Protein AF-A0A026VXZ7-F1 (afdb_monomer_lite)

pLDDT: mean 75.05, std 19.47, range [24.38, 97.5]

Radius of gyration: 38.94 Å; chains: 1; bounding box: 81×96×116 Å

InterPro domains:
  IPR019049 Nucleoporin protein Ndc1-Nup [PF09531] (129-433)
  IPR019049 Nucleoporin protein Ndc1-Nup [PTHR13269] (118-440)

Organism: Ooceraea biroi (NCBI:txid2015173)

Secondary structure (DSSP, 8-state):
-----HHHHHHHHHHHHHHHHHHHHHHHHHHHHHHHHHHT--S-HHHHHHHHHHHHHSHHHHHHHHHHHHHHHHHHHHHHHHHHSPPPP-SSHHHHHHHHTSHHHHHHHHHHHHHHHHHHHHHHHHHHHHHHHHHHHHHHS--PPBP---SS----TTPPBHHHHHT-TT-HHHHHHHHHHHHHHHHH-HHHHHHHTPPPTTT---HHHHHHHHHHHHHHHHHHHHHHHHHTPPPPPP---PPP-----------------PPP--------------------SHHHHHHHHHHHHHHHHHHHHTSHHHHHHHS--HHHHHHHHHHTTHHHHHHHHHHHHHHHHHHHH-TT-HHHHHHHHHHHHHHHHHHHHHHHHHHHHHH--S-TT-HHHHHHHHHHHHHHHHHHHHHHHHHGGGTTTS---HHHHHHHHHHHTT--

Sequence (440 aa):
MIQPDDKSSKELLTRRIFLAVVSSVTLQFFFVCCLVLFANLSTDYVHWLQETWSIVTSLRMWTFLVIFTTVVFLQAVFCRRVYLHTPPYYKSRFTKLLATFTAQNLYLGTLYVIIGGILIWFHLLLKGGSTYLFFEVYLTEWTQFKFGLSGALSTDGSELTLIEALSMDKIPIMQHLGYLDLVTLAQKEKARRATLFTLSQPGGHPYNWNCVVQRCTDLLNKFSSDLNAISVKPQPPLTCYGKSVLTTMGRPTQQKDRVYHMRKLVPDVAPTLTAVETITQETSYTGLLAQFVKQKRDAFVTYLLSKPLINYIFGEQDENKIRYVLFNSQPVMWAAEAISSLSVFSLTEDHHGIVQKDIPTIVNALLSVKQALDKQQKSVILARRLQTEDKLIREIFTSLRSAIKRSLYRIVTNFEPYINDLCLESAAVEQLQSFLNYKE

Structure (mmCIF, N/CA/C/O backbone):
data_AF-A0A026VXZ7-F1
#
_entry.id   AF-A0A026VXZ7-F1
#
loop_
_atom_site.group_PDB
_atom_site.id
_atom_site.type_symbol
_atom_site.label_atom_id
_atom_site.label_alt_id
_atom_site.label_comp_id
_atom_site.label_asym_id
_atom_site.label_entity_id
_atom_site.label_seq_id
_atom_site.pdbx_PDB_ins_code
_atom_site.Cartn_x
_atom_site.Cartn_y
_atom_site.Cartn_z
_atom_site.occupancy
_atom_site.B_iso_or_equiv
_atom_site.auth_seq_id
_atom_site.auth_comp_id
_atom_site.auth_asym_id
_atom_site.auth_atom_id
_atom_site.pdbx_PDB_model_num
ATOM 1 N N . MET A 1 1 ? 33.356 -10.967 -81.935 1.00 37.94 1 MET A N 1
ATOM 2 C CA . MET A 1 1 ? 33.643 -10.234 -80.684 1.00 37.94 1 MET A CA 1
ATOM 3 C C . MET A 1 1 ? 32.304 -9.716 -80.171 1.00 37.94 1 MET A C 1
ATOM 5 O O . MET A 1 1 ? 31.828 -8.698 -80.647 1.00 37.94 1 MET A O 1
ATOM 9 N N . ILE A 1 2 ? 31.608 -10.523 -79.366 1.00 43.59 2 ILE A N 1
ATOM 10 C CA . ILE A 1 2 ? 30.229 -10.253 -78.926 1.00 43.59 2 ILE A CA 1
ATOM 11 C C . ILE A 1 2 ? 30.332 -9.459 -77.629 1.00 43.59 2 ILE A C 1
ATOM 13 O O . ILE A 1 2 ? 30.803 -9.982 -76.623 1.00 43.59 2 ILE A O 1
ATOM 17 N N . GLN A 1 3 ? 29.956 -8.185 -77.675 1.00 46.75 3 GLN A N 1
ATOM 18 C CA . GLN A 1 3 ? 29.808 -7.353 -76.489 1.00 46.75 3 GLN A CA 1
ATOM 19 C C . GLN A 1 3 ? 28.588 -7.899 -75.726 1.00 46.75 3 GLN A C 1
ATOM 21 O O . GLN A 1 3 ? 27.492 -7.895 -76.289 1.00 46.75 3 GLN A O 1
ATOM 26 N N . PRO A 1 4 ? 28.749 -8.476 -74.520 1.00 53.22 4 PRO A N 1
ATOM 27 C CA . PRO A 1 4 ? 27.618 -9.048 -73.808 1.00 53.22 4 PRO A CA 1
ATOM 28 C C . PRO A 1 4 ? 26.649 -7.926 -73.437 1.00 53.22 4 PRO A C 1
ATOM 30 O O . PRO A 1 4 ? 27.066 -6.841 -73.033 1.00 53.22 4 PRO A O 1
ATOM 33 N N . ASP A 1 5 ? 25.359 -8.201 -73.603 1.00 59.12 5 ASP A N 1
ATOM 34 C CA . ASP A 1 5 ? 24.263 -7.279 -73.333 1.00 59.12 5 ASP A CA 1
ATOM 35 C C . ASP A 1 5 ? 24.275 -6.862 -71.846 1.00 59.12 5 ASP A C 1
ATOM 37 O O . ASP A 1 5 ? 23.830 -7.590 -70.950 1.00 59.12 5 ASP A O 1
ATOM 41 N N . ASP A 1 6 ? 24.864 -5.694 -71.576 1.00 63.94 6 ASP A N 1
ATOM 42 C CA . ASP A 1 6 ? 25.062 -5.076 -70.254 1.00 63.94 6 ASP A CA 1
ATOM 43 C C . ASP A 1 6 ? 23.743 -4.982 -69.461 1.00 63.94 6 ASP A C 1
ATOM 45 O O . ASP A 1 6 ? 23.718 -5.069 -68.229 1.00 63.94 6 ASP A O 1
ATOM 49 N N . LYS A 1 7 ? 22.613 -4.909 -70.171 1.00 69.75 7 LYS A N 1
ATOM 50 C CA . LYS A 1 7 ? 21.271 -4.876 -69.588 1.00 69.75 7 LYS A CA 1
ATOM 51 C C . LYS A 1 7 ? 20.875 -6.211 -68.944 1.00 69.75 7 LYS A C 1
ATOM 53 O O . LYS A 1 7 ? 20.409 -6.215 -67.805 1.00 69.75 7 LYS A O 1
ATOM 58 N N . SER A 1 8 ? 21.144 -7.332 -69.615 1.00 73.06 8 SER A N 1
ATOM 59 C CA . SER A 1 8 ? 20.826 -8.688 -69.133 1.00 73.06 8 SER A CA 1
ATOM 60 C C . SER A 1 8 ? 21.626 -9.060 -67.874 1.00 73.06 8 SER A C 1
ATOM 62 O O . SER A 1 8 ? 21.092 -9.601 -66.901 1.00 73.06 8 SER A O 1
ATOM 64 N N . SER A 1 9 ? 22.902 -8.662 -67.824 1.00 67.81 9 SER A N 1
ATOM 65 C CA . SER A 1 9 ? 23.772 -8.898 -66.660 1.00 67.81 9 SER A CA 1
ATOM 66 C C . SER A 1 9 ? 23.326 -8.105 -65.420 1.00 67.81 9 SER A C 1
ATOM 68 O O . SER A 1 9 ? 23.310 -8.633 -64.303 1.00 67.81 9 SER A O 1
ATOM 70 N N . LYS A 1 10 ? 22.911 -6.843 -65.605 1.00 72.81 10 LYS A N 1
ATOM 71 C CA . LYS A 1 10 ? 22.387 -5.976 -64.532 1.00 72.81 10 LYS A CA 1
ATOM 72 C C . LYS A 1 10 ? 21.052 -6.473 -63.975 1.00 72.81 10 LYS A C 1
ATOM 74 O O . LYS A 1 10 ? 20.824 -6.389 -62.762 1.00 72.81 10 LYS A O 1
ATOM 79 N N . GLU A 1 11 ? 20.190 -7.009 -64.832 1.00 79.12 11 GLU A N 1
ATOM 80 C CA . GLU A 1 11 ? 18.899 -7.579 -64.443 1.00 79.12 11 GLU A CA 1
ATOM 81 C C . GLU A 1 11 ? 19.073 -8.860 -63.611 1.00 79.12 11 GLU A C 1
ATOM 83 O O . GLU A 1 11 ? 18.519 -8.972 -62.513 1.00 79.12 11 GLU A O 1
ATOM 88 N N . LEU A 1 12 ? 19.940 -9.777 -64.057 1.00 78.56 12 LEU A N 1
ATOM 89 C CA . LEU A 1 12 ? 20.260 -11.011 -63.333 1.00 78.56 12 LEU A CA 1
ATOM 90 C C . LEU A 1 12 ? 20.853 -10.731 -61.942 1.00 78.56 12 LEU A C 1
ATOM 92 O O . LEU A 1 12 ? 20.485 -11.378 -60.958 1.00 78.56 12 LEU A O 1
ATOM 96 N N . LEU A 1 13 ? 21.752 -9.749 -61.844 1.00 76.88 13 LEU A N 1
ATOM 97 C CA . LEU A 1 13 ? 22.349 -9.342 -60.575 1.00 76.88 13 LEU A CA 1
ATOM 98 C C . LEU A 1 13 ? 21.304 -8.745 -59.620 1.00 76.88 13 LEU A C 1
ATOM 100 O O . LEU A 1 13 ? 21.264 -9.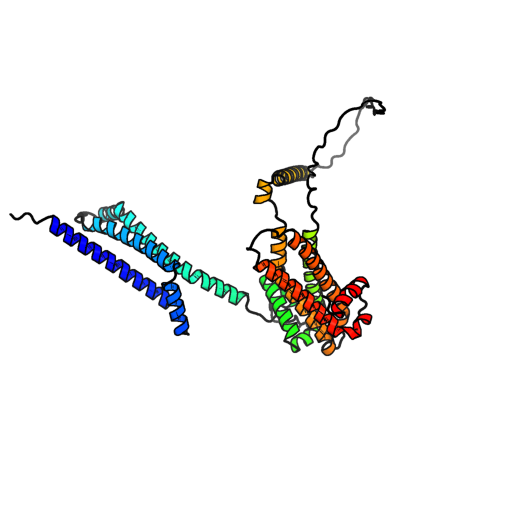103 -58.442 1.00 76.88 13 LEU A O 1
ATOM 104 N N . THR A 1 14 ? 20.437 -7.862 -60.121 1.00 77.38 14 THR A N 1
ATOM 105 C CA . THR A 1 14 ? 19.381 -7.233 -59.312 1.00 77.38 14 THR A CA 1
ATOM 106 C C . THR A 1 14 ? 18.404 -8.282 -58.779 1.00 77.38 14 THR A C 1
ATOM 108 O O . THR A 1 14 ? 18.069 -8.257 -57.595 1.00 77.38 14 THR A O 1
ATOM 111 N N . ARG A 1 15 ? 18.038 -9.273 -59.603 1.00 82.19 15 ARG A N 1
ATOM 112 C CA . ARG A 1 15 ? 17.204 -10.411 -59.194 1.00 82.19 15 ARG A CA 1
ATOM 113 C C . ARG A 1 15 ? 17.850 -11.249 -58.086 1.00 82.19 15 ARG A C 1
ATOM 115 O O . ARG A 1 15 ? 17.169 -11.619 -57.133 1.00 82.19 15 ARG A O 1
ATOM 122 N N . ARG A 1 16 ? 19.154 -11.537 -58.175 1.00 82.56 16 ARG A N 1
ATOM 123 C CA . ARG A 1 16 ? 19.885 -12.313 -57.151 1.00 82.56 16 ARG A CA 1
ATOM 124 C C . ARG A 1 16 ? 19.985 -11.573 -55.818 1.00 82.56 16 ARG A C 1
ATOM 126 O O . ARG A 1 16 ? 19.807 -12.187 -54.771 1.00 82.56 16 ARG A O 1
ATOM 133 N N . ILE A 1 17 ? 20.230 -10.264 -55.854 1.00 80.06 17 ILE A N 1
ATOM 134 C CA . ILE A 1 17 ? 20.298 -9.431 -54.645 1.00 80.06 17 ILE A CA 1
ATOM 135 C C . ILE A 1 17 ? 18.922 -9.329 -53.992 1.00 80.06 17 ILE A C 1
ATOM 137 O O . ILE A 1 17 ? 18.812 -9.489 -52.782 1.00 80.06 17 ILE A O 1
ATOM 141 N N . PHE A 1 18 ? 17.870 -9.127 -54.788 1.00 82.31 18 PHE A N 1
ATOM 142 C CA . PHE A 1 18 ? 16.500 -9.118 -54.286 1.00 82.31 18 PHE A CA 1
ATOM 143 C C . PHE A 1 18 ? 16.135 -10.446 -53.607 1.00 82.31 18 PHE A C 1
ATOM 145 O O . PHE A 1 18 ? 15.640 -10.439 -52.483 1.00 82.31 18 PHE A O 1
ATOM 152 N N . LEU A 1 19 ? 16.460 -11.584 -54.234 1.00 84.00 19 LEU A N 1
ATOM 153 C CA . LEU A 1 19 ? 16.236 -12.907 -53.645 1.00 84.00 19 LEU A CA 1
ATOM 154 C C . LEU A 1 19 ? 16.978 -13.071 -52.307 1.00 84.00 19 LEU A C 1
ATOM 156 O O . LEU A 1 19 ? 16.389 -13.548 -51.341 1.00 84.00 19 LEU A O 1
ATOM 160 N N . ALA A 1 20 ? 18.241 -12.636 -52.235 1.00 80.50 20 ALA A N 1
ATOM 161 C CA . ALA A 1 20 ? 19.043 -12.707 -51.015 1.00 80.50 20 ALA A CA 1
ATOM 162 C C . ALA A 1 20 ? 18.446 -11.858 -49.878 1.00 80.50 20 ALA A C 1
ATOM 164 O O . ALA A 1 20 ? 18.348 -12.331 -48.745 1.00 80.50 20 ALA A O 1
ATOM 165 N N . VAL A 1 21 ? 17.982 -10.641 -50.184 1.00 82.56 21 VAL A N 1
ATOM 166 C CA . VAL A 1 21 ? 17.303 -9.757 -49.222 1.00 82.56 21 VAL A CA 1
ATOM 167 C C . VAL A 1 21 ? 16.040 -10.409 -48.682 1.00 82.56 21 VAL A C 1
ATOM 169 O O . VAL A 1 21 ? 15.881 -10.507 -47.468 1.00 82.56 21 VAL A O 1
ATOM 172 N N . VAL A 1 22 ? 15.172 -10.893 -49.575 1.00 85.06 22 VAL A N 1
ATOM 173 C CA . VAL A 1 22 ? 13.920 -11.548 -49.184 1.00 85.06 22 VAL A CA 1
ATOM 174 C C . VAL A 1 22 ? 14.218 -12.771 -48.318 1.00 85.06 22 VAL A C 1
ATOM 176 O O . VAL A 1 22 ? 13.674 -12.876 -47.225 1.00 85.06 22 VAL A O 1
ATOM 179 N N . SER A 1 23 ? 15.157 -13.634 -48.726 1.00 83.19 23 SER A N 1
ATOM 180 C CA . SER A 1 23 ? 15.531 -14.811 -47.932 1.00 83.19 23 SER A CA 1
ATOM 181 C C . SER A 1 23 ? 16.097 -14.457 -46.555 1.00 83.19 23 SER A C 1
ATOM 183 O O . SER A 1 23 ? 15.791 -15.141 -45.582 1.00 83.19 23 SER A O 1
ATOM 185 N N . SER A 1 24 ? 16.872 -13.371 -46.445 1.00 82.56 24 SER A N 1
ATOM 186 C CA . SER A 1 24 ? 17.442 -12.917 -45.174 1.00 82.56 24 SER A CA 1
ATOM 187 C C . SER A 1 24 ? 16.353 -12.425 -44.227 1.00 82.56 24 SER A C 1
ATOM 189 O O . SER A 1 24 ? 16.327 -12.829 -43.068 1.00 82.56 24 SER A O 1
ATOM 191 N N . VAL A 1 25 ? 15.433 -11.593 -44.722 1.00 83.06 25 VAL A N 1
ATOM 192 C CA . VAL A 1 25 ? 14.318 -11.063 -43.924 1.00 83.06 25 VAL A CA 1
ATOM 193 C C . VAL A 1 25 ? 13.394 -12.196 -43.474 1.00 83.06 25 VAL A C 1
ATOM 195 O O . VAL A 1 25 ? 13.038 -12.255 -42.299 1.00 83.06 25 VAL A O 1
ATOM 198 N N . THR A 1 26 ? 13.060 -13.141 -44.362 1.00 84.19 26 THR A N 1
ATOM 199 C CA . THR A 1 26 ? 12.231 -14.306 -44.014 1.00 84.19 26 THR A CA 1
ATOM 200 C C . THR A 1 26 ? 12.899 -15.187 -42.958 1.00 84.19 26 THR A C 1
ATOM 202 O O . THR A 1 26 ? 12.253 -15.572 -41.984 1.00 84.19 26 THR A O 1
ATOM 205 N N . LEU A 1 27 ? 14.195 -15.476 -43.108 1.00 82.69 27 LEU A N 1
ATOM 206 C CA . LEU A 1 27 ? 14.940 -16.297 -42.154 1.00 82.69 27 LEU A CA 1
ATOM 207 C C . LEU A 1 27 ? 15.065 -15.610 -40.785 1.00 82.69 27 LEU A C 1
ATOM 209 O O . LEU A 1 27 ? 14.906 -16.249 -39.748 1.00 82.69 27 LEU A O 1
ATOM 213 N N . GLN A 1 28 ? 15.322 -14.303 -40.763 1.00 77.88 28 GLN A N 1
ATOM 214 C CA . GLN A 1 28 ? 15.417 -13.541 -39.519 1.00 77.88 28 GLN A CA 1
ATOM 215 C C . GLN A 1 28 ? 14.065 -13.425 -38.814 1.00 77.88 28 GLN A C 1
ATOM 217 O O . GLN A 1 28 ? 14.008 -13.589 -37.598 1.00 77.88 28 GLN A O 1
ATOM 222 N N . PHE A 1 29 ? 12.975 -13.210 -39.556 1.00 81.19 29 PHE A N 1
ATOM 223 C CA . PHE A 1 29 ? 11.625 -13.248 -38.996 1.00 81.19 29 PHE A CA 1
ATOM 224 C C . PHE A 1 29 ? 11.330 -14.606 -38.353 1.00 81.19 29 PHE A C 1
ATOM 226 O O . PHE A 1 29 ? 10.890 -14.658 -37.206 1.00 81.19 29 PHE A O 1
ATOM 233 N N . PHE A 1 30 ? 11.669 -15.698 -39.044 1.00 83.00 30 PHE A N 1
ATOM 234 C CA . PHE A 1 30 ? 11.548 -17.048 -38.502 1.00 83.00 30 PHE A CA 1
ATOM 235 C C . PHE A 1 30 ? 12.335 -17.220 -37.193 1.00 83.00 30 PHE A C 1
ATOM 237 O O . PHE A 1 30 ? 11.778 -17.702 -36.209 1.00 83.00 30 PHE A O 1
ATOM 244 N N . PHE A 1 31 ? 13.592 -16.763 -37.128 1.00 80.25 31 PHE A N 1
ATOM 245 C CA . PHE A 1 31 ? 14.380 -16.824 -35.892 1.00 80.25 31 PHE A CA 1
ATOM 246 C C . PHE A 1 31 ? 13.768 -16.015 -34.746 1.00 80.25 31 PHE A C 1
ATOM 248 O O . PHE A 1 31 ? 13.743 -16.502 -33.617 1.00 80.25 31 PHE A O 1
ATOM 255 N N . VAL A 1 32 ? 13.247 -14.812 -35.008 1.00 77.19 32 VAL A N 1
ATOM 256 C CA . VAL A 1 32 ? 12.579 -14.011 -33.972 1.00 77.19 32 VAL A CA 1
ATOM 257 C C . VAL A 1 32 ? 11.304 -14.709 -33.484 1.00 77.19 32 VAL A C 1
ATOM 259 O O . VAL A 1 32 ? 11.087 -14.777 -32.277 1.00 77.19 32 VAL A O 1
ATOM 262 N N . CYS A 1 33 ? 10.501 -15.299 -34.376 1.00 77.38 33 CYS A N 1
ATOM 263 C CA . CYS A 1 33 ? 9.332 -16.097 -33.990 1.00 77.38 33 CYS A CA 1
ATOM 264 C C . CYS A 1 33 ? 9.713 -17.304 -33.121 1.00 77.38 33 CYS A C 1
ATOM 266 O O . CYS A 1 33 ? 9.085 -17.532 -32.089 1.00 77.38 33 CYS A O 1
ATOM 268 N N . CYS A 1 34 ? 10.770 -18.034 -33.489 1.00 79.25 34 CYS A N 1
ATOM 269 C CA . CYS A 1 34 ? 11.297 -19.136 -32.685 1.00 79.25 34 CYS A CA 1
ATOM 270 C C . CYS A 1 34 ? 11.765 -18.655 -31.303 1.00 79.25 34 CYS A C 1
ATOM 272 O O . CYS A 1 34 ? 11.437 -19.278 -30.298 1.00 79.25 34 CYS A O 1
ATOM 274 N N . LEU A 1 35 ? 12.484 -17.530 -31.226 1.00 76.31 35 LEU A N 1
ATOM 275 C CA . LEU A 1 35 ? 12.929 -16.956 -29.952 1.00 76.31 35 LEU A CA 1
ATOM 276 C C . LEU A 1 35 ? 11.757 -16.557 -29.051 1.00 76.31 35 LEU A C 1
ATOM 278 O O . LEU A 1 35 ? 11.822 -16.803 -27.851 1.00 76.31 35 LEU A O 1
ATOM 282 N N . VAL A 1 36 ? 10.691 -15.973 -29.605 1.00 75.12 36 VAL A N 1
ATOM 283 C CA . VAL A 1 36 ? 9.480 -15.628 -28.841 1.00 75.12 36 VAL A CA 1
ATOM 284 C C . VAL A 1 36 ? 8.763 -16.893 -28.352 1.00 75.12 36 VAL A C 1
ATOM 286 O O . VAL A 1 36 ? 8.383 -16.953 -27.185 1.00 75.12 36 VAL A O 1
ATOM 289 N N . LEU A 1 37 ? 8.647 -17.926 -29.197 1.00 76.69 37 LEU A N 1
ATOM 290 C CA . LEU A 1 37 ? 8.075 -19.226 -28.822 1.00 76.69 37 LEU A CA 1
ATOM 291 C C . LEU A 1 37 ? 8.825 -19.874 -27.651 1.00 76.69 37 LEU A C 1
ATOM 293 O O . LEU A 1 37 ? 8.193 -20.296 -26.685 1.00 76.69 37 LEU A O 1
ATOM 297 N N . PHE A 1 38 ? 10.160 -19.923 -27.720 1.00 75.62 38 PHE A N 1
ATOM 298 C CA . PHE A 1 38 ? 10.993 -20.481 -26.651 1.00 75.62 38 PHE A CA 1
ATOM 299 C C . PHE A 1 38 ? 11.003 -19.611 -25.390 1.00 75.62 38 PHE A C 1
ATOM 301 O O . PHE A 1 38 ? 11.027 -20.146 -24.286 1.00 75.62 38 PHE A O 1
ATOM 308 N N . ALA A 1 39 ? 10.989 -18.282 -25.528 1.00 67.56 39 ALA A N 1
ATOM 309 C CA . ALA A 1 39 ? 11.012 -17.371 -24.384 1.00 67.56 39 ALA A CA 1
ATOM 310 C C . ALA A 1 39 ? 9.731 -17.436 -23.541 1.00 67.56 39 ALA A C 1
ATOM 312 O O . ALA A 1 39 ? 9.805 -17.223 -22.335 1.00 67.56 39 ALA A O 1
ATOM 313 N N . ASN A 1 40 ? 8.591 -17.738 -24.164 1.00 68.62 40 ASN A N 1
ATOM 314 C CA . ASN A 1 40 ? 7.296 -17.826 -23.493 1.00 68.62 40 ASN A CA 1
ATOM 315 C C . ASN A 1 40 ? 6.915 -19.255 -23.093 1.00 68.62 40 ASN A C 1
ATOM 317 O O . ASN A 1 40 ? 5.758 -19.485 -22.759 1.00 68.62 40 ASN A O 1
ATOM 321 N N . LEU A 1 41 ? 7.841 -20.220 -23.158 1.00 76.00 41 LEU A N 1
ATOM 322 C CA . LEU A 1 41 ? 7.544 -21.619 -22.861 1.00 76.00 41 LEU A CA 1
ATOM 323 C C . LEU A 1 41 ? 6.875 -21.746 -21.482 1.00 76.00 41 LEU A C 1
ATOM 325 O O . LEU A 1 41 ? 7.487 -21.467 -20.453 1.00 76.00 41 LEU A O 1
ATOM 329 N N . SER A 1 42 ? 5.617 -22.177 -21.487 1.00 71.12 42 SER A N 1
ATOM 330 C CA . SER A 1 42 ? 4.798 -22.397 -20.297 1.00 71.12 42 SER A CA 1
ATOM 331 C C . SER A 1 42 ? 4.275 -23.833 -20.293 1.00 71.12 42 SER A C 1
ATOM 333 O O . SER A 1 42 ? 4.212 -24.485 -21.337 1.00 71.12 42 SER A O 1
ATOM 335 N N . THR A 1 43 ? 3.917 -24.338 -19.114 1.00 70.00 43 THR A N 1
ATOM 336 C CA . THR A 1 43 ? 3.354 -25.682 -18.918 1.00 70.00 43 THR A CA 1
ATOM 337 C C . THR A 1 43 ? 1.961 -25.841 -19.534 1.00 70.00 43 THR A C 1
ATOM 339 O O . THR A 1 43 ? 1.587 -26.953 -19.900 1.00 70.00 43 THR A O 1
ATOM 342 N N . ASP A 1 44 ? 1.225 -24.741 -19.725 1.00 79.31 44 ASP A N 1
ATOM 343 C CA . ASP A 1 44 ? -0.109 -24.739 -20.336 1.00 79.31 44 ASP A CA 1
ATOM 344 C C . ASP A 1 44 ? -0.045 -24.450 -21.844 1.00 79.31 44 ASP A C 1
ATOM 346 O O . ASP A 1 44 ? 0.002 -23.297 -22.278 1.00 79.31 44 ASP A O 1
ATOM 350 N N . TYR A 1 45 ? -0.094 -25.503 -22.668 1.00 80.50 45 TYR A N 1
ATOM 351 C CA . TYR A 1 45 ? 0.107 -25.409 -24.123 1.00 80.50 45 TYR A CA 1
ATOM 352 C C . TYR A 1 45 ? -0.873 -24.469 -24.849 1.00 80.50 45 TYR A C 1
ATOM 354 O O . TYR A 1 45 ? -0.484 -23.783 -25.794 1.00 80.50 45 TYR A O 1
ATOM 362 N N . VAL A 1 46 ? -2.142 -24.428 -24.428 1.00 81.31 46 VAL A N 1
ATOM 363 C CA . VAL A 1 46 ? -3.184 -23.618 -25.091 1.00 81.31 46 VAL A CA 1
ATOM 364 C C . VAL A 1 46 ? -3.001 -22.133 -24.780 1.00 81.31 46 VAL A C 1
ATOM 366 O O . VAL A 1 46 ? -3.017 -21.305 -25.691 1.00 81.31 46 VAL A O 1
ATOM 369 N N . HIS A 1 47 ? -2.770 -21.804 -23.507 1.00 76.38 47 HIS A N 1
ATOM 370 C CA . HIS A 1 47 ? -2.521 -20.432 -23.073 1.00 76.38 47 HIS A CA 1
ATOM 371 C C . HIS A 1 47 ? -1.216 -19.900 -23.674 1.00 76.38 47 HIS A C 1
ATOM 373 O O . HIS A 1 47 ? -1.197 -18.814 -24.248 1.00 76.38 47 HIS A O 1
ATOM 379 N N . TRP A 1 48 ? -0.155 -20.710 -23.640 1.00 79.69 48 TRP A N 1
ATOM 380 C CA . TRP A 1 48 ? 1.136 -20.406 -24.256 1.00 79.69 48 TRP A CA 1
ATOM 381 C C . TRP A 1 48 ? 1.018 -20.019 -25.734 1.00 79.69 48 TRP A C 1
ATOM 383 O O . TRP A 1 48 ? 1.591 -19.014 -26.168 1.00 79.69 48 TRP A O 1
ATOM 393 N N . LEU A 1 49 ? 0.271 -20.802 -26.520 1.00 80.75 49 LEU A N 1
ATOM 394 C CA . LEU A 1 49 ? 0.142 -20.578 -27.958 1.00 80.75 49 LEU A CA 1
ATOM 395 C C . LEU A 1 49 ? -0.711 -19.341 -28.259 1.00 80.75 49 LEU A C 1
ATOM 397 O O . LEU A 1 49 ? -0.366 -18.567 -29.152 1.00 80.75 49 LEU A O 1
ATOM 401 N N . GLN A 1 50 ? -1.771 -19.106 -27.482 1.00 82.06 50 GLN A N 1
ATOM 402 C CA . GLN A 1 50 ? -2.612 -17.916 -27.611 1.00 82.06 50 GLN A CA 1
ATOM 403 C C . GLN A 1 50 ? -1.863 -16.630 -27.226 1.00 82.06 50 GLN A C 1
ATOM 405 O O . GLN A 1 50 ? -1.949 -15.625 -27.935 1.00 82.06 50 GLN A O 1
ATOM 410 N N . GLU A 1 51 ? -1.091 -16.662 -26.142 1.00 76.38 51 GLU A N 1
ATOM 411 C CA . GLU A 1 51 ? -0.268 -15.542 -25.687 1.00 76.38 51 GLU A CA 1
ATOM 412 C C . GLU A 1 51 ? 0.857 -15.240 -26.684 1.00 76.38 51 GLU A C 1
ATOM 414 O O . GLU A 1 51 ? 1.051 -14.093 -27.092 1.00 76.38 51 GLU A O 1
ATOM 419 N N . THR A 1 52 ? 1.528 -16.278 -27.187 1.00 80.06 52 THR A N 1
ATOM 420 C CA . THR A 1 52 ? 2.551 -16.136 -28.229 1.00 80.06 52 THR A CA 1
ATOM 421 C C . THR A 1 52 ? 1.966 -15.585 -29.529 1.00 80.06 52 THR A C 1
ATOM 423 O O . THR A 1 52 ? 2.549 -14.683 -30.132 1.00 80.06 52 THR A O 1
ATOM 426 N N . TRP A 1 53 ? 0.791 -16.059 -29.948 1.00 82.88 53 TRP A N 1
ATOM 427 C CA . TRP A 1 53 ? 0.097 -15.549 -31.131 1.00 82.88 53 TRP A CA 1
ATOM 428 C C . TRP A 1 53 ? -0.311 -14.080 -30.979 1.00 82.88 53 TRP A C 1
ATOM 430 O O . TRP A 1 53 ? -0.128 -13.286 -31.904 1.00 82.88 53 TRP A O 1
ATOM 440 N N . SER A 1 54 ? -0.800 -13.690 -29.801 1.00 80.88 54 SER A N 1
ATOM 441 C CA . SER A 1 54 ? -1.124 -12.298 -29.470 1.00 80.88 54 SER A CA 1
ATOM 442 C C . SER A 1 54 ? 0.112 -11.394 -29.538 1.00 80.88 54 SER A C 1
ATOM 444 O O . SER A 1 54 ? 0.078 -10.315 -30.130 1.00 80.88 54 SER A O 1
ATOM 446 N N . ILE A 1 55 ? 1.252 -11.859 -29.017 1.00 77.75 55 ILE A N 1
ATOM 447 C CA . ILE A 1 55 ? 2.520 -11.119 -29.072 1.00 77.75 55 ILE A CA 1
ATOM 448 C C . ILE A 1 55 ? 3.015 -10.979 -30.517 1.00 77.75 55 ILE A C 1
ATOM 450 O O . ILE A 1 55 ? 3.425 -9.888 -30.911 1.00 77.75 55 ILE A O 1
ATOM 454 N N . VAL A 1 56 ? 2.937 -12.044 -31.323 1.00 82.56 56 VAL A N 1
ATOM 455 C CA . VAL A 1 56 ? 3.343 -12.023 -32.740 1.00 82.56 56 VAL A CA 1
ATOM 456 C C . VAL A 1 56 ? 2.441 -11.109 -33.578 1.00 82.56 56 VAL A C 1
ATOM 458 O O . VAL A 1 56 ? 2.927 -10.406 -34.462 1.00 82.56 56 VAL A O 1
ATOM 461 N N . THR A 1 57 ? 1.138 -11.074 -33.291 1.00 83.19 57 THR A N 1
ATOM 462 C CA . THR A 1 57 ? 0.162 -10.229 -34.006 1.00 83.19 57 THR A CA 1
ATOM 463 C C . THR A 1 57 ? 0.064 -8.801 -33.465 1.00 83.19 57 THR A C 1
ATOM 465 O O . THR A 1 57 ? -0.557 -7.946 -34.095 1.00 83.19 57 THR A O 1
ATOM 468 N N . SER A 1 58 ? 0.720 -8.502 -32.342 1.00 84.50 58 SER A N 1
ATOM 469 C CA . SER A 1 58 ? 0.721 -7.177 -31.727 1.00 84.50 58 SER A CA 1
ATOM 470 C C . SER A 1 58 ? 1.313 -6.109 -32.647 1.00 84.50 58 SER A C 1
ATOM 472 O O . SER A 1 58 ? 2.391 -6.279 -33.220 1.00 84.50 58 SER A O 1
ATOM 474 N N . LEU A 1 59 ? 0.673 -4.937 -32.699 1.00 80.75 59 LEU A N 1
ATOM 475 C CA . LEU A 1 59 ? 1.164 -3.772 -33.443 1.00 80.75 59 LEU A CA 1
ATOM 476 C C . LEU A 1 59 ? 2.604 -3.391 -33.050 1.00 80.75 59 LEU A C 1
ATOM 478 O O . LEU A 1 59 ? 3.375 -2.950 -33.896 1.00 80.75 59 LEU A O 1
ATOM 482 N N . ARG A 1 60 ? 3.000 -3.640 -31.794 1.00 79.00 60 ARG A N 1
ATOM 483 C CA . ARG A 1 60 ? 4.366 -3.411 -31.291 1.00 79.00 60 ARG A CA 1
ATOM 484 C C . ARG A 1 60 ? 5.409 -4.332 -31.938 1.00 79.00 60 ARG A C 1
ATOM 486 O O . ARG A 1 60 ? 6.546 -3.922 -32.149 1.00 79.00 60 ARG A O 1
ATOM 493 N N . MET A 1 61 ? 5.036 -5.574 -32.237 1.00 81.12 61 MET A N 1
ATOM 494 C CA . MET A 1 61 ? 5.905 -6.541 -32.912 1.00 81.12 61 MET A CA 1
ATOM 495 C C . MET A 1 61 ? 6.069 -6.182 -34.392 1.00 81.12 61 MET A C 1
ATOM 497 O O . MET A 1 61 ? 7.177 -6.202 -34.926 1.00 81.12 61 MET A O 1
ATOM 501 N N . TRP A 1 62 ? 4.985 -5.753 -35.037 1.00 83.12 62 TRP A N 1
ATOM 502 C CA . TRP A 1 62 ? 5.019 -5.305 -36.428 1.00 83.12 62 TRP A CA 1
ATOM 503 C C . TRP A 1 62 ? 5.833 -4.022 -36.624 1.00 83.12 62 TRP A C 1
ATOM 505 O O . TRP A 1 62 ? 6.612 -3.945 -37.572 1.00 83.12 62 TRP A O 1
ATOM 515 N N . THR A 1 63 ? 5.738 -3.037 -35.723 1.00 82.56 63 THR A N 1
ATOM 516 C CA . THR A 1 63 ? 6.584 -1.830 -35.803 1.00 82.56 63 THR A CA 1
ATOM 517 C C . THR A 1 63 ? 8.068 -2.165 -35.651 1.00 82.56 63 THR A C 1
ATOM 519 O O . THR A 1 63 ? 8.892 -1.644 -36.403 1.00 82.56 63 THR A O 1
ATOM 522 N N . PHE A 1 64 ? 8.414 -3.087 -34.748 1.00 81.81 64 PHE A N 1
ATOM 523 C CA . PHE A 1 64 ? 9.779 -3.590 -34.601 1.00 81.81 64 PHE A CA 1
ATOM 524 C C . PHE A 1 64 ? 10.283 -4.295 -35.867 1.00 81.81 64 PHE A C 1
ATOM 526 O O . PHE A 1 64 ? 11.382 -4.008 -36.340 1.00 81.81 64 PHE A O 1
ATOM 533 N N . LEU A 1 65 ? 9.465 -5.173 -36.450 1.00 82.06 65 LEU A N 1
ATOM 534 C CA . LEU A 1 65 ? 9.791 -5.908 -37.671 1.00 82.06 65 LEU A CA 1
ATOM 535 C C . LEU A 1 65 ? 10.039 -4.962 -38.850 1.00 82.06 65 LEU A C 1
ATOM 537 O O . LEU A 1 65 ? 10.983 -5.172 -39.613 1.00 82.06 65 LEU A O 1
ATOM 541 N N . VAL A 1 66 ? 9.242 -3.898 -38.977 1.00 84.75 66 VAL A N 1
ATOM 542 C CA . VAL A 1 66 ? 9.430 -2.865 -40.006 1.00 84.75 66 VAL A CA 1
ATOM 543 C C . VAL A 1 66 ? 10.770 -2.154 -39.817 1.00 84.75 66 VAL A C 1
ATOM 545 O O . VAL A 1 66 ? 11.554 -2.081 -40.765 1.00 84.75 66 VAL A O 1
ATOM 548 N N . ILE A 1 67 ? 11.084 -1.699 -38.599 1.00 84.62 67 ILE A N 1
ATOM 549 C CA . ILE A 1 67 ? 12.370 -1.049 -38.294 1.00 84.62 67 ILE A CA 1
ATOM 550 C C . ILE A 1 67 ? 13.532 -2.004 -38.601 1.00 84.62 67 ILE A C 1
ATOM 552 O O . ILE A 1 67 ? 14.455 -1.646 -39.331 1.00 84.62 67 ILE A O 1
ATOM 556 N N . PHE A 1 68 ? 13.462 -3.251 -38.143 1.00 82.69 68 PHE A N 1
ATOM 557 C CA . PHE A 1 68 ? 14.488 -4.260 -38.394 1.00 82.69 68 PHE A CA 1
ATOM 558 C C . PHE A 1 68 ? 14.676 -4.553 -39.896 1.00 82.69 68 PHE A C 1
ATOM 560 O O . PHE A 1 68 ? 15.801 -4.560 -40.395 1.00 82.69 68 PHE A O 1
ATOM 567 N N . THR A 1 69 ? 13.579 -4.698 -40.645 1.00 83.00 69 THR A N 1
ATOM 568 C CA . THR A 1 69 ? 13.599 -4.938 -42.098 1.00 83.00 69 THR A CA 1
ATOM 569 C C . THR A 1 69 ? 14.242 -3.778 -42.850 1.00 83.00 69 THR A C 1
ATOM 571 O O . THR A 1 69 ? 15.036 -4.010 -43.760 1.00 83.00 69 THR A O 1
ATOM 574 N N . THR A 1 70 ? 13.963 -2.529 -42.462 1.00 84.19 70 THR A N 1
ATOM 575 C CA . THR A 1 70 ? 14.613 -1.362 -43.084 1.00 84.19 70 THR A CA 1
ATOM 576 C C . THR A 1 70 ? 16.125 -1.346 -42.858 1.00 84.19 70 THR A C 1
ATOM 578 O O . THR A 1 70 ? 16.873 -1.074 -43.797 1.00 84.19 70 THR A O 1
ATOM 581 N N . VAL A 1 71 ? 16.600 -1.717 -41.665 1.00 84.19 71 VAL A N 1
ATOM 582 C CA . VAL A 1 71 ? 18.039 -1.797 -41.357 1.00 84.19 71 VAL A CA 1
ATOM 583 C C . VAL A 1 71 ? 18.723 -2.914 -42.156 1.00 84.19 71 VAL A C 1
ATOM 585 O O . VAL A 1 71 ? 19.785 -2.690 -42.739 1.00 84.19 71 VAL A O 1
ATOM 588 N N . VAL A 1 72 ? 18.100 -4.090 -42.259 1.00 82.50 72 VAL A N 1
ATOM 589 C CA . VAL A 1 72 ? 18.616 -5.221 -43.056 1.00 82.50 72 VAL A CA 1
ATOM 590 C C . VAL A 1 72 ? 18.609 -4.900 -44.552 1.00 82.50 72 VAL A C 1
ATOM 592 O O . VAL A 1 72 ? 19.554 -5.228 -45.272 1.00 82.50 72 VAL A O 1
ATOM 595 N N . PHE A 1 73 ? 17.577 -4.205 -45.032 1.00 83.56 73 PHE A N 1
ATOM 596 C CA . PHE A 1 73 ? 17.507 -3.735 -46.411 1.00 83.56 73 PHE A CA 1
ATOM 597 C C . PHE A 1 73 ? 18.642 -2.754 -46.725 1.00 83.56 73 PHE A C 1
ATOM 599 O O . PHE A 1 73 ? 19.338 -2.920 -47.729 1.00 83.56 73 PHE A O 1
ATOM 606 N N . LEU A 1 74 ? 18.880 -1.775 -45.844 1.00 83.00 74 LEU A N 1
ATOM 607 C CA . LEU A 1 74 ? 20.011 -0.857 -45.969 1.00 83.00 74 LEU A CA 1
ATOM 608 C C . LEU A 1 74 ? 21.328 -1.637 -46.014 1.00 83.00 74 LEU A C 1
ATOM 610 O O . LEU A 1 74 ? 22.094 -1.471 -46.962 1.00 83.00 74 LEU A O 1
ATOM 614 N N . GLN A 1 75 ? 21.554 -2.557 -45.074 1.00 83.00 75 GLN A N 1
ATOM 615 C CA . GLN A 1 75 ? 22.738 -3.419 -45.065 1.00 83.00 75 GLN A CA 1
ATOM 616 C C . GLN A 1 75 ? 22.937 -4.141 -46.403 1.00 83.00 75 GLN A C 1
ATOM 618 O O . GLN A 1 75 ? 24.041 -4.134 -46.945 1.00 83.00 75 GLN A O 1
ATOM 623 N N . ALA A 1 76 ? 21.885 -4.719 -46.979 1.00 80.50 76 ALA A N 1
ATOM 624 C CA . ALA A 1 76 ? 21.985 -5.428 -48.247 1.00 80.50 76 ALA A CA 1
ATOM 625 C C . ALA A 1 76 ? 22.317 -4.511 -49.437 1.00 80.50 76 ALA A C 1
ATOM 627 O O . ALA A 1 76 ? 23.099 -4.897 -50.313 1.00 80.50 76 ALA A O 1
ATOM 628 N N . VAL A 1 77 ? 21.789 -3.281 -49.458 1.00 79.75 77 VAL A N 1
ATOM 629 C CA . VAL A 1 77 ? 22.143 -2.262 -50.462 1.00 79.75 77 VAL A CA 1
ATOM 630 C C . VAL A 1 77 ? 23.627 -1.893 -50.373 1.00 79.75 77 VAL A C 1
ATOM 632 O O . VAL A 1 77 ? 24.283 -1.716 -51.403 1.00 79.75 77 VAL A O 1
ATOM 635 N N . PHE A 1 78 ? 24.188 -1.824 -49.166 1.00 78.06 78 PHE A N 1
ATOM 636 C CA . PHE A 1 78 ? 25.616 -1.566 -48.977 1.00 78.06 78 PHE A CA 1
ATOM 637 C C . PHE A 1 78 ? 26.483 -2.786 -49.310 1.00 78.06 78 PHE A C 1
ATOM 639 O O . PHE A 1 78 ? 27.477 -2.639 -50.023 1.00 78.06 78 PHE A O 1
ATOM 646 N N . CYS A 1 79 ? 26.076 -3.996 -48.914 1.00 73.75 79 CYS A N 1
ATOM 647 C CA . CYS A 1 79 ? 26.747 -5.241 -49.300 1.00 73.75 79 CYS A CA 1
ATOM 648 C C . CYS A 1 79 ? 26.812 -5.398 -50.824 1.00 73.75 79 CYS A C 1
ATOM 650 O O . CYS A 1 79 ? 27.857 -5.770 -51.355 1.00 73.75 79 CYS A O 1
ATOM 652 N N . ARG A 1 80 ? 25.744 -5.035 -51.551 1.00 74.19 80 ARG A N 1
ATOM 653 C CA . ARG A 1 80 ? 25.737 -5.012 -53.024 1.00 74.19 80 ARG A CA 1
ATOM 654 C C . ARG A 1 80 ? 26.920 -4.230 -53.587 1.00 74.19 80 ARG A C 1
ATOM 656 O O . ARG A 1 80 ? 27.538 -4.693 -54.541 1.00 74.19 80 ARG A O 1
ATOM 663 N N . ARG A 1 81 ? 27.225 -3.050 -53.034 1.00 72.25 81 ARG A N 1
ATOM 664 C CA . ARG A 1 81 ? 28.342 -2.225 -53.519 1.00 72.25 81 ARG A CA 1
ATOM 665 C C . ARG A 1 81 ? 29.687 -2.919 -53.308 1.00 72.25 81 ARG A C 1
ATOM 667 O O . ARG A 1 81 ? 30.533 -2.834 -54.184 1.00 72.25 81 ARG A O 1
ATOM 674 N N . VAL A 1 82 ? 29.858 -3.647 -52.206 1.00 71.19 82 VAL A N 1
ATOM 675 C CA . VAL A 1 82 ? 31.103 -4.370 -51.893 1.00 71.19 82 VAL A CA 1
ATOM 676 C C . VAL A 1 82 ? 31.328 -5.555 -52.837 1.00 71.19 82 VAL A C 1
ATOM 678 O O . VAL A 1 82 ? 32.422 -5.706 -53.365 1.00 71.19 82 VAL A O 1
ATOM 681 N N . TYR A 1 83 ? 30.296 -6.360 -53.108 1.00 68.19 83 TYR A N 1
ATOM 682 C CA . TYR A 1 83 ? 30.411 -7.535 -53.990 1.00 68.19 83 TYR A CA 1
ATOM 683 C C . TYR A 1 83 ? 30.501 -7.195 -55.485 1.00 68.19 83 TYR A C 1
ATOM 685 O O . TYR A 1 83 ? 30.881 -8.046 -56.286 1.00 68.19 83 TYR A O 1
ATOM 693 N N . LEU A 1 84 ? 30.138 -5.969 -55.870 1.00 69.56 84 LEU A N 1
ATOM 694 C CA . LEU A 1 84 ? 30.229 -5.489 -57.249 1.00 69.56 84 LEU A CA 1
ATOM 695 C C . LEU A 1 84 ? 31.641 -5.068 -57.664 1.00 69.56 84 LEU A C 1
ATOM 697 O O . LEU A 1 84 ? 31.921 -4.993 -58.860 1.00 69.56 84 LEU A O 1
ATOM 701 N N . HIS A 1 85 ? 32.521 -4.787 -56.703 1.00 67.88 85 HIS A N 1
ATOM 702 C CA . HIS A 1 85 ? 33.901 -4.406 -56.973 1.00 67.88 85 HIS A CA 1
ATOM 703 C C . HIS A 1 85 ? 34.836 -5.600 -56.772 1.00 67.88 85 HIS A C 1
ATOM 705 O O . HIS A 1 85 ? 34.708 -6.364 -55.817 1.00 67.88 85 HIS A O 1
ATOM 711 N N . THR A 1 86 ? 35.803 -5.762 -57.675 1.00 67.50 86 THR A N 1
ATOM 712 C CA . THR A 1 86 ? 36.845 -6.785 -57.540 1.00 67.50 86 THR A CA 1
ATOM 713 C C . THR A 1 86 ? 37.648 -6.552 -56.258 1.00 67.50 86 THR A C 1
ATOM 715 O O . THR A 1 86 ? 38.069 -5.414 -56.023 1.00 67.50 86 THR A O 1
ATOM 718 N N . PRO A 1 87 ? 37.900 -7.592 -55.442 1.00 66.81 87 PRO A N 1
ATOM 719 C CA . PRO A 1 87 ? 38.648 -7.432 -54.204 1.00 66.81 87 PRO A CA 1
ATOM 720 C C . PRO A 1 87 ? 40.072 -6.934 -54.510 1.00 66.81 87 PRO A C 1
ATOM 722 O O . PRO A 1 87 ? 40.755 -7.521 -55.354 1.00 66.81 87 PRO A O 1
ATOM 725 N N . PRO A 1 88 ? 40.542 -5.857 -53.859 1.00 67.88 88 PRO A N 1
ATOM 726 C CA . PRO A 1 88 ? 41.887 -5.340 -54.087 1.00 67.88 88 PRO A CA 1
ATOM 727 C C . PRO A 1 88 ? 42.954 -6.300 -53.531 1.00 67.88 88 PRO A C 1
ATOM 729 O O . PRO A 1 88 ? 42.785 -6.912 -52.475 1.00 67.88 88 PRO A O 1
ATOM 732 N N . TYR A 1 89 ? 44.081 -6.425 -54.238 1.00 74.19 89 TYR A N 1
ATOM 733 C CA . TYR A 1 89 ? 45.216 -7.251 -53.815 1.00 74.19 89 TYR A CA 1
ATOM 734 C C . TYR A 1 89 ? 46.034 -6.555 -52.714 1.00 74.19 89 TYR A C 1
ATOM 736 O O . TYR A 1 89 ? 46.532 -5.445 -52.910 1.00 74.19 89 TYR A O 1
ATOM 744 N N . TYR A 1 90 ? 46.223 -7.217 -51.567 1.00 76.00 90 TYR A N 1
ATOM 745 C CA . TYR A 1 90 ? 46.991 -6.683 -50.435 1.00 76.00 90 TYR A CA 1
ATOM 746 C C . TYR A 1 90 ? 48.352 -7.378 -50.300 1.00 76.00 90 TYR A C 1
ATOM 748 O O . TYR A 1 90 ? 48.418 -8.577 -50.048 1.00 76.00 90 TYR A O 1
ATOM 756 N N . LYS A 1 91 ? 49.447 -6.611 -50.402 1.00 76.31 91 LYS A N 1
ATOM 757 C CA . LYS A 1 91 ? 50.829 -7.129 -50.313 1.00 76.31 91 LYS A CA 1
ATOM 758 C C . LYS A 1 91 ? 51.286 -7.494 -48.890 1.00 76.31 91 LYS A C 1
ATOM 760 O O . LYS A 1 91 ? 52.186 -8.311 -48.743 1.00 76.31 91 LYS A O 1
ATOM 765 N N . SER A 1 92 ? 50.708 -6.891 -47.845 1.00 82.69 92 SER A N 1
ATOM 766 C CA . SER A 1 92 ? 51.124 -7.083 -46.443 1.00 82.69 92 SER A CA 1
ATOM 767 C C . SER A 1 92 ? 49.928 -7.231 -45.496 1.00 82.69 92 SER A C 1
ATOM 769 O O . SER A 1 92 ? 48.862 -6.655 -45.728 1.00 82.69 92 SER A O 1
ATOM 771 N N . ARG A 1 93 ? 50.120 -7.962 -44.384 1.00 78.00 93 ARG A N 1
ATOM 772 C CA . ARG A 1 93 ? 49.118 -8.120 -43.308 1.00 78.00 93 ARG A CA 1
ATOM 773 C C . ARG A 1 93 ? 48.727 -6.772 -42.688 1.00 78.00 93 ARG A C 1
ATOM 775 O O . ARG A 1 93 ? 47.570 -6.587 -42.330 1.00 78.00 93 ARG A O 1
ATOM 782 N N . PHE A 1 94 ? 49.661 -5.819 -42.628 1.00 77.56 94 PHE A N 1
ATOM 783 C CA . PHE A 1 94 ? 49.405 -4.459 -42.142 1.00 77.56 94 PHE A CA 1
ATOM 784 C C . PHE A 1 94 ? 48.491 -3.670 -43.093 1.00 77.56 94 PHE A C 1
ATOM 786 O O . PHE A 1 94 ? 47.537 -3.033 -42.656 1.00 77.56 94 PHE A O 1
ATOM 793 N N . THR A 1 95 ? 48.702 -3.794 -44.408 1.00 73.62 95 THR A N 1
ATOM 794 C CA . THR A 1 95 ? 47.826 -3.190 -45.428 1.00 73.62 95 THR A CA 1
ATOM 795 C C . THR A 1 95 ? 46.426 -3.806 -45.404 1.00 73.62 95 THR A C 1
ATOM 797 O O . THR A 1 95 ? 45.443 -3.094 -45.587 1.00 73.62 95 THR A O 1
ATOM 800 N N . LYS A 1 96 ? 46.321 -5.111 -45.117 1.00 76.44 96 LYS A N 1
ATOM 801 C CA . LYS A 1 96 ? 45.034 -5.787 -44.905 1.00 76.44 96 LYS A CA 1
ATOM 802 C C . LYS A 1 96 ? 44.297 -5.229 -43.678 1.00 76.44 96 LYS A C 1
ATOM 804 O O . LYS A 1 96 ? 43.094 -5.023 -43.754 1.00 76.44 96 LYS A O 1
ATOM 809 N N . LEU A 1 97 ? 45.009 -4.941 -42.585 1.00 75.75 97 LEU A N 1
ATOM 810 C CA . LEU A 1 97 ? 44.432 -4.362 -41.365 1.00 75.75 97 LEU A CA 1
ATOM 811 C C . LEU A 1 97 ? 43.959 -2.914 -41.567 1.00 75.75 97 LEU A C 1
ATOM 813 O O . LEU A 1 97 ? 42.837 -2.588 -41.195 1.00 75.75 97 LEU A O 1
ATOM 817 N N . LEU A 1 98 ? 44.759 -2.067 -42.220 1.00 72.25 98 LEU A N 1
ATOM 818 C CA . LEU A 1 98 ? 44.350 -0.706 -42.602 1.00 72.25 98 LEU A CA 1
ATOM 819 C C . LEU A 1 98 ? 43.129 -0.706 -43.531 1.00 72.25 98 LEU A C 1
ATOM 821 O O . LEU A 1 98 ? 42.241 0.129 -43.385 1.00 72.25 98 LEU A O 1
ATOM 825 N N . ALA A 1 99 ? 43.036 -1.677 -44.443 1.00 69.94 99 ALA A N 1
ATOM 826 C CA . ALA A 1 99 ? 41.876 -1.821 -45.314 1.00 69.94 99 ALA A CA 1
ATOM 827 C C . ALA A 1 99 ? 40.598 -2.243 -44.567 1.00 69.94 99 ALA A C 1
ATOM 829 O O . ALA A 1 99 ? 39.495 -1.863 -44.972 1.00 69.94 99 ALA A O 1
ATOM 830 N N . THR A 1 100 ? 40.717 -2.955 -43.444 1.00 69.75 100 THR A N 1
ATOM 831 C CA . THR A 1 100 ? 39.585 -3.228 -42.545 1.00 69.75 100 THR A CA 1
ATOM 832 C C . THR A 1 100 ? 39.006 -1.938 -41.947 1.00 69.75 100 THR A C 1
ATOM 834 O O . THR A 1 100 ? 37.795 -1.856 -41.772 1.00 69.75 100 THR A O 1
ATOM 837 N N . PHE A 1 101 ? 39.821 -0.896 -41.731 1.00 73.81 101 PHE A N 1
ATOM 838 C CA . PHE A 1 101 ? 39.389 0.422 -41.227 1.00 73.81 101 PHE A CA 1
ATOM 839 C C . PHE A 1 101 ? 38.875 1.387 -42.313 1.00 73.81 101 PHE A C 1
ATOM 841 O O . PHE A 1 101 ? 38.648 2.567 -42.048 1.00 73.81 101 PHE A O 1
ATOM 848 N N . THR A 1 102 ? 38.649 0.909 -43.539 1.00 76.81 102 THR A N 1
ATOM 849 C CA . THR A 1 102 ? 38.038 1.724 -44.601 1.00 76.81 102 THR A CA 1
ATOM 850 C C . THR A 1 102 ? 36.625 2.161 -44.189 1.00 76.81 102 THR A C 1
ATOM 852 O O . THR A 1 102 ? 35.862 1.354 -43.659 1.00 76.81 102 THR A O 1
ATOM 855 N N . ALA A 1 103 ? 36.237 3.408 -44.493 1.00 75.81 103 ALA A N 1
ATOM 856 C CA . ALA A 1 103 ? 34.940 3.994 -44.117 1.00 75.81 103 ALA A CA 1
ATOM 857 C C . ALA A 1 103 ? 33.720 3.105 -44.455 1.00 75.81 103 ALA A C 1
ATOM 859 O O . ALA A 1 103 ? 32.734 3.086 -43.723 1.00 75.81 103 ALA A O 1
ATOM 860 N N . GLN A 1 104 ? 33.805 2.320 -45.534 1.00 73.38 104 GLN A N 1
ATOM 861 C CA . GLN A 1 104 ? 32.768 1.371 -45.954 1.00 73.38 104 GLN A CA 1
ATOM 862 C C . GLN A 1 104 ? 32.629 0.162 -45.008 1.00 73.38 104 GLN A C 1
ATOM 864 O O . GLN A 1 104 ? 31.512 -0.222 -44.665 1.00 73.38 104 GLN A O 1
ATOM 869 N N . ASN A 1 105 ? 33.748 -0.415 -44.558 1.00 76.44 105 ASN A N 1
ATOM 870 C CA . ASN A 1 105 ? 33.764 -1.545 -43.622 1.00 76.44 105 ASN A CA 1
ATOM 871 C C . ASN A 1 105 ? 33.377 -1.100 -42.209 1.00 76.44 105 ASN A C 1
ATOM 873 O O . ASN A 1 105 ? 32.674 -1.829 -41.512 1.00 76.44 105 ASN A O 1
ATOM 877 N N . LEU A 1 106 ? 33.768 0.119 -41.818 1.00 80.81 106 LEU A N 1
ATOM 878 C CA . LEU A 1 106 ? 33.346 0.727 -40.558 1.00 80.81 106 LEU A CA 1
ATOM 879 C C . LEU A 1 106 ? 31.823 0.912 -40.522 1.00 80.81 106 LEU A C 1
ATOM 881 O O . LEU A 1 106 ? 31.187 0.491 -39.563 1.00 80.81 106 LEU A O 1
ATOM 885 N N . TYR A 1 107 ? 31.235 1.447 -41.597 1.00 82.19 107 TYR A N 1
ATOM 886 C CA . TYR A 1 107 ? 29.785 1.614 -41.715 1.00 82.19 107 TYR A CA 1
ATOM 887 C C . TYR A 1 107 ? 29.030 0.275 -41.667 1.00 82.19 1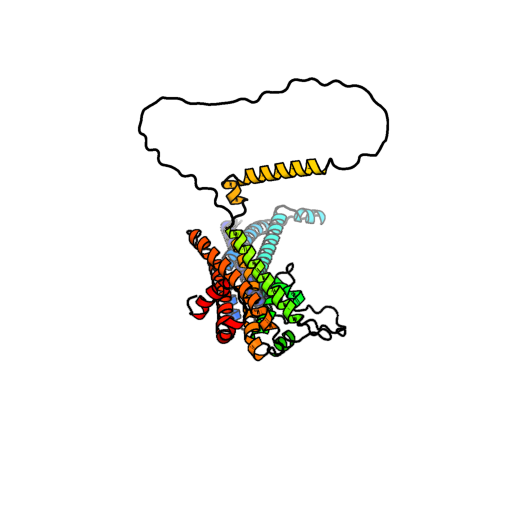07 TYR A C 1
ATOM 889 O O . TYR A 1 107 ? 28.032 0.150 -40.957 1.00 82.19 107 TYR A O 1
ATOM 897 N N . LEU A 1 108 ? 29.524 -0.752 -42.370 1.00 81.00 108 LEU A N 1
ATOM 898 C CA . LEU A 1 108 ? 28.940 -2.095 -42.315 1.00 81.00 108 LEU A CA 1
ATOM 899 C C . LEU A 1 108 ? 29.022 -2.690 -40.897 1.00 81.00 108 LEU A C 1
ATOM 901 O O . LEU A 1 108 ? 28.049 -3.268 -40.417 1.00 81.00 108 LEU A O 1
ATOM 905 N N . GLY A 1 109 ? 30.152 -2.504 -40.209 1.00 80.50 109 GLY A N 1
ATOM 906 C CA . GLY A 1 109 ? 30.316 -2.882 -38.805 1.00 80.50 109 GLY A CA 1
ATOM 907 C C . GLY A 1 109 ? 29.327 -2.162 -37.884 1.00 80.50 109 GLY A C 1
ATOM 908 O O . GLY A 1 109 ? 28.691 -2.803 -37.051 1.00 80.50 109 GLY A O 1
ATOM 909 N N . THR A 1 110 ? 29.122 -0.856 -38.076 1.00 83.00 110 THR A N 1
ATOM 910 C CA . THR A 1 110 ? 28.120 -0.082 -37.328 1.00 83.00 110 THR A CA 1
ATOM 911 C C . THR A 1 110 ? 26.707 -0.621 -37.553 1.00 83.00 110 THR A C 1
ATOM 913 O O . THR A 1 110 ? 25.965 -0.769 -36.586 1.00 83.00 110 THR A O 1
ATOM 916 N N . LEU A 1 111 ? 26.337 -0.987 -38.786 1.00 83.81 111 LEU A N 1
ATOM 917 C CA . LEU A 1 111 ? 25.035 -1.605 -39.063 1.00 83.81 111 LEU A CA 1
ATOM 918 C C . LEU A 1 111 ? 24.852 -2.943 -38.331 1.00 83.81 111 LEU A C 1
ATOM 920 O O . LEU A 1 111 ? 23.786 -3.173 -37.766 1.00 83.81 111 LEU A O 1
ATOM 924 N N . TYR A 1 112 ? 25.880 -3.795 -38.267 1.00 83.62 112 TYR A N 1
ATOM 925 C CA . TYR A 1 112 ? 25.813 -5.039 -37.486 1.00 83.62 112 TYR A CA 1
ATOM 926 C C . TYR A 1 112 ? 25.634 -4.786 -35.984 1.00 83.62 112 TYR A C 1
ATOM 928 O O . TYR A 1 112 ? 24.841 -5.473 -35.339 1.00 83.62 112 TYR A O 1
ATOM 936 N N . VAL A 1 113 ? 26.323 -3.785 -35.428 1.00 86.31 113 VAL A N 1
ATOM 937 C CA . VAL A 1 113 ? 26.150 -3.381 -34.022 1.00 86.31 113 VAL A CA 1
ATOM 938 C C . VAL A 1 113 ? 24.732 -2.862 -33.773 1.00 86.31 113 VAL A C 1
ATOM 940 O O . VAL A 1 113 ? 24.120 -3.226 -32.771 1.00 86.31 113 VAL A O 1
ATOM 943 N N . ILE A 1 114 ? 24.174 -2.075 -34.700 1.00 85.25 114 ILE A N 1
ATOM 944 C CA . ILE A 1 114 ? 22.790 -1.583 -34.623 1.00 85.25 114 ILE A CA 1
ATOM 945 C C . ILE A 1 114 ? 21.797 -2.753 -34.643 1.00 85.25 114 ILE A C 1
ATOM 947 O O . ILE A 1 114 ? 20.903 -2.798 -33.804 1.00 85.25 114 ILE A O 1
ATOM 951 N N . ILE A 1 115 ? 21.972 -3.728 -35.540 1.00 82.44 115 ILE A N 1
ATOM 952 C CA . ILE A 1 115 ? 21.130 -4.935 -35.613 1.00 82.44 115 ILE A CA 1
ATOM 953 C C . ILE A 1 115 ? 21.179 -5.718 -34.296 1.00 82.44 115 ILE A C 1
ATOM 955 O O . ILE A 1 115 ? 20.133 -6.083 -33.760 1.00 82.44 115 ILE A O 1
ATOM 959 N N . GLY A 1 116 ? 22.377 -5.931 -33.741 1.00 81.25 116 GLY A N 1
ATOM 960 C CA . GLY A 1 116 ? 22.546 -6.581 -32.440 1.00 81.25 116 GLY A CA 1
ATOM 961 C C . GLY A 1 116 ? 21.870 -5.809 -31.302 1.00 81.25 116 GLY A C 1
ATOM 962 O O . GLY A 1 116 ? 21.157 -6.400 -30.493 1.00 81.25 116 GLY A O 1
ATOM 963 N N . GLY A 1 117 ? 22.023 -4.483 -31.272 1.00 82.62 117 GLY A N 1
ATOM 964 C CA . GLY A 1 117 ? 21.384 -3.615 -30.280 1.00 82.62 117 GLY A CA 1
ATOM 965 C C . GLY A 1 117 ? 19.855 -3.638 -30.356 1.00 82.62 117 GLY A C 1
ATOM 966 O O . GLY A 1 117 ? 19.194 -3.736 -29.326 1.00 82.62 117 GLY A O 1
ATOM 967 N N . ILE A 1 118 ? 19.291 -3.622 -31.567 1.00 81.31 118 ILE A N 1
ATOM 968 C CA . ILE A 1 118 ? 17.845 -3.716 -31.819 1.00 81.31 118 ILE A CA 1
ATOM 969 C C . ILE A 1 118 ? 17.293 -5.062 -31.314 1.00 81.31 118 ILE A C 1
ATOM 971 O O . ILE A 1 118 ? 16.256 -5.086 -30.650 1.00 81.31 118 ILE A O 1
ATOM 975 N N . LEU A 1 119 ? 18.005 -6.171 -31.546 1.00 76.94 119 LEU A N 1
ATOM 976 C CA . LEU A 1 119 ? 17.620 -7.496 -31.040 1.00 76.94 119 LEU A CA 1
ATOM 977 C C . LEU A 1 119 ? 17.658 -7.576 -29.504 1.00 76.94 119 LEU A C 1
ATOM 979 O O . LEU A 1 119 ? 16.724 -8.102 -28.896 1.00 76.94 119 LEU A O 1
ATOM 983 N N . ILE A 1 120 ? 18.696 -7.024 -28.866 1.00 79.19 120 ILE A N 1
ATOM 984 C CA . ILE A 1 120 ? 18.806 -6.974 -27.398 1.00 79.19 120 ILE A CA 1
ATOM 985 C C . ILE A 1 120 ? 17.697 -6.098 -26.802 1.00 79.19 120 ILE A C 1
ATOM 987 O O . ILE A 1 120 ? 17.046 -6.501 -25.839 1.00 79.19 120 ILE A O 1
ATOM 991 N N . TRP A 1 121 ? 17.443 -4.926 -27.390 1.00 79.12 121 TRP A N 1
ATOM 992 C CA . TRP A 1 121 ? 16.385 -4.012 -26.955 1.00 79.12 121 TRP A CA 1
ATOM 993 C C . TRP A 1 121 ? 15.007 -4.670 -27.018 1.00 79.12 121 TRP A C 1
ATOM 995 O O . TRP A 1 121 ? 14.240 -4.588 -26.063 1.00 79.12 121 TRP A O 1
ATOM 1005 N N . PHE A 1 122 ? 14.715 -5.395 -28.098 1.00 75.25 122 PHE A N 1
ATOM 1006 C CA . PHE A 1 122 ? 13.471 -6.148 -28.232 1.00 75.25 122 PHE A CA 1
ATOM 1007 C C . PHE A 1 122 ? 13.339 -7.262 -27.196 1.00 75.25 122 PHE A C 1
ATOM 1009 O O . PHE A 1 122 ? 12.272 -7.431 -26.605 1.00 75.25 122 PHE A O 1
ATOM 1016 N N . HIS A 1 123 ? 14.427 -7.983 -26.917 1.00 70.25 123 HIS A N 1
ATOM 1017 C CA . HIS A 1 123 ? 14.420 -9.014 -25.885 1.00 70.25 123 HIS A CA 1
ATOM 1018 C C . HIS A 1 123 ? 14.158 -8.435 -24.487 1.00 70.25 123 HIS A C 1
ATOM 1020 O O . HIS A 1 123 ? 13.339 -8.971 -23.739 1.00 70.25 123 HIS A O 1
ATOM 1026 N N . LEU A 1 124 ? 14.796 -7.310 -24.156 1.00 67.94 124 LEU A N 1
ATOM 1027 C CA . LEU A 1 124 ? 14.557 -6.580 -22.910 1.00 67.94 124 LEU A CA 1
ATOM 1028 C C . LEU A 1 124 ? 13.132 -6.014 -22.841 1.00 67.94 124 LEU A C 1
ATOM 1030 O O . LEU A 1 124 ? 12.521 -6.042 -21.782 1.00 67.94 124 LEU A O 1
ATOM 1034 N N . LEU A 1 125 ? 12.567 -5.557 -23.959 1.00 71.88 125 LEU A N 1
ATOM 1035 C CA . LEU A 1 125 ? 11.202 -5.028 -24.035 1.00 71.88 125 LEU A CA 1
ATOM 1036 C C . LEU A 1 125 ? 10.121 -6.118 -23.895 1.00 71.88 125 LEU A C 1
ATOM 1038 O O . LEU A 1 125 ? 9.006 -5.844 -23.444 1.00 71.88 125 LEU A O 1
ATOM 1042 N N . LEU A 1 126 ? 10.434 -7.351 -24.297 1.00 67.38 126 LEU A N 1
ATOM 1043 C CA . LEU A 1 126 ? 9.592 -8.528 -24.073 1.00 67.38 126 LEU A CA 1
ATOM 1044 C C . LEU A 1 126 ? 9.669 -9.002 -22.617 1.00 67.38 126 LEU A C 1
ATOM 1046 O O . LEU A 1 126 ? 8.635 -9.234 -22.000 1.00 67.38 126 LEU A O 1
ATOM 1050 N N . LYS A 1 127 ? 10.879 -9.103 -22.050 1.00 64.00 127 LYS A N 1
ATOM 1051 C CA . LYS A 1 127 ? 11.094 -9.614 -20.684 1.00 64.00 127 LYS A CA 1
ATOM 1052 C C . LYS A 1 127 ? 10.880 -8.587 -19.573 1.00 64.00 127 LYS A C 1
ATOM 1054 O O . LYS A 1 127 ? 10.608 -8.984 -18.444 1.00 64.00 127 LYS A O 1
ATOM 1059 N N . GLY A 1 128 ? 10.984 -7.294 -19.872 1.00 60.47 128 GLY A N 1
ATOM 1060 C CA . GLY A 1 128 ? 10.970 -6.219 -18.875 1.00 60.47 128 GLY A CA 1
ATOM 1061 C C . GLY A 1 128 ? 9.672 -6.125 -18.073 1.00 60.47 128 GLY A C 1
ATOM 1062 O O . GLY A 1 128 ? 9.705 -5.698 -16.924 1.00 60.47 128 GLY A O 1
ATOM 1063 N N . GLY A 1 129 ? 8.547 -6.586 -18.632 1.00 61.19 129 GLY A N 1
ATOM 1064 C CA . GLY A 1 129 ? 7.303 -6.740 -17.872 1.00 61.19 129 GLY A CA 1
ATOM 1065 C C . GLY A 1 129 ? 7.356 -7.917 -16.895 1.00 61.19 129 GLY A C 1
ATOM 1066 O O . GLY A 1 129 ? 6.970 -7.781 -15.742 1.00 61.19 129 GLY A O 1
ATOM 1067 N N . SER A 1 130 ? 7.898 -9.060 -17.320 1.00 63.59 130 SER A N 1
ATOM 1068 C CA . SER A 1 130 ? 7.892 -10.297 -16.533 1.00 63.59 130 SER A CA 1
ATOM 1069 C C . SER A 1 130 ? 8.780 -10.215 -15.287 1.00 63.59 130 SER A C 1
ATOM 1071 O O . SER A 1 130 ? 8.345 -10.602 -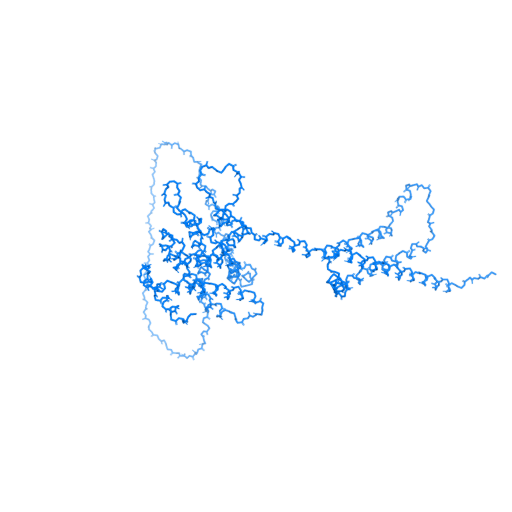14.208 1.00 63.59 130 SER A O 1
ATOM 1073 N N . THR A 1 131 ? 9.989 -9.649 -15.380 1.00 68.19 131 THR A N 1
ATOM 1074 C CA . THR A 1 131 ? 10.878 -9.536 -14.207 1.00 68.19 131 THR A CA 1
ATOM 1075 C C . THR A 1 131 ? 10.336 -8.582 -13.147 1.00 68.19 131 THR A C 1
ATOM 1077 O O . THR A 1 131 ? 10.499 -8.843 -11.959 1.00 68.19 131 THR A O 1
ATOM 1080 N N . TYR A 1 132 ? 9.680 -7.494 -13.567 1.00 73.81 132 TYR A N 1
ATOM 1081 C CA . TYR A 1 132 ? 9.010 -6.575 -12.648 1.00 73.81 132 TYR A CA 1
ATOM 1082 C C . TYR A 1 132 ? 7.826 -7.255 -11.957 1.00 73.81 132 TYR A C 1
ATOM 1084 O O . TYR A 1 132 ? 7.711 -7.155 -10.743 1.00 73.81 132 TYR A O 1
ATOM 1092 N N . LEU A 1 133 ? 7.015 -8.013 -12.704 1.00 73.31 133 LEU A N 1
ATOM 1093 C CA . LEU A 1 133 ? 5.896 -8.771 -12.142 1.00 73.31 133 LEU A CA 1
ATOM 1094 C C . LEU A 1 133 ? 6.364 -9.833 -11.144 1.00 73.31 133 LEU A C 1
ATOM 1096 O O . LEU A 1 133 ? 5.776 -9.952 -10.079 1.00 73.31 133 LEU A O 1
ATOM 1100 N N . PHE A 1 134 ? 7.440 -10.572 -11.434 1.00 76.38 134 PHE A N 1
ATOM 1101 C CA . PHE A 1 134 ? 7.999 -11.513 -10.460 1.00 76.38 134 PHE A CA 1
ATOM 1102 C C . PHE A 1 134 ? 8.465 -10.794 -9.197 1.00 76.38 134 PHE A C 1
ATOM 1104 O O . PHE A 1 134 ? 8.156 -11.236 -8.097 1.00 76.38 134 PHE A O 1
ATOM 1111 N N . PHE A 1 135 ? 9.167 -9.669 -9.341 1.00 80.94 135 PHE A N 1
ATOM 1112 C CA . PHE A 1 135 ? 9.598 -8.877 -8.193 1.00 80.94 135 PHE A CA 1
ATOM 1113 C C . PHE A 1 135 ? 8.407 -8.360 -7.374 1.00 80.94 135 PHE A C 1
ATOM 1115 O O . PHE A 1 135 ? 8.424 -8.451 -6.152 1.00 80.94 135 PHE A O 1
ATOM 1122 N N . GLU A 1 136 ? 7.355 -7.883 -8.037 1.00 80.81 136 GLU A N 1
ATOM 1123 C CA . GLU A 1 136 ? 6.111 -7.454 -7.400 1.00 80.81 136 GLU A CA 1
ATOM 1124 C C . GLU A 1 136 ? 5.429 -8.611 -6.659 1.00 80.81 136 GLU A C 1
ATOM 1126 O O . GLU A 1 136 ? 5.084 -8.454 -5.491 1.00 80.81 136 GLU A O 1
ATOM 1131 N N . VAL A 1 137 ? 5.307 -9.789 -7.277 1.00 83.44 137 VAL A N 1
ATOM 1132 C CA . VAL A 1 137 ? 4.720 -10.986 -6.651 1.00 83.44 137 VAL A CA 1
ATOM 1133 C C . VAL A 1 137 ? 5.514 -11.407 -5.416 1.00 83.44 137 VAL A C 1
ATOM 1135 O O . VAL A 1 137 ? 4.926 -11.573 -4.353 1.00 83.44 137 VAL A O 1
ATOM 1138 N N . TYR A 1 138 ? 6.842 -11.518 -5.515 1.00 84.50 138 TYR A N 1
ATOM 1139 C CA . TYR A 1 138 ? 7.675 -11.934 -4.382 1.00 84.50 138 TYR A CA 1
ATOM 1140 C C . TYR A 1 138 ? 7.703 -10.902 -3.249 1.00 84.50 138 TYR A C 1
ATOM 1142 O O . TYR A 1 138 ? 7.783 -11.275 -2.084 1.00 84.50 138 TYR A O 1
ATOM 1150 N N . LEU A 1 139 ? 7.634 -9.603 -3.557 1.00 85.75 139 LEU A N 1
ATOM 1151 C CA . LEU A 1 139 ? 7.601 -8.564 -2.524 1.00 85.75 139 LEU A CA 1
ATOM 1152 C C . LEU A 1 139 ? 6.231 -8.391 -1.867 1.00 85.75 139 LEU A C 1
ATOM 1154 O O . LEU A 1 139 ? 6.162 -7.889 -0.746 1.00 85.75 139 LEU A O 1
ATOM 1158 N N . THR A 1 140 ? 5.152 -8.737 -2.567 1.00 87.12 140 THR A N 1
ATOM 1159 C CA . THR A 1 140 ? 3.777 -8.606 -2.060 1.00 87.12 140 THR A CA 1
ATOM 1160 C C . THR A 1 140 ? 3.226 -9.907 -1.485 1.00 87.12 140 THR A C 1
ATOM 1162 O O . THR A 1 140 ? 2.110 -9.916 -0.963 1.00 87.12 140 THR A O 1
ATOM 1165 N N . GLU A 1 141 ? 4.005 -10.990 -1.541 1.00 88.38 141 GLU A N 1
ATOM 1166 C CA . GLU A 1 141 ? 3.656 -12.270 -0.941 1.00 88.38 141 GLU A CA 1
ATOM 1167 C C . GLU A 1 141 ? 3.376 -12.101 0.558 1.00 88.38 141 GLU A C 1
ATOM 1169 O O . GLU A 1 141 ? 4.160 -11.517 1.311 1.00 88.38 141 GLU A O 1
ATOM 1174 N N . TRP A 1 142 ? 2.219 -12.601 0.995 1.00 87.12 142 TRP A N 1
ATOM 1175 C CA . TRP A 1 142 ? 1.846 -12.556 2.402 1.00 87.12 142 TRP A CA 1
ATOM 1176 C C . TRP A 1 142 ? 2.824 -13.390 3.231 1.00 87.12 142 TRP A C 1
ATOM 1178 O O . TRP A 1 142 ? 3.093 -14.548 2.921 1.00 87.12 142 TRP A O 1
ATOM 1188 N N . THR A 1 143 ? 3.314 -12.803 4.320 1.00 85.81 143 THR A N 1
ATOM 1189 C CA . THR A 1 143 ? 4.237 -13.447 5.253 1.00 85.81 143 THR A CA 1
ATOM 1190 C C . THR A 1 143 ? 3.692 -13.351 6.670 1.00 85.81 143 THR A C 1
ATOM 1192 O O . THR A 1 143 ? 3.153 -12.325 7.086 1.00 85.81 143 THR A O 1
ATOM 1195 N N . GLN A 1 144 ? 3.812 -14.450 7.410 1.00 87.56 144 GLN A N 1
ATOM 1196 C CA . GLN A 1 144 ? 3.359 -14.533 8.790 1.00 87.56 144 GLN A CA 1
ATOM 1197 C C . GLN A 1 144 ? 4.466 -14.054 9.732 1.00 87.56 144 GLN A C 1
ATOM 1199 O O . GLN A 1 144 ? 5.524 -14.680 9.811 1.00 87.56 144 GLN A O 1
ATOM 1204 N N . PHE A 1 145 ? 4.213 -12.993 10.500 1.00 87.94 145 PHE A N 1
ATOM 1205 C CA . PHE A 1 145 ? 5.154 -12.517 11.513 1.00 87.94 145 PHE A CA 1
ATOM 1206 C C . PHE A 1 145 ? 4.865 -13.150 12.875 1.00 87.94 145 PHE A C 1
ATOM 1208 O O . PHE A 1 145 ? 3.711 -13.294 13.307 1.00 87.94 145 PHE A O 1
ATOM 1215 N N . LYS A 1 146 ? 5.929 -13.520 13.591 1.00 85.69 146 LYS A N 1
ATOM 1216 C CA . LYS A 1 146 ? 5.814 -14.068 14.947 1.00 85.69 146 LYS A CA 1
ATOM 1217 C C . LYS A 1 146 ? 5.598 -12.946 15.966 1.00 85.69 146 LYS A C 1
ATOM 1219 O O . LYS A 1 146 ? 6.021 -11.803 15.776 1.00 85.69 146 LYS A O 1
ATOM 1224 N N . PHE A 1 147 ? 4.936 -13.277 17.070 1.00 81.00 147 PHE A N 1
ATOM 1225 C CA . PHE A 1 147 ? 4.908 -12.409 18.244 1.00 81.00 147 PHE A CA 1
ATOM 1226 C C . PHE A 1 147 ? 6.211 -12.578 19.023 1.00 81.00 147 PHE A C 1
ATOM 1228 O O . PHE A 1 147 ? 6.636 -13.709 19.257 1.00 81.00 147 PHE A O 1
ATOM 1235 N N . GLY A 1 148 ? 6.833 -11.472 19.437 1.00 65.19 148 GLY A N 1
ATOM 1236 C CA . GLY A 1 148 ? 7.984 -11.525 20.334 1.00 65.19 148 GLY A CA 1
ATOM 1237 C C . GLY A 1 148 ? 7.557 -12.119 21.674 1.00 65.19 148 GLY A C 1
ATOM 1238 O O . GLY A 1 148 ? 6.741 -11.530 22.384 1.00 65.19 148 GLY A O 1
ATOM 1239 N N . LEU A 1 149 ? 8.062 -13.305 22.016 1.00 58.72 149 LEU A N 1
ATOM 1240 C CA . LEU A 1 149 ? 7.799 -13.901 23.319 1.00 58.72 149 LEU A CA 1
ATOM 1241 C C . LEU A 1 149 ? 8.590 -13.107 24.369 1.00 58.72 149 LEU A C 1
ATOM 1243 O O . LEU A 1 149 ? 9.816 -13.067 24.328 1.00 58.72 149 LEU A O 1
ATOM 1247 N N . SER A 1 150 ? 7.901 -12.476 25.320 1.00 48.03 150 SER A N 1
ATOM 1248 C CA . SER A 1 150 ? 8.526 -11.807 26.471 1.00 48.03 150 SER A CA 1
ATOM 1249 C C . SER A 1 150 ? 8.991 -12.844 27.507 1.00 48.03 150 SER A C 1
ATOM 1251 O O . SER A 1 150 ? 8.513 -12.890 28.635 1.00 48.03 150 SER A O 1
ATOM 1253 N N . GLY A 1 151 ? 9.886 -13.742 27.096 1.00 44.88 151 GLY A N 1
ATOM 1254 C CA . GLY A 1 151 ? 10.509 -14.756 27.939 1.00 44.88 151 GLY A CA 1
ATOM 1255 C C . GLY A 1 151 ? 11.958 -14.942 27.506 1.00 44.88 151 GLY A C 1
ATOM 1256 O O . GLY A 1 151 ? 12.240 -14.999 26.315 1.00 44.88 151 GLY A O 1
ATOM 1257 N N . ALA A 1 152 ? 12.879 -15.015 28.467 1.00 40.41 152 ALA A N 1
ATOM 1258 C CA . ALA A 1 152 ? 14.336 -15.019 28.293 1.00 40.41 152 ALA A CA 1
ATOM 1259 C C . ALA A 1 152 ? 14.927 -16.261 27.575 1.00 40.41 152 ALA A C 1
ATOM 1261 O O . ALA A 1 152 ? 16.055 -16.656 27.861 1.00 40.41 152 ALA A O 1
ATOM 1262 N N . LEU A 1 153 ? 14.183 -16.903 26.668 1.00 46.50 153 LEU A N 1
ATOM 1263 C CA . LEU A 1 153 ? 14.549 -18.179 26.053 1.00 46.50 153 LEU A CA 1
ATOM 1264 C C . LEU A 1 153 ? 14.240 -18.251 24.546 1.00 46.50 153 LEU A C 1
ATOM 1266 O O . LEU A 1 153 ? 13.725 -19.252 24.060 1.00 46.50 153 LEU A O 1
ATOM 1270 N N . SER A 1 154 ? 14.566 -17.208 23.784 1.00 45.66 154 SER A N 1
ATOM 1271 C CA . SER A 1 154 ? 14.705 -17.322 22.326 1.00 45.66 154 SER A CA 1
ATOM 1272 C C . SER A 1 154 ? 16.153 -17.044 21.936 1.00 45.66 154 SER A C 1
ATOM 1274 O O . SER A 1 154 ? 16.541 -15.917 21.633 1.00 45.66 154 SER A O 1
ATOM 1276 N N . THR A 1 155 ? 16.968 -18.096 21.980 1.00 44.12 155 THR A N 1
ATOM 1277 C CA . THR A 1 155 ? 18.313 -18.156 21.393 1.00 44.12 155 THR A CA 1
ATOM 1278 C C . THR A 1 155 ? 18.200 -18.428 19.891 1.00 44.12 155 THR A C 1
ATOM 1280 O O . THR A 1 155 ? 18.766 -19.392 19.392 1.00 44.12 155 THR A O 1
ATOM 1283 N N . ASP A 1 156 ? 17.431 -17.611 19.173 1.00 43.59 156 ASP A N 1
ATOM 1284 C CA . ASP A 1 156 ? 17.458 -17.613 17.712 1.00 43.59 156 ASP A CA 1
ATOM 1285 C C . ASP A 1 156 ? 17.463 -16.161 17.243 1.00 43.59 156 ASP A C 1
ATOM 1287 O O . ASP A 1 156 ? 16.502 -15.407 17.411 1.00 43.59 156 ASP A O 1
ATOM 1291 N N . GLY A 1 157 ? 18.636 -15.711 16.812 1.00 50.09 157 GLY A N 1
ATOM 1292 C CA . GLY A 1 157 ? 18.851 -14.329 16.423 1.00 50.09 157 GLY A CA 1
ATOM 1293 C C . GLY A 1 157 ? 18.145 -14.029 15.106 1.00 50.09 157 GLY A C 1
ATOM 1294 O O . GLY A 1 157 ? 18.429 -14.674 14.103 1.00 50.09 157 GLY A O 1
ATOM 1295 N N . SER A 1 158 ? 17.337 -12.963 15.103 1.00 57.00 158 SER A N 1
ATOM 1296 C CA . SER A 1 158 ? 16.879 -12.189 13.932 1.00 57.00 158 SER A CA 1
ATOM 1297 C C . SER A 1 158 ? 15.587 -12.585 13.200 1.00 57.00 158 SER A C 1
ATOM 1299 O O . SER A 1 158 ? 15.403 -12.183 12.054 1.00 57.00 158 SER A O 1
ATOM 1301 N N . GLU A 1 159 ? 14.632 -13.268 13.831 1.00 67.00 159 GLU A N 1
ATOM 1302 C CA . GLU A 1 159 ? 13.279 -13.305 13.253 1.00 67.00 159 GLU A CA 1
ATOM 1303 C C . GLU A 1 159 ? 12.531 -11.988 13.521 1.00 67.00 159 GLU A C 1
ATOM 1305 O O . GLU A 1 159 ? 12.348 -11.587 14.670 1.00 67.00 159 GLU A O 1
ATOM 1310 N N . LEU A 1 160 ? 12.100 -11.312 12.450 1.00 79.06 160 LEU A N 1
ATOM 1311 C CA . LEU A 1 160 ? 11.358 -10.054 12.531 1.00 79.06 160 LEU A CA 1
ATOM 1312 C C . LEU A 1 160 ? 9.985 -10.273 13.183 1.00 79.06 160 LEU A C 1
ATOM 1314 O O . LEU A 1 160 ? 9.175 -11.075 12.708 1.00 79.06 160 LEU A O 1
ATOM 1318 N N . THR A 1 161 ? 9.700 -9.525 14.247 1.00 87.88 161 THR A N 1
ATOM 1319 C CA . THR A 1 161 ? 8.415 -9.611 14.949 1.00 87.88 161 THR A CA 1
ATOM 1320 C C . THR A 1 161 ? 7.333 -8.765 14.279 1.00 87.88 161 THR A C 1
ATOM 1322 O O . THR A 1 161 ? 7.612 -7.771 13.603 1.00 87.88 161 THR A O 1
ATOM 1325 N N . LEU A 1 162 ? 6.061 -9.108 14.520 1.00 89.44 162 LEU A N 1
ATOM 1326 C CA . LEU A 1 162 ? 4.925 -8.344 13.990 1.00 89.44 162 LEU A CA 1
ATOM 1327 C C . LEU A 1 162 ? 4.977 -6.869 14.424 1.00 89.44 162 LEU A C 1
ATOM 1329 O O . LEU A 1 162 ? 4.731 -5.971 13.626 1.00 89.44 162 LEU A O 1
ATOM 1333 N N . ILE A 1 163 ? 5.332 -6.605 15.684 1.00 88.88 163 ILE A N 1
ATOM 1334 C CA . ILE A 1 163 ? 5.375 -5.245 16.244 1.00 88.88 163 ILE A CA 1
ATOM 1335 C C . ILE A 1 163 ? 6.491 -4.415 15.592 1.00 88.88 163 ILE A C 1
ATOM 1337 O O . ILE A 1 163 ? 6.298 -3.226 15.315 1.00 88.88 163 ILE A O 1
ATOM 1341 N N . GLU A 1 164 ? 7.641 -5.034 15.315 1.00 88.06 164 GLU A N 1
ATOM 1342 C CA . GLU A 1 164 ? 8.732 -4.392 14.581 1.00 88.06 164 GLU A CA 1
ATOM 1343 C C . GLU A 1 164 ? 8.307 -4.070 13.150 1.00 88.06 164 GLU A C 1
ATOM 1345 O O . GLU A 1 164 ? 8.479 -2.927 12.731 1.00 88.06 164 GLU A O 1
ATOM 1350 N N . ALA A 1 165 ? 7.675 -5.015 12.442 1.00 88.94 165 ALA A N 1
ATOM 1351 C CA . ALA A 1 165 ? 7.172 -4.804 11.084 1.00 88.94 165 ALA A CA 1
ATOM 1352 C C . ALA A 1 165 ? 6.172 -3.634 11.014 1.00 88.94 165 ALA A C 1
ATOM 1354 O O . ALA A 1 165 ? 6.321 -2.745 10.176 1.00 88.94 165 ALA A O 1
ATOM 1355 N N . LEU A 1 166 ? 5.213 -3.558 11.948 1.00 90.81 166 LEU A N 1
ATOM 1356 C CA . LEU A 1 166 ? 4.256 -2.441 12.042 1.00 90.81 166 LEU A CA 1
ATOM 1357 C C . LEU A 1 166 ? 4.942 -1.081 12.278 1.00 90.81 166 LEU A C 1
ATOM 1359 O O . LEU A 1 166 ? 4.424 -0.044 11.855 1.00 90.81 166 LEU A O 1
ATOM 1363 N N . SER A 1 167 ? 6.107 -1.087 12.932 1.00 89.19 167 SER A N 1
ATOM 1364 C CA . SER A 1 167 ? 6.885 0.109 13.282 1.00 89.19 167 SER A CA 1
ATOM 1365 C C . SER A 1 167 ? 7.895 0.530 12.196 1.00 89.19 167 SER A C 1
ATOM 1367 O O . SER A 1 167 ? 8.618 1.511 12.379 1.00 89.19 167 SER A O 1
ATOM 1369 N N . MET A 1 168 ? 7.972 -0.175 11.058 1.00 85.75 168 MET A N 1
ATOM 1370 C CA . MET A 1 168 ? 8.926 0.113 9.976 1.00 85.75 168 MET A CA 1
ATOM 1371 C C . MET A 1 168 ? 8.487 1.263 9.052 1.00 85.75 168 MET A C 1
ATOM 1373 O O . MET A 1 168 ? 8.323 1.086 7.848 1.00 85.75 168 MET A O 1
ATOM 1377 N N . ASP A 1 169 ? 8.405 2.487 9.577 1.00 83.75 169 ASP A N 1
ATOM 1378 C CA . ASP A 1 169 ? 8.024 3.677 8.789 1.00 83.75 169 ASP A CA 1
ATOM 1379 C C . ASP A 1 169 ? 8.980 3.979 7.617 1.00 83.75 169 ASP A C 1
ATOM 1381 O O . ASP A 1 169 ? 8.592 4.569 6.610 1.00 83.75 169 ASP A O 1
ATOM 1385 N N . LYS A 1 170 ? 10.256 3.593 7.743 1.00 84.75 170 LYS A N 1
ATOM 1386 C CA . LYS A 1 170 ? 11.285 3.823 6.711 1.00 84.75 170 LYS A CA 1
ATOM 1387 C C . LYS A 1 170 ? 11.215 2.827 5.555 1.00 84.75 170 LYS A C 1
ATOM 1389 O O . LYS A 1 170 ? 11.781 3.102 4.500 1.00 84.75 170 LYS A O 1
ATOM 1394 N N . ILE A 1 171 ? 10.573 1.676 5.758 1.00 88.31 171 ILE A N 1
ATOM 1395 C CA . ILE A 1 171 ? 10.482 0.595 4.773 1.00 88.31 171 ILE A CA 1
ATOM 1396 C C . ILE A 1 171 ? 8.994 0.274 4.577 1.00 88.31 171 ILE A C 1
ATOM 1398 O O . ILE A 1 171 ? 8.481 -0.660 5.198 1.00 88.31 171 ILE A O 1
ATOM 1402 N N . PRO A 1 172 ? 8.287 1.027 3.708 1.00 87.25 172 PRO A N 1
ATOM 1403 C CA . PRO A 1 172 ? 6.839 0.914 3.567 1.00 87.25 172 PRO A CA 1
ATOM 1404 C C . PRO A 1 172 ? 6.377 -0.506 3.256 1.00 87.25 172 PRO A C 1
ATOM 1406 O O . PRO A 1 172 ? 5.378 -0.941 3.808 1.00 87.25 172 PRO A O 1
ATOM 1409 N N . ILE A 1 173 ? 7.112 -1.253 2.429 1.00 89.31 173 ILE A N 1
ATOM 1410 C CA . ILE A 1 173 ? 6.750 -2.626 2.042 1.00 89.31 173 ILE A CA 1
ATOM 1411 C C . ILE A 1 173 ? 6.624 -3.528 3.277 1.00 89.31 173 ILE A C 1
ATOM 1413 O O . ILE A 1 173 ? 5.623 -4.221 3.430 1.00 89.31 173 ILE A O 1
ATOM 1417 N N . MET A 1 174 ? 7.582 -3.453 4.204 1.00 88.94 174 MET A N 1
ATOM 1418 C CA . MET A 1 174 ? 7.544 -4.247 5.435 1.00 88.94 174 MET A CA 1
ATOM 1419 C C . MET A 1 174 ? 6.399 -3.826 6.351 1.00 88.94 174 MET A C 1
ATOM 1421 O O . MET A 1 174 ? 5.718 -4.678 6.916 1.00 88.94 174 MET A O 1
ATOM 1425 N N . GLN A 1 175 ? 6.131 -2.522 6.442 1.00 93.00 175 GLN A N 1
ATOM 1426 C CA . GLN A 1 175 ? 4.976 -2.018 7.178 1.00 93.00 175 GLN A CA 1
ATOM 1427 C C . GLN A 1 175 ? 3.657 -2.517 6.571 1.00 93.00 175 GLN A C 1
ATOM 1429 O O . GLN A 1 175 ? 2.772 -2.956 7.302 1.00 93.00 175 GLN A O 1
ATOM 1434 N N . HIS A 1 176 ? 3.532 -2.512 5.243 1.00 92.62 176 HIS A N 1
ATOM 1435 C CA . HIS A 1 176 ? 2.353 -3.017 4.541 1.00 92.62 176 HIS A CA 1
ATOM 1436 C C . HIS A 1 176 ? 2.148 -4.511 4.804 1.00 92.62 176 HIS A C 1
ATOM 1438 O O . HIS A 1 176 ? 1.044 -4.905 5.173 1.00 92.62 176 HIS A O 1
ATOM 1444 N N . LEU A 1 177 ? 3.203 -5.322 4.695 1.00 93.31 177 LEU A N 1
ATOM 1445 C CA . LEU A 1 177 ? 3.145 -6.747 5.028 1.00 93.31 177 LEU A CA 1
ATOM 1446 C C . LEU A 1 177 ? 2.746 -6.970 6.492 1.00 93.31 177 LEU A C 1
ATOM 1448 O O . LEU A 1 177 ? 1.899 -7.815 6.764 1.00 93.31 177 LEU A O 1
ATOM 1452 N N . GLY A 1 178 ? 3.274 -6.171 7.425 1.00 94.00 178 GLY A N 1
ATOM 1453 C CA . GLY A 1 178 ? 2.902 -6.235 8.840 1.00 94.00 178 GLY A CA 1
ATOM 1454 C C . GLY A 1 178 ? 1.414 -5.954 9.082 1.00 94.00 178 GLY A C 1
ATOM 1455 O O . GLY A 1 178 ? 0.749 -6.703 9.795 1.00 94.00 178 GLY A O 1
ATOM 1456 N N . TYR A 1 179 ? 0.852 -4.915 8.457 1.00 96.06 179 TYR A N 1
ATOM 1457 C CA . TYR A 1 179 ? -0.581 -4.612 8.574 1.00 96.06 179 TYR A CA 1
ATOM 1458 C C . TYR A 1 179 ? -1.469 -5.627 7.835 1.00 96.06 179 TYR A C 1
ATOM 1460 O O . TYR A 1 179 ? -2.561 -5.942 8.316 1.00 96.06 179 TYR A O 1
ATOM 1468 N N . LEU A 1 180 ? -1.004 -6.173 6.707 1.00 95.19 180 LEU A N 1
ATOM 1469 C CA . LEU A 1 180 ? -1.682 -7.251 5.984 1.00 95.19 180 LEU A CA 1
ATOM 1470 C C . LEU A 1 180 ? -1.739 -8.540 6.820 1.00 95.19 180 LEU A C 1
ATOM 1472 O O . LEU A 1 180 ? -2.777 -9.204 6.882 1.00 95.19 180 LEU A O 1
ATOM 1476 N N . ASP A 1 181 ? -0.646 -8.885 7.496 1.00 95.56 181 ASP A N 1
ATOM 1477 C CA . ASP A 1 181 ? -0.617 -10.005 8.431 1.00 95.56 181 ASP A CA 1
ATOM 1478 C C . ASP A 1 181 ? -1.509 -9.739 9.646 1.00 95.56 181 ASP A C 1
ATOM 1480 O O . ASP A 1 181 ? -2.297 -10.601 10.027 1.00 95.56 181 ASP A O 1
ATOM 1484 N N . LEU A 1 182 ? -1.497 -8.519 10.191 1.00 96.12 182 LEU A N 1
ATOM 1485 C CA . LEU A 1 182 ? -2.349 -8.142 11.318 1.00 96.12 182 LEU A CA 1
ATOM 1486 C C . LEU A 1 182 ? -3.848 -8.293 11.005 1.00 96.12 182 LEU A C 1
ATOM 1488 O O . LEU A 1 182 ? -4.590 -8.841 11.822 1.00 96.12 182 LEU A O 1
ATOM 1492 N N . VAL A 1 183 ? -4.319 -7.838 9.837 1.00 96.12 183 VAL A N 1
ATOM 1493 C CA . VAL A 1 183 ? -5.735 -8.004 9.455 1.00 96.12 183 VAL A CA 1
ATOM 1494 C C . VAL A 1 183 ? -6.081 -9.469 9.181 1.00 96.12 183 VAL A C 1
ATOM 1496 O O . VAL A 1 183 ? -7.164 -9.930 9.550 1.00 96.12 183 VAL A O 1
ATOM 1499 N N . THR A 1 184 ? -5.147 -10.228 8.605 1.00 95.12 184 THR A N 1
ATOM 1500 C CA . THR A 1 184 ? -5.313 -11.666 8.353 1.00 95.12 184 THR A CA 1
ATOM 1501 C C . THR A 1 184 ? -5.426 -12.437 9.667 1.00 95.12 184 THR A C 1
ATOM 1503 O O . THR A 1 184 ? -6.369 -13.210 9.846 1.00 95.12 184 THR A O 1
ATOM 1506 N N . LEU A 1 185 ? -4.546 -12.147 10.627 1.00 95.00 185 LEU A N 1
ATOM 1507 C CA . LEU A 1 185 ? -4.598 -12.649 11.996 1.00 95.00 185 LEU A CA 1
ATOM 1508 C C . LEU A 1 185 ? -5.931 -12.308 12.659 1.00 95.00 185 LEU A C 1
ATOM 1510 O O . LEU A 1 185 ? -6.602 -13.188 13.205 1.00 95.00 185 LEU A O 1
ATOM 1514 N N . ALA A 1 186 ? -6.333 -11.035 12.592 1.00 94.81 186 ALA A N 1
ATOM 1515 C CA . ALA A 1 186 ? -7.548 -10.547 13.229 1.00 94.81 186 ALA A CA 1
ATOM 1516 C C . ALA A 1 186 ? -8.791 -11.286 12.723 1.00 94.81 186 ALA A C 1
ATOM 1518 O O . ALA A 1 186 ? -9.680 -11.599 13.509 1.00 94.81 186 ALA A O 1
ATOM 1519 N N . GLN A 1 187 ? -8.853 -11.603 11.429 1.00 93.88 187 GLN A N 1
ATOM 1520 C CA . GLN A 1 187 ? -10.041 -12.195 10.815 1.00 93.88 187 GLN A CA 1
ATOM 1521 C C . GLN A 1 187 ? -10.034 -13.729 10.808 1.00 93.88 187 GLN A C 1
ATOM 1523 O O . GLN A 1 187 ? -11.088 -14.335 10.993 1.00 93.88 187 GLN A O 1
ATOM 1528 N N . LYS A 1 188 ? -8.878 -14.374 10.607 1.00 93.12 188 LYS A N 1
ATOM 1529 C CA . LYS A 1 188 ? -8.818 -15.808 10.267 1.00 93.12 188 LYS A CA 1
ATOM 1530 C C . LYS A 1 188 ? -8.210 -16.694 11.354 1.00 93.12 188 LYS A C 1
ATOM 1532 O O . LYS A 1 188 ? -8.611 -17.847 11.476 1.00 93.12 188 LYS A O 1
ATOM 1537 N N . GLU A 1 189 ? -7.286 -16.187 12.169 1.00 93.38 189 GLU A N 1
ATOM 1538 C CA . GLU A 1 189 ? -6.447 -17.041 13.022 1.00 93.38 189 GLU A CA 1
ATOM 1539 C C . GLU A 1 189 ? -6.761 -16.934 14.520 1.00 93.38 189 GLU A C 1
ATOM 1541 O O . GLU A 1 189 ? -6.149 -16.161 15.260 1.00 93.38 189 GLU A O 1
ATOM 1546 N N . LYS A 1 190 ? -7.666 -17.792 15.009 1.00 93.25 190 LYS A N 1
ATOM 1547 C CA . LYS A 1 190 ? -8.060 -17.826 16.431 1.00 93.25 190 LYS A CA 1
ATOM 1548 C C . LYS A 1 190 ? -6.893 -18.089 17.393 1.00 93.25 190 LYS A C 1
ATOM 1550 O O . LYS A 1 190 ? -6.807 -17.453 18.439 1.00 93.25 190 LYS A O 1
ATOM 1555 N N . ALA A 1 191 ? -5.977 -18.994 17.042 1.00 90.88 191 ALA A N 1
ATOM 1556 C CA . ALA A 1 191 ? -4.833 -19.328 17.896 1.00 90.88 191 ALA A CA 1
ATOM 1557 C C . ALA A 1 191 ? -3.906 -18.120 18.118 1.00 90.88 191 ALA A C 1
ATOM 1559 O O . ALA A 1 191 ? -3.511 -17.837 19.246 1.00 90.88 191 ALA A O 1
ATOM 1560 N N . ARG A 1 192 ? -3.618 -17.356 17.057 1.00 92.12 192 ARG A N 1
ATOM 1561 C CA . ARG A 1 192 ? -2.787 -16.148 17.145 1.00 92.12 192 ARG A CA 1
ATOM 1562 C C . ARG A 1 192 ? -3.486 -15.007 17.879 1.00 92.12 192 ARG A C 1
ATOM 1564 O O . ARG A 1 192 ? -2.821 -14.270 18.603 1.00 92.12 192 ARG A O 1
ATOM 1571 N N . ARG A 1 193 ? -4.813 -14.876 17.753 1.00 93.88 193 ARG A N 1
ATOM 1572 C CA . ARG A 1 193 ? -5.592 -13.935 18.578 1.00 93.88 193 ARG A CA 1
ATOM 1573 C C . ARG A 1 193 ? -5.506 -14.268 20.064 1.00 93.88 193 ARG A C 1
ATOM 1575 O O . ARG A 1 193 ? -5.299 -13.364 20.864 1.00 93.88 193 ARG A O 1
ATOM 1582 N N . ALA A 1 194 ? -5.563 -15.549 20.430 1.00 90.81 194 ALA A N 1
ATOM 1583 C CA . ALA A 1 194 ? -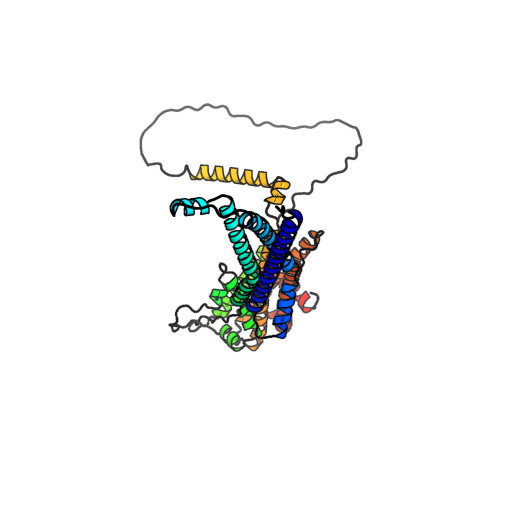5.369 -15.958 21.819 1.00 90.81 194 ALA A CA 1
ATOM 1584 C C . ALA A 1 194 ? -3.987 -15.531 22.347 1.00 90.81 194 ALA A C 1
ATOM 1586 O O . ALA A 1 194 ? -3.898 -15.001 23.450 1.00 90.81 194 ALA A O 1
ATOM 1587 N N . THR A 1 195 ? -2.923 -15.665 21.542 1.00 90.44 195 THR A N 1
ATOM 1588 C CA . THR A 1 195 ? -1.590 -15.135 21.886 1.00 90.44 195 THR A CA 1
ATOM 1589 C C . THR A 1 195 ? -1.592 -13.613 22.056 1.00 90.44 195 THR A C 1
ATOM 1591 O O . THR A 1 195 ? -0.968 -13.098 22.983 1.00 90.44 195 THR A O 1
ATOM 1594 N N . LEU A 1 196 ? -2.313 -12.879 21.207 1.00 91.19 196 LEU A N 1
ATOM 1595 C CA . LEU A 1 196 ? -2.436 -11.423 21.311 1.00 91.19 196 LEU A CA 1
ATOM 1596 C C . LEU A 1 196 ? -3.146 -10.980 22.604 1.00 91.19 196 LEU A C 1
ATOM 1598 O O . LEU A 1 196 ? -2.747 -9.978 23.194 1.00 91.19 196 LEU A O 1
ATOM 1602 N N . PHE A 1 197 ? -4.146 -11.740 23.061 1.00 91.69 197 PHE A N 1
ATOM 1603 C CA . PHE A 1 197 ? -4.908 -11.483 24.294 1.00 91.69 197 PHE A CA 1
ATOM 1604 C C . PHE A 1 197 ? -4.250 -12.053 25.562 1.00 91.69 197 PHE A C 1
ATOM 1606 O O . PHE A 1 197 ? -4.850 -12.046 26.639 1.00 91.69 197 PHE A O 1
ATOM 1613 N N . THR A 1 198 ? -3.018 -12.563 25.465 1.00 89.75 198 THR A N 1
ATOM 1614 C CA . THR A 1 198 ? -2.281 -13.033 26.644 1.00 89.75 198 THR A CA 1
ATOM 1615 C C . THR A 1 198 ? -1.573 -11.900 27.378 1.00 89.75 198 THR A C 1
ATOM 1617 O O . THR A 1 198 ? -1.097 -10.926 26.789 1.00 89.75 198 THR A O 1
ATOM 1620 N N . LEU A 1 199 ? -1.488 -12.052 28.698 1.00 87.81 199 LEU A N 1
ATOM 1621 C CA . LEU A 1 199 ? -0.698 -11.188 29.563 1.00 87.81 199 LEU A CA 1
ATOM 1622 C C . LEU A 1 199 ? 0.756 -11.671 29.597 1.00 87.81 199 LEU A C 1
ATOM 1624 O O . LEU A 1 199 ? 1.018 -12.875 29.640 1.00 87.81 199 LEU A O 1
ATOM 1628 N N . SER A 1 200 ? 1.705 -10.736 29.612 1.00 82.94 200 SER A N 1
ATOM 1629 C CA . SER A 1 200 ? 3.117 -11.053 29.808 1.00 82.94 200 SER A CA 1
ATOM 1630 C C . SER A 1 200 ? 3.354 -11.600 31.216 1.00 82.94 200 SER A C 1
ATOM 1632 O O . SER A 1 200 ? 2.738 -11.157 32.186 1.00 82.94 200 SER A O 1
ATOM 1634 N N . GLN A 1 201 ? 4.275 -12.551 31.350 1.00 76.44 201 GLN A N 1
ATOM 1635 C CA . GLN A 1 201 ? 4.729 -13.038 32.652 1.00 76.44 201 GLN A CA 1
ATOM 1636 C C . GLN A 1 201 ? 6.155 -12.537 32.917 1.00 76.44 201 GLN A C 1
ATOM 1638 O O . GLN A 1 201 ? 6.962 -12.545 31.990 1.00 76.44 201 GLN A O 1
ATOM 1643 N N . PRO A 1 202 ? 6.492 -12.081 34.140 1.00 65.62 202 PRO A N 1
ATOM 1644 C CA . PRO A 1 202 ? 5.688 -12.096 35.372 1.00 65.62 202 PRO A CA 1
ATOM 1645 C C . PRO A 1 202 ? 4.802 -10.848 35.597 1.00 65.62 202 PRO A C 1
ATOM 1647 O O . PRO A 1 202 ? 4.159 -10.746 36.635 1.00 65.62 202 PRO A O 1
ATOM 1650 N N . GLY A 1 203 ? 4.774 -9.885 34.667 1.00 70.06 203 GLY A N 1
ATOM 1651 C CA . GLY A 1 203 ? 4.186 -8.552 34.889 1.00 70.06 203 GLY A CA 1
ATOM 1652 C C . GLY A 1 203 ? 2.666 -8.419 34.734 1.00 70.06 203 GLY A C 1
ATOM 1653 O O . GLY A 1 203 ? 2.125 -7.372 35.069 1.00 70.06 203 GLY A O 1
ATOM 1654 N N . GLY A 1 204 ? 1.962 -9.421 34.207 1.00 80.88 204 GLY A N 1
ATOM 1655 C CA . GLY A 1 204 ? 0.507 -9.368 34.028 1.00 80.88 204 GLY A CA 1
ATOM 1656 C C . GLY A 1 204 ? 0.032 -8.267 33.071 1.00 80.88 204 GLY A C 1
ATOM 1657 O O . GLY A 1 204 ? -1.121 -7.852 33.150 1.00 80.88 204 GLY A O 1
ATOM 1658 N N . HIS A 1 205 ? 0.898 -7.762 32.185 1.00 84.75 205 HIS A N 1
ATOM 1659 C CA . HIS A 1 205 ? 0.571 -6.662 31.278 1.00 84.75 205 HIS A CA 1
ATOM 1660 C C . HIS A 1 205 ? 0.311 -7.170 29.854 1.00 84.75 205 HIS A C 1
ATOM 1662 O O . HIS A 1 205 ? 1.085 -7.981 29.343 1.00 84.75 205 HIS A O 1
ATOM 1668 N N . PRO A 1 206 ? -0.720 -6.670 29.155 1.00 89.25 206 PRO A N 1
ATOM 1669 C CA . PRO A 1 206 ? -1.027 -7.079 27.787 1.00 89.25 206 PRO A CA 1
ATOM 1670 C C . PRO A 1 206 ? -0.107 -6.392 26.766 1.00 89.25 206 PRO A C 1
ATOM 1672 O O . PRO A 1 206 ? -0.539 -5.568 25.965 1.00 89.25 206 PRO A O 1
ATOM 1675 N N . TYR A 1 207 ? 1.191 -6.698 26.811 1.00 89.12 207 TYR A N 1
ATOM 1676 C CA . TYR A 1 207 ? 2.209 -6.016 26.004 1.00 89.12 207 TYR A CA 1
ATOM 1677 C C . TYR A 1 207 ? 1.910 -6.079 24.499 1.00 89.12 207 TYR A C 1
ATOM 1679 O O . TYR A 1 207 ? 1.896 -5.048 23.830 1.00 89.12 207 TYR A O 1
ATOM 1687 N N . ASN A 1 208 ? 1.601 -7.274 23.983 1.00 89.75 208 ASN A N 1
ATOM 1688 C CA . ASN A 1 208 ? 1.342 -7.481 22.557 1.00 89.75 208 ASN A CA 1
ATOM 1689 C C . ASN A 1 208 ? 0.147 -6.653 22.072 1.00 89.75 208 ASN A C 1
ATOM 1691 O O . ASN A 1 208 ? 0.240 -5.974 21.049 1.00 89.75 208 ASN A O 1
ATOM 1695 N N . TRP A 1 209 ? -0.953 -6.669 22.829 1.00 93.31 209 TRP A N 1
ATOM 1696 C CA . TRP A 1 209 ? -2.128 -5.861 22.525 1.00 93.31 209 TRP A CA 1
ATOM 1697 C C . TRP A 1 209 ? -1.822 -4.365 22.589 1.00 93.31 209 TRP A C 1
ATOM 1699 O O . TRP A 1 209 ? -2.100 -3.660 21.622 1.00 93.31 209 TRP A O 1
ATOM 1709 N N . ASN A 1 210 ? -1.192 -3.895 23.671 1.00 93.44 210 ASN A N 1
ATOM 1710 C CA . ASN A 1 210 ? -0.868 -2.481 23.858 1.00 93.44 210 ASN A CA 1
ATOM 1711 C C . ASN A 1 210 ? -0.025 -1.939 22.697 1.00 93.44 210 ASN A C 1
ATOM 1713 O O . ASN A 1 210 ? -0.300 -0.858 22.183 1.00 93.44 210 ASN A O 1
ATOM 1717 N N . CYS A 1 211 ? 0.968 -2.703 22.235 1.00 91.44 211 CYS A N 1
ATOM 1718 C CA . CYS A 1 211 ? 1.767 -2.317 21.078 1.00 91.44 211 CYS A CA 1
ATOM 1719 C C . CYS A 1 211 ? 0.932 -2.247 19.792 1.00 91.44 211 CYS A C 1
ATOM 1721 O O . CYS A 1 211 ? 1.049 -1.278 19.043 1.00 91.44 211 CYS A O 1
ATOM 1723 N N . VAL A 1 212 ? 0.076 -3.241 19.535 1.00 94.50 212 VAL A N 1
ATOM 1724 C CA . VAL A 1 212 ? -0.778 -3.278 18.337 1.00 94.50 212 VAL A CA 1
ATOM 1725 C C . VAL A 1 212 ? -1.789 -2.131 18.335 1.00 94.50 212 VAL A C 1
ATOM 1727 O O . VAL A 1 212 ? -1.872 -1.399 17.346 1.00 94.50 212 VAL A O 1
ATOM 1730 N N . VAL A 1 213 ? -2.533 -1.937 19.429 1.00 95.56 213 VAL A N 1
ATOM 1731 C CA . VAL A 1 213 ? -3.552 -0.881 19.527 1.00 95.56 213 VAL A CA 1
ATOM 1732 C C . VAL A 1 213 ? -2.917 0.503 19.460 1.00 95.56 213 VAL A C 1
ATOM 1734 O O . VAL A 1 213 ? -3.437 1.374 18.763 1.00 95.56 213 VAL A O 1
ATOM 1737 N N . GLN A 1 214 ? -1.749 0.693 20.081 1.00 95.19 214 GLN A N 1
ATOM 1738 C CA . GLN A 1 214 ? -1.010 1.945 19.995 1.00 95.19 214 GLN A CA 1
ATOM 1739 C C . GLN A 1 214 ? -0.577 2.223 18.553 1.00 95.19 214 GLN A C 1
ATOM 1741 O O . GLN A 1 214 ? -0.895 3.278 18.021 1.00 95.19 214 GLN A O 1
ATOM 1746 N N . ARG A 1 215 ? 0.075 1.274 17.867 1.00 94.50 215 ARG A N 1
ATOM 1747 C CA . ARG A 1 215 ? 0.518 1.483 16.476 1.00 94.50 215 ARG A CA 1
ATOM 1748 C C . ARG A 1 215 ? -0.643 1.754 15.521 1.00 94.50 215 ARG A C 1
ATOM 1750 O O . ARG A 1 215 ? -0.539 2.645 14.681 1.00 94.50 215 ARG A O 1
ATOM 1757 N N . CYS A 1 216 ? -1.759 1.040 15.672 1.00 96.75 216 CYS A N 1
ATOM 1758 C CA . CYS A 1 216 ? -2.936 1.247 14.832 1.00 96.75 216 CYS A CA 1
ATOM 1759 C C . CYS A 1 216 ? -3.601 2.606 15.089 1.00 96.75 216 CYS A C 1
ATOM 1761 O O . CYS A 1 216 ? -3.957 3.302 14.139 1.00 96.75 216 CYS A O 1
ATOM 1763 N N . THR A 1 217 ? -3.768 2.999 16.355 1.00 96.25 217 THR A N 1
ATOM 1764 C CA . THR A 1 217 ? -4.378 4.294 16.699 1.00 96.25 217 THR A CA 1
ATOM 1765 C C . THR A 1 217 ? -3.457 5.462 16.339 1.00 96.25 217 THR A C 1
ATOM 1767 O O . THR A 1 217 ? -3.939 6.440 15.771 1.00 96.25 217 THR A O 1
ATOM 1770 N N . ASP A 1 218 ? -2.142 5.337 16.543 1.00 95.38 218 ASP A N 1
ATOM 1771 C CA . ASP A 1 218 ? -1.132 6.304 16.091 1.00 95.38 218 ASP A CA 1
ATOM 1772 C C . ASP A 1 218 ? -1.196 6.498 14.567 1.00 95.38 218 ASP A C 1
ATOM 1774 O O . ASP A 1 218 ? -1.231 7.633 14.089 1.00 95.38 218 ASP A O 1
ATOM 1778 N N . LEU A 1 219 ? -1.272 5.406 13.794 1.00 95.31 219 LEU A N 1
ATOM 1779 C CA . LEU A 1 219 ? -1.377 5.460 12.333 1.00 95.31 219 LEU A CA 1
ATOM 1780 C C . LEU A 1 219 ? -2.675 6.147 11.873 1.00 95.31 219 LEU A C 1
ATOM 1782 O O . LEU A 1 219 ? -2.632 7.009 10.993 1.00 95.31 219 LEU A O 1
ATOM 1786 N N . LEU A 1 220 ? -3.818 5.804 12.477 1.00 95.94 220 LEU A N 1
ATOM 1787 C CA . LEU A 1 220 ? -5.117 6.424 12.179 1.00 95.94 220 LEU A CA 1
ATOM 1788 C C . LEU A 1 220 ? -5.108 7.926 12.494 1.00 95.94 220 LEU A C 1
ATOM 1790 O O . LEU A 1 220 ? -5.526 8.744 11.672 1.00 95.94 220 LEU A O 1
ATOM 1794 N N . ASN A 1 221 ? -4.589 8.304 13.662 1.00 95.50 221 ASN A N 1
ATOM 1795 C CA . ASN A 1 221 ? -4.525 9.696 14.094 1.00 95.50 221 ASN A CA 1
ATOM 1796 C C . ASN A 1 221 ? -3.547 10.517 13.246 1.00 95.50 221 ASN A C 1
ATOM 1798 O O . ASN A 1 221 ? -3.878 11.636 12.851 1.00 95.50 221 ASN A O 1
ATOM 1802 N N . LYS A 1 222 ? -2.382 9.954 12.898 1.00 94.31 222 LYS A N 1
ATOM 1803 C CA . LYS A 1 222 ? -1.424 10.569 11.968 1.00 94.31 222 LYS A CA 1
ATOM 1804 C C . LYS A 1 222 ? -2.074 10.823 10.611 1.00 94.31 222 LYS A C 1
ATOM 1806 O O . LYS A 1 222 ? -2.038 11.947 10.122 1.00 94.31 222 LYS A O 1
ATOM 1811 N N . PHE A 1 223 ? -2.753 9.821 10.056 1.00 93.69 223 PHE A N 1
ATOM 1812 C CA . PHE A 1 223 ? -3.460 9.952 8.786 1.00 93.69 223 PHE A CA 1
ATOM 1813 C C . PHE A 1 223 ? -4.564 11.024 8.831 1.00 93.69 223 PHE A C 1
ATOM 1815 O O . PHE A 1 223 ? -4.684 11.839 7.915 1.00 93.69 223 PHE A O 1
ATOM 1822 N N . SER A 1 224 ? -5.350 11.069 9.913 1.00 93.38 224 SER A N 1
ATOM 1823 C CA . SER A 1 224 ? -6.363 12.112 10.130 1.00 93.38 224 SER A CA 1
ATOM 1824 C C . SER A 1 224 ? -5.739 13.513 10.207 1.00 93.38 224 SER A C 1
ATOM 1826 O O . SER A 1 224 ? -6.236 14.453 9.581 1.00 93.38 224 SER A O 1
ATOM 1828 N N . SER A 1 225 ? -4.625 13.658 10.928 1.00 92.44 225 SER A N 1
ATOM 1829 C CA . SER A 1 225 ? -3.873 14.914 11.030 1.00 92.44 225 SER A CA 1
ATOM 1830 C C . SER A 1 225 ? -3.348 15.371 9.666 1.00 92.44 225 SER A C 1
ATOM 1832 O O . SER A 1 225 ? -3.570 16.519 9.278 1.00 92.44 225 SER A O 1
ATOM 1834 N N . ASP A 1 226 ? -2.745 14.462 8.895 1.00 90.31 226 ASP A N 1
ATOM 1835 C CA . ASP A 1 226 ? -2.209 14.743 7.561 1.00 90.31 226 ASP A CA 1
ATOM 1836 C C . ASP A 1 226 ? -3.318 15.180 6.590 1.00 90.31 226 ASP A C 1
ATOM 1838 O O . ASP A 1 226 ? -3.172 16.173 5.869 1.00 90.31 226 ASP A O 1
ATOM 1842 N N . LEU A 1 227 ? -4.478 14.512 6.618 1.00 87.81 227 LEU A N 1
ATOM 1843 C CA . LEU A 1 227 ? -5.646 14.930 5.840 1.00 87.81 227 LEU A CA 1
ATOM 1844 C C . LEU A 1 227 ? -6.175 16.298 6.278 1.00 87.81 227 LEU A C 1
ATOM 1846 O O . LEU A 1 227 ? -6.530 17.123 5.433 1.00 87.81 227 LEU A O 1
ATOM 1850 N N . ASN A 1 228 ? -6.247 16.568 7.578 1.00 88.31 228 ASN A N 1
ATOM 1851 C CA . ASN A 1 228 ? -6.740 17.846 8.078 1.00 88.31 228 ASN A CA 1
ATOM 1852 C C . ASN A 1 228 ? -5.784 19.003 7.764 1.00 88.31 228 ASN A C 1
ATOM 1854 O O . ASN A 1 228 ? -6.256 20.081 7.401 1.00 88.31 228 ASN A O 1
ATOM 1858 N N . ALA A 1 229 ? -4.469 18.778 7.811 1.00 86.56 229 ALA A N 1
ATOM 1859 C CA . ALA A 1 229 ? -3.456 19.770 7.456 1.00 86.56 229 ALA A CA 1
ATOM 1860 C C . ALA A 1 229 ? -3.609 20.262 6.007 1.00 86.56 229 ALA A C 1
ATOM 1862 O O . ALA A 1 229 ? -3.439 21.450 5.730 1.00 86.56 229 ALA A O 1
ATOM 1863 N N . ILE A 1 230 ? -4.005 19.375 5.089 1.00 79.56 230 ILE A N 1
ATOM 1864 C CA . ILE A 1 230 ? -4.262 19.741 3.691 1.00 79.56 230 ILE A CA 1
ATOM 1865 C C . ILE A 1 230 ? -5.528 20.605 3.554 1.00 79.56 230 ILE A C 1
ATOM 1867 O O . ILE A 1 230 ? -5.580 21.511 2.728 1.00 79.56 230 ILE A O 1
ATOM 1871 N N . SER A 1 231 ? -6.540 20.371 4.391 1.00 69.56 231 SER A N 1
ATOM 1872 C CA . SER A 1 231 ? -7.814 21.107 4.374 1.00 69.56 231 SER A CA 1
ATOM 1873 C C . SER A 1 231 ? -7.739 22.554 4.892 1.00 69.56 231 SER A C 1
ATOM 1875 O O . SER A 1 231 ? -8.687 23.307 4.687 1.00 69.56 231 SER A O 1
ATOM 1877 N N . VAL A 1 232 ? -6.695 22.941 5.636 1.00 60.31 232 VAL A N 1
ATOM 1878 C CA . VAL A 1 232 ? -6.681 24.186 6.441 1.00 60.31 232 VAL A CA 1
ATOM 1879 C C . VAL A 1 232 ? -6.032 25.386 5.728 1.00 60.31 232 VAL A C 1
ATOM 1881 O O . VAL A 1 232 ? -6.138 26.511 6.216 1.00 60.31 232 VAL A O 1
ATOM 1884 N N . LYS A 1 233 ? -5.399 25.222 4.559 1.00 52.97 233 LYS A N 1
ATOM 1885 C CA . LYS A 1 233 ? -4.731 26.359 3.901 1.00 52.97 233 LYS A CA 1
ATOM 1886 C C . LYS A 1 233 ? -5.733 27.417 3.388 1.00 52.97 233 LYS A C 1
ATOM 1888 O O . LYS A 1 233 ? -6.660 27.060 2.658 1.00 52.97 233 LYS A O 1
ATOM 1893 N N . PRO A 1 234 ? -5.550 28.716 3.713 1.00 38.38 234 PRO A N 1
ATOM 1894 C CA . PRO A 1 234 ? -6.446 29.774 3.260 1.00 38.38 234 PRO A CA 1
ATOM 1895 C C . PRO A 1 234 ? -6.319 29.979 1.749 1.00 38.38 234 PRO A C 1
ATOM 1897 O O . PRO A 1 234 ? -5.223 30.216 1.239 1.00 38.38 234 PRO A O 1
ATOM 1900 N N . GLN A 1 235 ? -7.447 29.959 1.039 1.00 35.00 235 GLN A N 1
ATOM 1901 C CA . GLN A 1 235 ? -7.532 30.569 -0.287 1.00 35.00 235 GLN A CA 1
ATOM 1902 C C . GLN A 1 235 ? -7.094 32.044 -0.178 1.00 35.00 235 GLN A C 1
ATOM 1904 O O . GLN A 1 235 ? -7.582 32.744 0.715 1.00 35.00 235 GLN A O 1
ATOM 1909 N N . PRO A 1 236 ? -6.205 32.561 -1.050 1.00 31.06 236 PRO A N 1
ATOM 1910 C CA . PRO A 1 236 ? -6.004 34.001 -1.137 1.00 31.06 236 PRO A CA 1
ATOM 1911 C C . PRO A 1 236 ? -7.338 34.654 -1.540 1.00 31.06 236 PRO A C 1
ATOM 1913 O O . PRO A 1 236 ? -8.055 34.092 -2.374 1.00 31.06 236 PRO A O 1
ATOM 1916 N N . PRO A 1 237 ? -7.709 35.805 -0.949 1.00 32.22 237 PRO A N 1
ATOM 1917 C CA . PRO A 1 237 ? -9.005 36.416 -1.199 1.00 32.22 237 PRO A CA 1
ATOM 1918 C C . PRO A 1 237 ? -9.159 36.712 -2.690 1.00 32.22 237 PRO A C 1
ATOM 1920 O O . PRO A 1 237 ? -8.354 37.429 -3.289 1.00 32.22 237 PRO A O 1
ATOM 1923 N N . LEU A 1 238 ? -10.207 36.133 -3.279 1.00 30.72 238 LEU A N 1
ATOM 1924 C CA . LEU A 1 238 ? -10.665 36.449 -4.622 1.00 30.72 238 LEU A CA 1
ATOM 1925 C C . LEU A 1 238 ? -10.834 37.966 -4.718 1.00 30.72 238 LEU A C 1
ATOM 1927 O O . LEU A 1 238 ? -11.562 38.585 -3.942 1.00 30.72 238 LEU A O 1
ATOM 1931 N N . THR A 1 239 ? -10.128 38.568 -5.667 1.00 28.95 239 THR A N 1
ATOM 1932 C CA . THR A 1 239 ? -10.270 39.975 -6.017 1.00 28.95 239 THR A CA 1
ATOM 1933 C C . THR A 1 239 ? -11.704 40.209 -6.482 1.00 28.95 239 THR A C 1
ATOM 1935 O O . THR A 1 239 ? -12.103 39.790 -7.568 1.00 28.95 239 THR A O 1
ATOM 1938 N N . CYS A 1 240 ? -12.499 40.874 -5.645 1.00 27.47 240 CYS A N 1
ATOM 1939 C CA . CYS A 1 240 ? -13.810 41.377 -6.023 1.00 27.47 240 CYS A CA 1
ATOM 1940 C C . CYS A 1 240 ? -13.645 42.390 -7.162 1.00 27.47 240 CYS A C 1
ATOM 1942 O O . CYS A 1 240 ? -13.279 43.543 -6.934 1.00 27.47 240 CYS A O 1
ATOM 1944 N N . TYR A 1 241 ? -13.945 41.973 -8.391 1.00 30.28 241 TYR A N 1
ATOM 1945 C CA . TYR A 1 241 ? -14.199 42.889 -9.498 1.00 30.28 241 TYR A CA 1
ATOM 1946 C C . TYR A 1 241 ? -15.589 43.505 -9.281 1.00 30.28 241 TYR A C 1
ATOM 1948 O O . TYR A 1 241 ? -16.607 43.023 -9.777 1.00 30.28 241 TYR A O 1
ATOM 1956 N N . GLY A 1 242 ? -15.641 44.541 -8.444 1.00 28.84 242 GLY A N 1
ATOM 1957 C CA . GLY A 1 242 ? -16.826 45.369 -8.266 1.00 28.84 242 GLY A CA 1
ATOM 1958 C C . GLY A 1 242 ? -17.067 46.194 -9.526 1.00 28.84 242 GLY A C 1
ATOM 1959 O O . GLY A 1 242 ? -16.241 47.024 -9.899 1.00 28.84 242 GLY A O 1
ATOM 1960 N N . LYS A 1 243 ? -18.200 45.948 -10.190 1.00 29.77 243 LYS A N 1
ATOM 1961 C CA . LYS A 1 243 ? -18.716 46.770 -11.289 1.00 29.77 243 LYS A CA 1
ATOM 1962 C C . LYS A 1 243 ? -18.822 48.228 -10.832 1.00 29.77 243 LYS A C 1
ATOM 1964 O O . LYS A 1 243 ? -19.526 48.527 -9.873 1.00 29.77 243 LYS A O 1
ATOM 1969 N N . SER A 1 244 ? -18.134 49.117 -11.542 1.00 25.17 244 SER A N 1
ATOM 1970 C CA . SER A 1 244 ? -18.275 50.565 -11.403 1.00 25.17 244 SER A CA 1
ATOM 1971 C C . SER A 1 244 ? -19.670 50.990 -11.870 1.00 25.17 244 SER A C 1
ATOM 1973 O O . SER A 1 244 ? -20.031 50.750 -13.022 1.00 25.17 244 SER A O 1
ATOM 1975 N N . VAL A 1 245 ? -20.447 51.611 -10.982 1.00 30.88 245 VAL A N 1
ATOM 1976 C CA . VAL A 1 245 ? -21.596 52.449 -11.345 1.00 30.88 245 VAL A CA 1
ATOM 1977 C C . VAL A 1 245 ? -21.277 53.866 -10.885 1.00 30.88 245 VAL A C 1
ATOM 1979 O O . VAL A 1 245 ? -20.894 54.100 -9.741 1.00 30.88 245 VAL A O 1
ATOM 1982 N N . LEU A 1 246 ? -21.385 54.788 -11.833 1.00 30.80 246 LEU A N 1
ATOM 1983 C CA . LEU A 1 246 ? -20.953 56.175 -11.772 1.00 30.80 246 LEU A CA 1
ATOM 1984 C C . LEU A 1 246 ? -22.178 57.072 -11.548 1.00 30.80 246 LEU A C 1
ATOM 1986 O O . LEU A 1 246 ? -23.080 57.055 -12.380 1.00 30.80 246 LEU A O 1
ATOM 1990 N N . THR A 1 247 ? -22.219 57.866 -10.473 1.00 30.12 247 THR A N 1
ATOM 1991 C CA . THR A 1 247 ? -23.029 59.108 -10.360 1.00 30.12 247 THR A CA 1
ATOM 1992 C C . THR A 1 247 ? -22.472 59.927 -9.178 1.00 30.12 247 THR A C 1
ATOM 1994 O O . THR A 1 247 ? -22.539 59.477 -8.043 1.00 30.12 247 THR A O 1
ATOM 1997 N N . THR A 1 248 ? -21.601 60.920 -9.385 1.00 26.67 248 THR A N 1
ATOM 1998 C CA . THR A 1 248 ? -21.841 62.344 -9.728 1.00 26.67 248 THR A CA 1
ATOM 1999 C C . THR A 1 248 ? -22.273 63.231 -8.540 1.00 26.67 248 THR A C 1
ATOM 2001 O O . THR A 1 248 ? -23.430 63.245 -8.149 1.00 26.67 248 THR A O 1
ATOM 2004 N N . MET A 1 249 ? -21.292 64.045 -8.108 1.00 27.89 249 MET A N 1
ATOM 2005 C CA . MET A 1 249 ? -21.323 65.437 -7.599 1.00 27.89 249 MET A CA 1
ATOM 2006 C C . MET A 1 249 ? -21.763 65.774 -6.159 1.00 27.89 249 MET A C 1
ATOM 2008 O O . MET A 1 249 ? -22.917 65.630 -5.779 1.00 27.89 249 MET A O 1
ATOM 2012 N N . GLY A 1 250 ? -20.825 66.407 -5.430 1.00 25.11 250 GLY A N 1
ATOM 2013 C CA . GLY A 1 250 ? -21.068 67.262 -4.257 1.00 25.11 250 GLY A CA 1
ATOM 2014 C C . GLY A 1 250 ? -19.930 67.252 -3.217 1.00 25.11 250 GLY A C 1
ATOM 2015 O O . GLY A 1 250 ? -19.786 66.298 -2.466 1.00 25.11 250 GLY A O 1
ATOM 2016 N N . ARG A 1 251 ? -19.126 68.321 -3.136 1.00 24.38 251 ARG A N 1
ATOM 2017 C CA . ARG A 1 251 ? -18.163 68.665 -2.049 1.00 24.38 251 ARG A CA 1
ATOM 2018 C C . ARG A 1 251 ? -18.540 70.087 -1.552 1.00 24.38 251 ARG A C 1
ATOM 2020 O O . ARG A 1 251 ? -19.204 70.757 -2.345 1.00 24.38 251 ARG A O 1
ATOM 2027 N N . PRO A 1 252 ? -18.052 70.657 -0.417 1.00 41.09 252 PRO A N 1
ATOM 2028 C CA . PRO A 1 252 ? -17.236 70.122 0.697 1.00 41.09 252 PRO A CA 1
ATOM 2029 C C . PRO A 1 252 ? -17.638 70.574 2.137 1.00 41.09 252 PRO A C 1
ATOM 2031 O O . PRO A 1 252 ? -18.238 71.625 2.299 1.00 41.09 252 PRO A O 1
ATOM 2034 N N . THR A 1 253 ? -17.117 69.880 3.169 1.00 28.53 253 THR A N 1
ATOM 2035 C CA . THR A 1 253 ? -16.548 70.439 4.440 1.00 28.53 253 THR A CA 1
ATOM 2036 C C . THR A 1 253 ? -15.865 69.301 5.232 1.00 28.53 253 THR A C 1
ATOM 2038 O O . THR A 1 253 ? -16.511 68.339 5.618 1.00 28.53 253 THR A O 1
ATOM 2041 N N . GLN A 1 254 ? -14.538 69.123 5.156 1.00 30.91 254 GLN A N 1
ATOM 2042 C CA . GLN A 1 254 ? -13.491 69.530 6.123 1.00 30.91 254 GLN A CA 1
ATOM 2043 C C . GLN A 1 254 ? -13.727 69.184 7.611 1.00 30.91 254 GLN A C 1
ATOM 2045 O O . GLN A 1 254 ? -14.403 69.930 8.301 1.00 30.91 254 GLN A O 1
ATOM 2050 N N . GLN A 1 255 ? -13.001 68.172 8.117 1.00 27.61 255 GLN A N 1
ATOM 2051 C CA . GLN A 1 255 ? -12.223 68.262 9.366 1.00 27.61 255 GLN A CA 1
ATOM 2052 C C . GLN A 1 255 ? -11.065 67.237 9.346 1.00 27.61 255 GLN A C 1
ATOM 2054 O O . GLN A 1 255 ? -11.251 66.074 8.996 1.00 27.61 255 GLN A O 1
ATOM 2059 N N . LYS A 1 256 ? -9.846 67.704 9.643 1.00 32.34 256 LYS A N 1
ATOM 2060 C CA . LYS A 1 256 ? -8.587 66.950 9.785 1.00 32.34 256 LYS A CA 1
ATOM 2061 C C . LYS A 1 256 ? -8.048 67.266 11.175 1.00 32.34 256 LYS A C 1
ATOM 2063 O O . LYS A 1 256 ? -8.016 68.442 11.510 1.00 32.34 256 LYS A O 1
ATOM 2068 N N . ASP A 1 257 ? -7.494 66.276 11.866 1.00 27.89 257 ASP A N 1
ATOM 2069 C CA . ASP A 1 257 ? -6.491 66.519 12.903 1.00 27.89 257 ASP A CA 1
ATOM 2070 C C . ASP A 1 257 ? -5.278 65.609 12.681 1.00 27.89 257 ASP A C 1
ATOM 2072 O O . ASP A 1 257 ? -5.404 64.404 12.453 1.00 27.89 257 ASP A O 1
ATOM 2076 N N . ARG A 1 258 ? -4.089 66.217 12.662 1.00 32.50 258 ARG A N 1
ATOM 2077 C CA . ARG A 1 258 ? -2.775 65.565 12.579 1.00 32.50 258 ARG A CA 1
ATOM 2078 C C . ARG A 1 258 ? -1.904 66.171 13.674 1.00 32.50 258 ARG A C 1
ATOM 2080 O O . ARG A 1 258 ? -1.693 67.379 13.662 1.00 32.50 258 ARG A O 1
ATOM 2087 N N . VAL A 1 259 ? -1.333 65.338 14.540 1.00 35.19 259 VAL A N 1
ATOM 2088 C CA . VAL A 1 259 ? -0.327 65.742 15.534 1.00 35.19 259 VAL A CA 1
ATOM 2089 C C . VAL A 1 259 ? 0.992 65.020 15.235 1.00 35.19 259 VAL A C 1
ATOM 2091 O O . VAL A 1 259 ? 1.011 63.815 14.995 1.00 35.19 259 VAL A O 1
ATOM 2094 N N . TYR A 1 260 ? 2.084 65.787 15.200 1.00 32.09 260 TYR A N 1
ATOM 2095 C CA . TYR A 1 260 ? 3.465 65.362 14.934 1.00 32.09 260 TYR A CA 1
ATOM 2096 C C . TYR A 1 260 ? 4.183 64.926 16.231 1.00 32.09 260 TYR A C 1
ATOM 2098 O O . TYR A 1 260 ? 3.811 65.361 17.318 1.00 32.09 260 TYR A O 1
ATOM 2106 N N . HIS A 1 261 ? 5.241 64.110 16.137 1.00 42.50 261 HIS A N 1
ATOM 2107 C CA . HIS A 1 261 ? 6.186 63.835 17.236 1.00 42.50 261 HIS A CA 1
ATOM 2108 C C . HIS A 1 261 ? 7.609 64.258 16.838 1.00 42.50 261 HIS A C 1
ATOM 2110 O O . HIS A 1 261 ? 8.080 63.950 15.743 1.00 42.50 261 HIS A O 1
ATOM 2116 N N . MET A 1 262 ? 8.262 65.013 17.726 1.00 37.25 262 MET A N 1
ATOM 2117 C CA . MET A 1 262 ? 9.529 65.723 17.514 1.00 37.25 262 MET A CA 1
ATOM 2118 C C . MET A 1 262 ? 10.781 64.894 17.858 1.00 37.25 262 MET A C 1
ATOM 2120 O O . MET A 1 262 ? 10.774 64.060 18.760 1.00 37.25 262 MET A O 1
ATOM 2124 N N . ARG A 1 263 ? 11.885 65.202 17.161 1.00 34.31 263 ARG A N 1
ATOM 2125 C CA . ARG A 1 263 ? 13.257 64.687 17.338 1.00 34.31 263 ARG A CA 1
ATOM 2126 C C . ARG A 1 263 ? 13.959 65.389 18.517 1.00 34.31 263 ARG A C 1
ATOM 2128 O O . ARG A 1 263 ? 13.980 66.615 18.557 1.00 34.31 263 ARG A O 1
ATOM 2135 N N . LYS A 1 264 ? 14.568 64.632 19.442 1.00 40.62 264 LYS A N 1
ATOM 2136 C CA . LYS A 1 264 ? 15.407 65.165 20.539 1.00 40.62 264 LYS A CA 1
ATOM 2137 C C . LYS A 1 264 ? 16.813 65.532 20.036 1.00 40.62 264 LYS A C 1
ATOM 2139 O O . LYS A 1 264 ? 17.434 64.740 19.332 1.00 40.62 264 LYS A O 1
ATOM 2144 N N . LEU A 1 265 ? 17.289 66.715 20.431 1.00 35.72 265 LEU A N 1
ATOM 2145 C CA . LEU A 1 265 ? 18.651 67.235 20.265 1.00 35.72 265 LEU A CA 1
ATOM 2146 C C . LEU A 1 265 ? 19.295 67.388 21.651 1.00 35.72 265 LEU A C 1
ATOM 2148 O O . LEU A 1 265 ? 18.945 68.324 22.364 1.00 35.72 265 LEU A O 1
ATOM 2152 N N . VAL A 1 266 ? 20.227 66.507 22.020 1.00 37.59 266 VAL A N 1
ATOM 2153 C CA . VAL A 1 266 ? 21.255 66.760 23.050 1.00 37.59 266 VAL A CA 1
ATOM 2154 C C . VAL A 1 266 ? 22.529 66.005 22.625 1.00 37.59 266 VAL A C 1
ATOM 2156 O O . VAL A 1 266 ? 22.399 64.826 22.296 1.00 37.59 266 VAL A O 1
ATOM 2159 N N . PRO A 1 267 ? 23.719 66.637 22.577 1.00 39.41 267 PRO A N 1
ATOM 2160 C CA . PRO A 1 267 ? 24.983 65.974 22.230 1.00 39.41 267 PRO A CA 1
ATOM 2161 C C . PRO A 1 267 ? 25.709 65.367 23.447 1.00 39.41 267 PRO A C 1
ATOM 2163 O O . PRO A 1 267 ? 25.663 65.933 24.539 1.00 39.41 267 PRO A O 1
ATOM 2166 N N . ASP A 1 268 ? 26.415 64.254 23.216 1.00 32.41 268 ASP A N 1
ATOM 2167 C CA . ASP A 1 268 ? 27.227 63.502 24.185 1.00 32.41 268 ASP A CA 1
ATOM 2168 C C . ASP A 1 268 ? 28.519 64.223 24.611 1.00 32.41 268 ASP A C 1
ATOM 2170 O O . ASP A 1 268 ? 29.186 64.879 23.808 1.00 32.41 268 ASP A O 1
ATOM 2174 N N . VAL A 1 269 ? 28.924 64.008 25.867 1.00 34.81 269 VAL A N 1
ATOM 2175 C CA . VAL A 1 269 ? 30.254 64.339 26.405 1.00 34.81 269 VAL A CA 1
ATOM 2176 C C . VAL A 1 269 ? 30.886 63.060 26.967 1.00 34.81 269 VAL A C 1
ATOM 2178 O O . VAL A 1 269 ? 30.285 62.384 27.797 1.00 34.81 269 VAL A O 1
ATOM 2181 N N . ALA A 1 270 ? 32.114 62.755 26.543 1.00 36.41 270 ALA A N 1
ATOM 2182 C CA . ALA A 1 270 ? 33.051 61.818 27.184 1.00 36.41 270 ALA A CA 1
ATOM 2183 C C . ALA A 1 270 ? 34.239 62.646 27.741 1.00 36.41 270 ALA A C 1
ATOM 2185 O O . ALA A 1 270 ? 34.452 63.739 27.199 1.00 36.41 270 ALA A O 1
ATOM 2186 N N . PRO A 1 271 ? 35.040 62.197 28.748 1.00 38.31 271 PRO A N 1
ATOM 2187 C CA . PRO A 1 271 ? 36.024 61.128 28.485 1.00 38.31 271 PRO A CA 1
ATOM 2188 C C . PRO A 1 271 ? 36.590 60.296 29.695 1.00 38.31 271 PRO A C 1
ATOM 2190 O O . PRO A 1 271 ? 36.461 60.659 30.858 1.00 38.31 271 PRO A O 1
ATOM 2193 N N . THR A 1 272 ? 37.309 59.213 29.335 1.00 26.11 272 THR A N 1
ATOM 2194 C CA . THR A 1 272 ? 38.540 58.611 29.941 1.00 26.11 272 THR A CA 1
ATOM 2195 C C . THR A 1 272 ? 38.521 57.552 31.079 1.00 26.11 272 THR A C 1
ATOM 2197 O O . THR A 1 272 ? 38.483 57.872 32.258 1.00 26.11 272 THR A O 1
ATOM 2200 N N . LEU A 1 273 ? 38.718 56.289 30.646 1.00 32.69 273 LEU A N 1
ATOM 2201 C CA . LEU A 1 273 ? 39.700 55.223 31.005 1.00 32.69 273 LEU A CA 1
ATOM 2202 C C . LEU A 1 273 ? 40.162 54.930 32.459 1.00 32.69 273 LEU A C 1
ATOM 2204 O O . LEU A 1 273 ? 40.948 55.681 33.026 1.00 32.69 273 LEU A O 1
ATOM 2208 N N . THR A 1 274 ? 39.931 53.676 32.880 1.00 27.86 274 THR A N 1
ATOM 2209 C CA . THR A 1 274 ? 40.900 52.733 33.507 1.00 27.86 274 THR A CA 1
ATOM 2210 C C . THR A 1 274 ? 40.389 51.301 33.245 1.00 27.86 274 THR A C 1
ATOM 2212 O O . THR A 1 274 ? 39.259 50.975 33.578 1.00 27.86 274 THR A O 1
ATOM 2215 N N . ALA A 1 275 ? 41.028 50.539 32.354 1.00 28.25 275 ALA A N 1
ATOM 2216 C CA . ALA A 1 275 ? 42.068 49.533 32.617 1.00 28.25 275 ALA A CA 1
ATOM 2217 C C . ALA A 1 275 ? 41.520 48.093 32.788 1.00 28.25 275 ALA A C 1
ATOM 2219 O O . ALA A 1 275 ? 41.013 47.734 33.838 1.00 28.25 275 ALA A O 1
ATOM 2220 N N . VAL A 1 276 ? 41.711 47.314 31.710 1.00 28.95 276 VAL A N 1
ATOM 2221 C CA . VAL A 1 276 ? 42.111 45.891 31.638 1.00 28.95 276 VAL A CA 1
ATOM 2222 C C . VAL A 1 276 ? 41.227 44.842 32.331 1.00 28.95 276 VAL A C 1
ATOM 2224 O O . VAL A 1 276 ? 41.258 44.709 33.542 1.00 28.95 276 VAL A O 1
ATOM 2227 N N . GLU A 1 277 ? 40.594 43.976 31.530 1.00 28.47 277 GLU A N 1
ATOM 2228 C CA . GLU A 1 277 ? 40.936 42.544 31.525 1.00 28.47 277 GLU A CA 1
ATOM 2229 C C . GLU A 1 277 ? 40.447 41.840 30.249 1.00 28.47 277 GLU A C 1
ATOM 2231 O O . GLU A 1 277 ? 39.344 42.043 29.745 1.00 28.47 277 GLU A O 1
ATOM 2236 N N . THR A 1 278 ? 41.363 41.059 29.692 1.00 28.64 278 THR A N 1
ATOM 2237 C CA . THR A 1 278 ? 41.319 40.366 28.410 1.00 28.64 278 THR A CA 1
ATOM 2238 C C . THR A 1 278 ? 40.572 39.045 28.564 1.00 28.64 278 THR A C 1
ATOM 2240 O O . THR A 1 278 ? 41.051 38.188 29.299 1.00 28.64 278 THR A O 1
ATOM 2243 N N . ILE A 1 279 ? 39.475 38.818 27.831 1.00 32.50 279 ILE A N 1
ATOM 2244 C CA . ILE A 1 279 ? 39.012 37.455 27.518 1.00 32.50 279 ILE A CA 1
ATOM 2245 C C . ILE A 1 279 ? 38.617 37.377 26.042 1.00 32.50 279 ILE A C 1
ATOM 2247 O O . ILE A 1 279 ? 37.861 38.182 25.504 1.00 32.50 279 ILE A O 1
ATOM 2251 N N . THR A 1 280 ? 39.226 36.388 25.410 1.00 29.33 280 THR A N 1
ATOM 2252 C CA . THR A 1 280 ? 39.273 36.011 24.006 1.00 29.33 280 THR A CA 1
ATOM 2253 C C . THR A 1 280 ? 37.892 35.848 23.369 1.00 29.33 280 THR A C 1
ATOM 2255 O O . THR A 1 280 ? 37.010 35.161 23.879 1.00 29.33 280 THR A O 1
ATOM 2258 N N . GLN A 1 281 ? 37.743 36.463 22.202 1.00 32.38 281 GLN A N 1
ATOM 2259 C CA . GLN A 1 281 ? 36.584 36.422 21.329 1.00 32.38 281 GLN A CA 1
ATOM 2260 C C . GLN A 1 281 ? 36.797 35.343 20.265 1.00 32.38 281 GLN A C 1
ATOM 2262 O O . GLN A 1 281 ? 37.601 35.561 19.374 1.00 32.38 281 GLN A O 1
ATOM 2267 N N . GLU A 1 282 ? 36.046 34.240 20.302 1.00 34.75 282 GLU A N 1
ATOM 2268 C CA . GLU A 1 282 ? 35.739 33.440 19.104 1.00 34.75 282 GLU A CA 1
ATOM 2269 C C . GLU A 1 282 ? 34.375 32.755 19.264 1.00 34.75 282 GLU A C 1
ATOM 2271 O O . GLU A 1 282 ? 34.271 31.615 19.700 1.00 34.75 282 GLU A O 1
ATOM 2276 N N . THR A 1 283 ? 33.288 33.457 18.942 1.00 39.19 283 THR A N 1
ATOM 2277 C CA . THR A 1 283 ? 32.015 32.840 18.531 1.00 39.19 283 THR A CA 1
ATOM 2278 C C . THR A 1 283 ? 31.096 33.900 17.913 1.00 39.19 283 THR A C 1
ATOM 2280 O O . THR A 1 283 ? 31.020 35.028 18.386 1.00 39.19 283 THR A O 1
ATOM 2283 N N . SER A 1 284 ? 30.346 33.501 16.877 1.00 45.78 284 SER A N 1
ATOM 2284 C CA . SER A 1 284 ? 29.148 34.189 16.361 1.00 45.78 284 SER A CA 1
ATOM 2285 C C . SER A 1 284 ? 29.308 35.335 15.341 1.00 45.78 284 SER A C 1
ATOM 2287 O O . SER A 1 284 ? 28.754 36.417 15.513 1.00 45.78 284 SER A O 1
ATOM 2289 N N . TYR A 1 285 ? 29.919 35.053 14.184 1.00 49.97 285 TYR A N 1
ATOM 2290 C CA . TYR A 1 285 ? 29.730 35.870 12.962 1.00 49.97 285 TYR A CA 1
ATOM 2291 C C . TYR A 1 285 ? 29.170 35.065 11.776 1.00 49.97 285 TYR A C 1
ATOM 2293 O O . TYR A 1 285 ? 28.458 35.596 10.925 1.00 49.97 285 TYR A O 1
ATOM 2301 N N . THR A 1 286 ? 29.405 33.751 11.747 1.00 51.00 286 THR A N 1
ATOM 2302 C CA . THR A 1 286 ? 28.952 32.844 10.679 1.00 51.00 286 THR A CA 1
ATOM 2303 C C . THR A 1 286 ? 27.457 32.508 10.754 1.00 51.00 286 THR A C 1
ATOM 2305 O O . THR A 1 286 ? 26.812 32.362 9.717 1.00 51.00 286 THR A O 1
ATOM 2308 N N . GLY A 1 287 ? 26.869 32.457 11.956 1.00 57.94 287 GLY A N 1
ATOM 2309 C CA . GLY A 1 287 ? 25.445 32.149 12.153 1.00 57.94 287 GLY A CA 1
ATOM 2310 C C . GLY A 1 287 ? 24.491 33.242 11.652 1.00 57.94 287 GLY A C 1
ATOM 2311 O O . GLY A 1 287 ? 23.474 32.931 11.036 1.00 57.94 287 GLY A O 1
ATOM 2312 N N . LEU A 1 288 ? 24.839 34.519 11.845 1.00 69.50 288 LEU A N 1
ATOM 2313 C CA . LEU A 1 288 ? 23.989 35.652 11.453 1.00 69.50 288 LEU A CA 1
ATOM 2314 C C . LEU A 1 288 ? 23.962 35.861 9.934 1.00 69.50 288 LEU A C 1
ATOM 2316 O O . LEU A 1 288 ? 22.895 36.085 9.368 1.00 69.50 288 LEU A O 1
ATOM 2320 N N . LEU A 1 289 ? 25.105 35.718 9.253 1.00 70.88 289 LEU A N 1
ATOM 2321 C CA . LEU A 1 289 ? 25.168 35.795 7.789 1.00 70.88 289 LEU A CA 1
ATOM 2322 C C . LEU A 1 289 ? 24.460 34.609 7.126 1.00 70.88 289 LEU A C 1
ATOM 2324 O O . LEU A 1 289 ? 23.719 34.802 6.164 1.00 70.88 289 LEU A O 1
ATOM 2328 N N . ALA A 1 290 ? 24.618 33.397 7.666 1.00 67.94 290 ALA A N 1
ATOM 2329 C CA . ALA A 1 290 ? 23.901 32.221 7.179 1.00 67.94 290 ALA A CA 1
ATOM 2330 C C . ALA A 1 290 ? 22.377 32.368 7.343 1.00 67.94 290 ALA A C 1
ATOM 2332 O O . ALA A 1 290 ? 21.627 32.038 6.423 1.00 67.94 290 ALA A O 1
ATOM 2333 N N . GLN A 1 291 ? 21.912 32.917 8.470 1.00 73.00 291 GLN A N 1
ATOM 2334 C CA . GLN A 1 291 ? 20.494 33.212 8.699 1.00 73.00 291 GLN A CA 1
ATOM 2335 C C . GLN A 1 291 ? 19.971 34.320 7.771 1.00 73.00 291 GLN A C 1
ATOM 2337 O O . GLN A 1 291 ? 18.897 34.157 7.197 1.00 73.00 291 GLN A O 1
ATOM 2342 N N . PHE A 1 292 ? 20.740 35.390 7.534 1.00 72.69 292 PHE A N 1
ATOM 2343 C CA . PHE A 1 292 ? 20.376 36.461 6.592 1.00 72.69 292 PHE A CA 1
ATOM 2344 C C . PHE A 1 292 ? 20.287 35.972 5.141 1.00 72.69 292 PHE A C 1
ATOM 2346 O O . PHE A 1 292 ? 19.349 36.320 4.419 1.00 72.69 292 PHE A O 1
ATOM 2353 N N . VAL A 1 293 ? 21.247 35.152 4.701 1.00 77.75 293 VAL A N 1
ATOM 2354 C CA . VAL A 1 293 ? 21.245 34.550 3.359 1.00 77.75 293 VAL A CA 1
ATOM 2355 C C . VAL A 1 293 ? 20.076 33.581 3.214 1.00 77.75 293 VAL A C 1
ATOM 2357 O O . VAL A 1 293 ? 19.389 33.617 2.195 1.00 77.75 293 VAL A O 1
ATOM 2360 N N . LYS A 1 294 ? 19.800 32.763 4.238 1.00 76.62 294 LYS A N 1
ATOM 2361 C CA . LYS A 1 294 ? 18.639 31.867 4.262 1.00 76.62 294 LYS A CA 1
ATOM 2362 C C . LYS A 1 294 ? 17.329 32.654 4.181 1.00 76.62 294 LYS A C 1
ATOM 2364 O O . LYS A 1 294 ? 16.514 32.367 3.317 1.00 76.62 294 LYS A O 1
ATOM 2369 N N . GLN A 1 295 ? 17.180 33.719 4.965 1.00 83.31 295 GLN A N 1
ATOM 2370 C CA . GLN A 1 295 ? 15.984 34.563 4.956 1.00 83.31 295 GLN A CA 1
ATOM 2371 C C . GLN A 1 295 ? 15.769 35.269 3.607 1.00 83.31 295 GLN A C 1
ATOM 2373 O O . GLN A 1 295 ? 14.648 35.300 3.100 1.00 83.31 295 GLN A O 1
ATOM 2378 N N . LYS A 1 296 ? 16.831 35.804 2.982 1.00 78.25 296 LYS A N 1
ATOM 2379 C CA . LYS A 1 296 ? 16.731 36.394 1.636 1.00 78.25 296 LYS A CA 1
ATOM 2380 C C . LYS A 1 296 ? 16.459 35.352 0.554 1.00 78.25 296 LYS A C 1
ATOM 2382 O O . LYS A 1 296 ? 15.705 35.645 -0.372 1.00 78.25 296 LYS A O 1
ATOM 2387 N N . ARG A 1 297 ? 17.031 34.150 0.668 1.00 78.50 297 ARG A N 1
ATOM 2388 C CA . ARG A 1 297 ? 16.733 33.018 -0.217 1.00 78.50 297 ARG A CA 1
ATOM 2389 C C . ARG A 1 297 ? 15.267 32.614 -0.097 1.00 78.50 297 ARG A C 1
ATOM 2391 O O . ARG A 1 297 ? 14.604 32.512 -1.119 1.00 78.50 297 ARG A O 1
ATOM 2398 N N . ASP A 1 298 ? 14.755 32.449 1.116 1.00 81.44 298 ASP A N 1
ATOM 2399 C CA . ASP A 1 298 ? 13.370 32.043 1.365 1.00 81.44 298 ASP A CA 1
ATOM 2400 C C . ASP A 1 298 ? 12.385 33.118 0.874 1.00 81.44 298 ASP A C 1
ATOM 2402 O O . ASP A 1 298 ? 11.391 32.798 0.221 1.00 81.44 298 ASP A O 1
ATOM 2406 N N . ALA A 1 299 ? 12.701 34.405 1.067 1.00 81.06 299 ALA A N 1
ATOM 2407 C CA . ALA A 1 299 ? 11.920 35.515 0.519 1.00 81.06 299 ALA A CA 1
ATOM 2408 C C . ALA A 1 299 ? 11.940 35.550 -1.021 1.00 81.06 299 ALA A C 1
ATOM 2410 O O . ALA A 1 299 ? 10.911 35.794 -1.651 1.00 81.06 299 ALA A O 1
ATOM 2411 N N . PHE A 1 300 ? 13.090 35.268 -1.640 1.00 79.88 300 PHE A N 1
ATOM 2412 C CA . PHE A 1 300 ? 13.227 35.206 -3.096 1.00 79.88 300 PHE A CA 1
ATOM 2413 C C . PHE A 1 300 ? 12.507 33.994 -3.700 1.00 79.88 300 PHE A C 1
ATOM 2415 O O . PHE A 1 300 ? 11.842 34.130 -4.724 1.00 79.88 300 PHE A O 1
ATOM 2422 N N . VAL A 1 301 ? 12.575 32.830 -3.048 1.00 77.06 301 VAL A N 1
ATOM 2423 C CA . VAL A 1 301 ? 11.821 31.624 -3.428 1.00 77.06 301 VAL A CA 1
ATOM 2424 C C . VAL A 1 301 ? 10.322 31.884 -3.311 1.00 77.06 301 VAL A C 1
ATOM 2426 O O . VAL A 1 301 ? 9.583 31.615 -4.253 1.00 77.06 301 VAL A O 1
ATOM 2429 N N . THR A 1 302 ? 9.875 32.494 -2.213 1.00 78.12 302 THR A N 1
ATOM 2430 C CA . THR A 1 302 ? 8.466 32.872 -2.020 1.00 78.12 302 THR A CA 1
ATOM 2431 C C . THR A 1 302 ? 8.005 33.874 -3.087 1.00 78.12 302 THR A C 1
ATOM 2433 O O . THR A 1 302 ? 6.907 33.753 -3.624 1.00 78.12 302 THR A O 1
ATOM 2436 N N . TYR A 1 303 ? 8.861 34.828 -3.469 1.00 79.81 303 TYR A N 1
ATOM 2437 C CA . TYR A 1 303 ? 8.587 35.764 -4.562 1.00 79.81 303 TYR A CA 1
ATOM 2438 C C . TYR A 1 303 ? 8.527 35.073 -5.934 1.00 79.81 303 TYR A C 1
ATOM 2440 O O . TYR A 1 303 ? 7.623 35.354 -6.720 1.00 79.81 303 TYR A O 1
ATOM 2448 N N . LEU A 1 304 ? 9.439 34.147 -6.234 1.00 72.69 304 LEU A N 1
ATOM 2449 C CA . LEU A 1 304 ? 9.409 33.361 -7.472 1.00 72.69 304 LEU A CA 1
ATOM 2450 C C . LEU A 1 304 ? 8.133 32.516 -7.570 1.00 72.69 304 LEU A C 1
ATOM 2452 O O . LEU A 1 304 ? 7.462 32.542 -8.600 1.00 72.69 304 LEU A O 1
ATOM 2456 N N . LEU A 1 305 ? 7.760 31.844 -6.479 1.00 71.06 305 LEU A N 1
ATOM 2457 C CA . LEU A 1 305 ? 6.536 31.046 -6.376 1.00 71.06 305 LEU A CA 1
ATOM 2458 C C . LEU A 1 305 ? 5.256 31.898 -6.368 1.00 71.06 305 LEU A C 1
ATOM 2460 O O . LEU A 1 305 ? 4.181 31.379 -6.635 1.00 71.06 305 LEU A O 1
ATOM 2464 N N . SER A 1 306 ? 5.341 33.213 -6.136 1.00 77.12 306 SER A N 1
ATOM 2465 C CA . SER A 1 306 ? 4.184 34.116 -6.265 1.00 77.12 306 SER A CA 1
ATOM 2466 C C . SER A 1 306 ? 3.755 34.358 -7.721 1.00 77.12 306 SER A C 1
ATOM 2468 O O . SER A 1 306 ? 2.658 34.861 -7.974 1.00 77.12 306 SER A O 1
ATOM 2470 N N . LYS A 1 307 ? 4.600 34.016 -8.707 1.00 82.56 307 LYS A N 1
ATOM 2471 C CA . LYS A 1 307 ? 4.274 34.160 -10.133 1.00 82.56 307 LYS A CA 1
ATOM 2472 C C . LYS A 1 307 ? 3.461 32.946 -10.606 1.00 82.56 307 LYS A C 1
ATOM 2474 O O . LYS A 1 307 ? 3.935 31.826 -10.455 1.00 82.56 307 LYS A O 1
ATOM 2479 N N . PRO A 1 308 ? 2.302 33.126 -11.268 1.00 71.12 308 PRO A N 1
ATOM 2480 C CA . PRO A 1 308 ? 1.368 32.032 -11.567 1.00 71.12 308 PRO A CA 1
ATOM 2481 C C . PRO A 1 308 ? 1.961 30.930 -12.460 1.00 71.12 308 PRO A C 1
ATOM 2483 O O . PRO A 1 308 ? 1.696 29.757 -12.233 1.00 71.12 308 PRO A O 1
ATOM 2486 N N . LEU A 1 309 ? 2.813 31.284 -13.428 1.00 72.19 309 LEU A N 1
ATOM 2487 C CA . LEU A 1 309 ? 3.488 30.316 -14.308 1.00 72.19 309 LEU A CA 1
ATOM 2488 C C . LEU A 1 309 ? 4.561 29.496 -13.577 1.00 72.19 309 LEU A C 1
ATOM 2490 O O . LEU A 1 309 ? 4.697 28.299 -13.811 1.00 72.19 309 LEU A O 1
ATOM 2494 N N . ILE A 1 310 ? 5.307 30.132 -12.672 1.00 72.50 310 ILE A N 1
ATOM 2495 C CA . ILE A 1 310 ? 6.344 29.464 -11.875 1.00 72.50 310 ILE A CA 1
ATOM 2496 C C . ILE A 1 310 ? 5.685 28.633 -10.770 1.00 72.50 310 ILE A C 1
ATOM 2498 O O . ILE A 1 310 ? 6.125 27.521 -10.522 1.00 72.50 310 ILE A O 1
ATOM 2502 N N . ASN A 1 311 ? 4.588 29.104 -10.174 1.00 72.31 311 ASN A N 1
ATOM 2503 C CA . ASN A 1 311 ? 3.788 28.340 -9.217 1.00 72.31 311 ASN A CA 1
ATOM 2504 C C . ASN A 1 311 ? 3.111 27.122 -9.860 1.00 72.31 311 ASN A C 1
ATOM 2506 O O . ASN A 1 311 ? 2.956 26.090 -9.225 1.00 72.31 311 ASN A O 1
ATOM 2510 N N . TYR A 1 312 ? 2.715 27.216 -11.129 1.00 71.56 312 TYR A N 1
ATOM 2511 C CA . TYR A 1 312 ? 2.132 26.076 -11.831 1.00 71.56 312 TYR A CA 1
ATOM 2512 C C . TYR A 1 312 ? 3.153 24.947 -12.054 1.00 71.56 312 TYR A C 1
ATOM 2514 O O . TYR A 1 312 ? 2.807 23.780 -11.895 1.00 71.56 312 TYR A O 1
ATOM 2522 N N . ILE A 1 313 ? 4.403 25.293 -12.392 1.00 72.81 313 ILE A N 1
ATOM 2523 C CA . ILE A 1 313 ? 5.466 24.323 -12.715 1.00 72.81 313 ILE A CA 1
ATOM 2524 C C . ILE A 1 313 ? 6.249 23.873 -11.468 1.00 72.81 313 ILE A C 1
ATOM 2526 O O . ILE A 1 313 ? 6.604 22.705 -11.352 1.00 72.81 313 ILE A O 1
ATOM 2530 N N . PHE A 1 314 ? 6.536 24.791 -10.543 1.00 74.00 314 PHE A N 1
ATOM 2531 C CA . PHE A 1 314 ? 7.412 24.579 -9.381 1.00 74.00 314 PHE A CA 1
ATOM 2532 C C . PHE A 1 314 ? 6.699 24.746 -8.036 1.00 74.00 314 PHE A C 1
ATOM 2534 O O . PHE A 1 314 ? 7.298 24.494 -6.991 1.00 74.00 314 PHE A O 1
ATOM 2541 N N . GLY A 1 315 ? 5.448 25.205 -8.039 1.00 64.81 315 GLY A N 1
ATOM 2542 C CA . GLY A 1 315 ? 4.651 25.323 -6.829 1.00 64.81 315 GLY A CA 1
ATOM 2543 C C . GLY A 1 315 ? 4.125 23.975 -6.372 1.00 64.81 315 GLY A C 1
ATOM 2544 O O . GLY A 1 315 ? 3.724 23.120 -7.162 1.00 64.81 315 GLY A O 1
ATOM 2545 N N . GLU A 1 316 ? 4.122 23.788 -5.061 1.00 69.56 316 GLU A N 1
ATOM 2546 C CA . GLU A 1 316 ? 3.576 22.598 -4.435 1.00 69.56 316 GLU A CA 1
ATOM 2547 C C . GLU A 1 316 ? 2.044 22.616 -4.549 1.00 69.56 316 GLU A C 1
ATOM 2549 O O . GLU A 1 316 ? 1.365 23.380 -3.862 1.00 69.56 316 GLU A O 1
ATOM 2554 N N . GLN A 1 317 ? 1.494 21.791 -5.442 1.00 67.50 317 GLN A N 1
ATOM 2555 C CA . GLN A 1 317 ? 0.048 21.673 -5.623 1.00 67.50 317 GLN A CA 1
ATOM 2556 C C . GLN A 1 317 ? -0.563 20.854 -4.481 1.00 67.50 317 GLN A C 1
ATOM 2558 O O . GLN A 1 317 ? -0.155 19.715 -4.236 1.00 67.50 317 GLN A O 1
ATOM 2563 N N . ASP A 1 318 ? -1.581 21.400 -3.812 1.00 66.00 318 ASP A N 1
ATOM 2564 C CA . ASP A 1 318 ? -2.254 20.704 -2.708 1.00 66.00 318 ASP A CA 1
ATOM 2565 C C . ASP A 1 318 ? -2.943 19.405 -3.183 1.00 66.00 318 ASP A C 1
ATOM 2567 O O . ASP A 1 318 ? -3.032 18.441 -2.424 1.00 66.00 318 ASP A O 1
ATOM 2571 N N . GLU A 1 319 ? -3.318 19.302 -4.465 1.00 67.81 319 GLU A N 1
ATOM 2572 C CA . GLU A 1 319 ? -3.827 18.058 -5.062 1.00 67.81 319 GLU A CA 1
ATOM 2573 C C . GLU A 1 319 ? -2.824 16.900 -4.979 1.00 67.81 319 GLU A C 1
ATOM 2575 O O . GLU A 1 319 ? -3.206 15.764 -4.695 1.00 67.81 319 GLU A O 1
ATOM 2580 N N . ASN A 1 320 ? -1.532 17.175 -5.177 1.00 74.06 320 ASN A N 1
ATOM 2581 C CA . ASN A 1 320 ? -0.496 16.144 -5.131 1.00 74.06 320 ASN A CA 1
ATOM 2582 C C . ASN A 1 320 ? -0.264 15.648 -3.702 1.00 74.06 320 ASN A C 1
ATOM 2584 O O . ASN A 1 320 ? 0.023 14.468 -3.507 1.00 74.06 320 ASN A O 1
ATOM 2588 N N . LYS A 1 321 ? -0.484 16.504 -2.695 1.00 79.06 321 LYS A N 1
ATOM 2589 C CA . LYS A 1 321 ? -0.491 16.086 -1.286 1.00 79.06 321 LYS A CA 1
ATOM 2590 C C . LYS A 1 321 ? -1.655 15.163 -0.975 1.00 79.06 321 LYS A C 1
ATOM 2592 O O . LYS A 1 321 ? -1.449 14.137 -0.336 1.00 79.06 321 LYS A O 1
ATOM 2597 N N . ILE A 1 322 ? -2.857 15.493 -1.454 1.00 78.38 322 ILE A N 1
ATOM 2598 C CA . ILE A 1 322 ? -4.034 14.628 -1.284 1.00 78.38 322 ILE A CA 1
ATOM 2599 C C . ILE A 1 322 ? -3.771 13.273 -1.940 1.00 78.38 322 ILE A C 1
ATOM 2601 O O . ILE A 1 322 ? -3.988 12.243 -1.309 1.00 78.38 322 ILE A O 1
ATOM 2605 N N . ARG A 1 323 ? -3.249 13.261 -3.174 1.00 80.38 323 ARG A N 1
ATOM 2606 C CA . ARG A 1 323 ? -2.867 12.023 -3.870 1.00 80.38 323 ARG A CA 1
ATOM 2607 C C . ARG A 1 323 ? -1.870 11.212 -3.044 1.00 80.38 323 ARG A C 1
ATOM 2609 O O . ARG A 1 323 ? -2.121 10.039 -2.796 1.00 80.38 323 ARG A O 1
ATOM 2616 N N . TYR A 1 324 ? -0.795 11.837 -2.569 1.00 84.81 324 TYR A N 1
ATOM 2617 C CA . TYR A 1 324 ? 0.225 11.179 -1.751 1.00 84.81 324 TYR A CA 1
ATOM 2618 C C . TYR A 1 324 ? -0.348 10.558 -0.469 1.00 84.81 324 TYR A C 1
ATOM 2620 O O . TYR A 1 324 ? -0.101 9.386 -0.190 1.00 84.81 324 TYR A O 1
ATOM 2628 N N . VAL A 1 325 ? -1.155 11.308 0.287 1.00 85.50 325 VAL A N 1
ATOM 2629 C CA . VAL A 1 325 ? -1.774 10.798 1.519 1.00 85.50 325 VAL A CA 1
ATOM 2630 C C . VAL A 1 325 ? -2.724 9.641 1.209 1.00 85.50 325 VAL A C 1
ATOM 2632 O O . VAL A 1 325 ? -2.676 8.619 1.885 1.00 85.50 325 VAL A O 1
ATOM 2635 N N . LEU A 1 326 ? -3.532 9.742 0.149 1.00 85.06 326 LEU A N 1
ATOM 2636 C CA . LEU A 1 326 ? -4.441 8.665 -0.249 1.00 85.06 326 LEU A CA 1
ATOM 2637 C C . LEU A 1 326 ? -3.709 7.401 -0.712 1.00 85.06 326 LEU A C 1
ATOM 2639 O O . LEU A 1 326 ? -4.158 6.307 -0.380 1.00 85.06 326 LEU A O 1
ATOM 2643 N N . PHE A 1 327 ? -2.581 7.511 -1.415 1.00 83.44 327 PHE A N 1
ATOM 2644 C CA . PHE A 1 327 ? -1.780 6.334 -1.775 1.00 83.44 327 PHE A CA 1
ATOM 2645 C C . PHE A 1 327 ? -1.224 5.605 -0.545 1.00 83.44 327 PHE A C 1
ATOM 2647 O O . PHE A 1 327 ? -1.155 4.381 -0.544 1.00 83.44 327 PHE A O 1
ATOM 2654 N N . ASN A 1 328 ? -0.935 6.329 0.537 1.00 87.25 328 ASN A N 1
ATOM 2655 C CA . ASN A 1 328 ? -0.484 5.749 1.805 1.00 87.25 328 ASN A CA 1
ATOM 2656 C C . ASN A 1 328 ? -1.637 5.288 2.721 1.00 87.25 328 ASN A C 1
ATOM 2658 O O . ASN A 1 328 ? -1.421 5.032 3.904 1.00 87.25 328 ASN A O 1
ATOM 2662 N N . SER A 1 329 ? -2.869 5.183 2.209 1.00 91.12 329 SER A N 1
ATOM 2663 C CA . SER A 1 329 ? -4.040 4.806 3.014 1.00 91.12 329 SER A CA 1
ATOM 2664 C C . SER A 1 329 ? -4.248 3.297 3.179 1.00 91.12 329 SER A C 1
ATOM 2666 O O . SER A 1 329 ? -5.030 2.885 4.036 1.00 91.12 329 SER A O 1
ATOM 2668 N N . GLN A 1 330 ? -3.539 2.456 2.418 1.00 93.50 330 GLN A N 1
ATOM 2669 C CA . GLN A 1 330 ? -3.707 1.000 2.481 1.00 93.50 330 GLN A CA 1
ATOM 2670 C C . GLN A 1 330 ? -3.431 0.421 3.888 1.00 93.50 330 GLN A C 1
ATOM 2672 O O . GLN A 1 330 ? -4.288 -0.304 4.402 1.00 93.50 330 GLN A O 1
ATOM 2677 N N . PRO A 1 331 ? -2.330 0.780 4.584 1.00 94.56 331 PRO A N 1
ATOM 2678 C CA . PRO A 1 331 ? -2.101 0.339 5.960 1.00 94.56 331 PRO A CA 1
ATOM 2679 C C . PRO A 1 331 ? -3.174 0.847 6.926 1.00 94.56 331 PRO A C 1
ATOM 2681 O O . PRO A 1 331 ? -3.529 0.154 7.871 1.00 94.56 331 PRO A O 1
ATOM 2684 N N . VAL A 1 332 ? -3.738 2.032 6.666 1.00 96.00 332 VAL A N 1
ATOM 2685 C CA . VAL A 1 332 ? -4.808 2.637 7.475 1.00 96.00 332 VAL A CA 1
ATOM 2686 C C . VAL A 1 332 ? -6.095 1.817 7.368 1.00 96.00 332 VAL A C 1
ATOM 2688 O O . VAL A 1 332 ? -6.750 1.565 8.379 1.00 96.00 332 VAL A O 1
ATOM 2691 N N . MET A 1 333 ? -6.437 1.352 6.160 1.00 96.25 333 MET A N 1
ATOM 2692 C CA . MET A 1 333 ? -7.570 0.448 5.939 1.00 96.25 333 MET A CA 1
ATOM 2693 C C . MET A 1 333 ? -7.382 -0.868 6.694 1.00 96.25 333 MET A C 1
ATOM 2695 O O . MET A 1 333 ? -8.271 -1.277 7.439 1.00 96.25 333 MET A O 1
ATOM 2699 N N . TRP A 1 334 ? -6.217 -1.506 6.546 1.00 97.38 334 TRP A N 1
ATOM 2700 C CA . TRP A 1 334 ? -5.913 -2.757 7.243 1.00 97.38 334 TRP A CA 1
ATOM 2701 C C . TRP A 1 334 ? -5.892 -2.591 8.763 1.00 97.38 334 TRP A C 1
ATOM 2703 O O . TRP A 1 334 ? -6.470 -3.419 9.460 1.00 97.38 334 TRP A O 1
ATOM 2713 N N . ALA A 1 335 ? -5.314 -1.504 9.282 1.00 97.19 335 ALA A N 1
ATOM 2714 C CA . ALA A 1 335 ? -5.318 -1.188 10.707 1.00 97.19 335 ALA A CA 1
ATOM 2715 C C . ALA A 1 335 ? -6.747 -1.048 11.248 1.00 97.19 335 ALA A C 1
ATOM 2717 O O . ALA A 1 335 ? -7.094 -1.685 12.241 1.00 97.19 335 ALA A O 1
ATOM 2718 N N . ALA A 1 336 ? -7.596 -0.267 10.571 1.00 97.50 336 ALA A N 1
ATOM 2719 C CA . ALA A 1 336 ? -8.990 -0.068 10.960 1.00 97.50 336 ALA A CA 1
ATOM 2720 C C . ALA A 1 336 ? -9.803 -1.369 10.921 1.00 97.50 336 ALA A C 1
ATOM 2722 O O . ALA A 1 336 ? -10.637 -1.623 11.797 1.00 97.50 336 ALA A O 1
ATOM 2723 N N . GLU A 1 337 ? -9.613 -2.196 9.894 1.00 97.06 337 GLU A N 1
ATOM 2724 C CA . GLU A 1 337 ? -10.292 -3.487 9.785 1.00 97.06 337 GLU A CA 1
ATOM 2725 C C . GLU A 1 337 ? -9.791 -4.486 10.830 1.00 97.06 337 GLU A C 1
ATOM 2727 O O . GLU A 1 337 ? -10.601 -5.223 11.392 1.00 97.06 337 GLU A O 1
ATOM 2732 N N . ALA A 1 338 ? -8.491 -4.486 11.124 1.00 97.25 338 ALA A N 1
ATOM 2733 C CA . ALA A 1 338 ? -7.896 -5.358 12.123 1.00 97.25 338 ALA A CA 1
ATOM 2734 C C . ALA A 1 338 ? -8.390 -5.024 13.531 1.00 97.25 338 ALA A C 1
ATOM 2736 O O . ALA A 1 338 ? -8.952 -5.897 14.191 1.00 97.25 338 ALA A O 1
ATOM 2737 N N . ILE A 1 339 ? -8.250 -3.770 13.980 1.00 96.94 339 ILE A N 1
ATOM 2738 C CA . ILE A 1 339 ? -8.652 -3.388 15.341 1.00 96.94 339 ILE A CA 1
ATOM 2739 C C . ILE A 1 339 ? -10.155 -3.549 15.548 1.00 96.94 339 ILE A C 1
ATOM 2741 O O . ILE A 1 339 ? -10.553 -4.064 16.581 1.00 96.94 339 ILE A O 1
ATOM 2745 N N . SER A 1 340 ? -10.994 -3.234 14.553 1.00 97.00 340 SER A N 1
ATOM 2746 C CA . SER A 1 340 ? -12.444 -3.459 14.670 1.00 97.00 340 SER A CA 1
ATOM 2747 C C . SER A 1 340 ? -12.818 -4.941 14.728 1.00 97.00 340 SER A C 1
ATOM 2749 O O . SER A 1 340 ? -13.735 -5.309 15.457 1.00 97.00 340 SER A O 1
ATOM 2751 N N . SER A 1 341 ? -12.123 -5.809 13.983 1.00 96.88 341 SER A N 1
ATOM 2752 C CA . SER A 1 341 ? -12.299 -7.262 14.095 1.00 96.88 341 SER A CA 1
ATOM 2753 C C . SER A 1 341 ? -11.858 -7.772 15.465 1.00 96.88 341 SER A C 1
ATOM 2755 O O . SER A 1 341 ? -12.604 -8.515 16.095 1.00 96.88 341 SER A O 1
ATOM 2757 N N . LEU A 1 342 ? -10.686 -7.351 15.948 1.00 96.94 342 LEU A N 1
ATOM 2758 C CA . LEU A 1 342 ? -10.165 -7.743 17.260 1.00 96.94 342 LEU A CA 1
ATOM 2759 C C . LEU A 1 342 ? -11.073 -7.268 18.399 1.00 96.94 342 LEU A C 1
ATOM 2761 O O . LEU A 1 342 ? -11.330 -8.038 19.318 1.00 96.94 342 LEU A O 1
ATOM 2765 N N . SER A 1 343 ? -11.619 -6.052 18.299 1.00 95.50 343 SER A N 1
ATOM 2766 C CA . SER A 1 343 ? -12.630 -5.528 19.219 1.00 95.50 343 SER A CA 1
ATOM 2767 C C . SER A 1 343 ? -13.857 -6.425 19.307 1.00 95.50 343 SER A C 1
ATOM 2769 O O . SER A 1 343 ? -14.341 -6.667 20.399 1.00 95.50 343 SER A O 1
ATOM 2771 N N . VAL A 1 344 ? -14.366 -6.944 18.189 1.00 95.81 344 VAL A N 1
ATOM 2772 C CA . VAL A 1 344 ? -15.542 -7.828 18.224 1.00 95.81 344 VAL A CA 1
ATOM 2773 C C . VAL A 1 344 ? -15.191 -9.214 18.753 1.00 95.81 344 VAL A C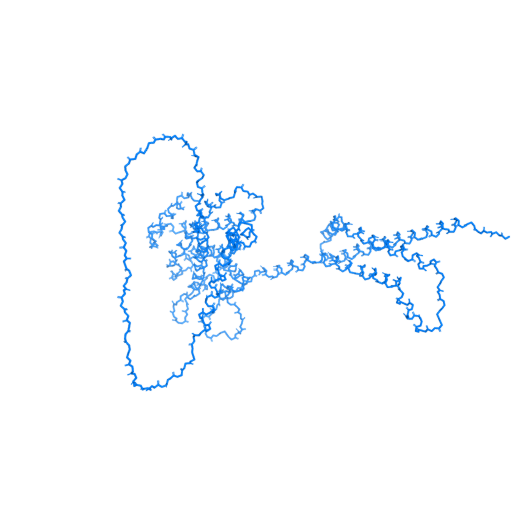 1
ATOM 2775 O O . VAL A 1 344 ? -15.917 -9.750 19.585 1.00 95.81 344 VAL A O 1
ATOM 2778 N N . PHE A 1 345 ? -14.069 -9.797 18.321 1.00 95.81 345 PHE A N 1
ATOM 2779 C CA . PHE A 1 345 ? -13.656 -11.114 18.813 1.00 95.81 345 PHE A CA 1
ATOM 2780 C C . PHE A 1 345 ? -13.345 -11.111 20.314 1.00 95.81 345 PHE A C 1
ATOM 2782 O O . PHE A 1 345 ? -13.566 -12.132 20.971 1.00 95.81 345 PHE A O 1
ATOM 2789 N N . SER A 1 346 ? -12.921 -9.977 20.879 1.00 94.94 346 SER A N 1
ATOM 2790 C CA . SER A 1 346 ? -12.647 -9.857 22.314 1.00 94.94 346 SER A CA 1
ATOM 2791 C C . SER A 1 346 ? -13.870 -10.117 23.197 1.00 94.94 346 SER A C 1
ATOM 2793 O O . SER A 1 346 ? -13.708 -10.618 24.302 1.00 94.94 346 SER A O 1
ATOM 2795 N N . LEU A 1 347 ? -15.096 -9.897 22.706 1.00 92.75 347 LEU A N 1
ATOM 2796 C CA . LEU A 1 347 ? -16.318 -10.237 23.450 1.00 92.75 347 LEU A CA 1
ATOM 2797 C C . LEU A 1 347 ? -16.409 -11.733 23.790 1.00 92.75 347 LEU A C 1
ATOM 2799 O O . LEU A 1 347 ? -17.055 -12.107 24.764 1.00 92.75 347 LEU A O 1
ATOM 2803 N N . THR A 1 348 ? -15.771 -12.590 22.987 1.00 93.44 348 THR A N 1
ATOM 2804 C CA . THR A 1 348 ? -15.831 -14.054 23.138 1.00 93.44 348 THR A CA 1
ATOM 2805 C C . THR A 1 348 ? -14.491 -14.697 23.490 1.00 93.44 348 THR A C 1
ATOM 2807 O O . THR A 1 348 ? -14.471 -15.770 24.085 1.00 93.44 348 THR A O 1
ATOM 2810 N N . GLU A 1 349 ? -13.372 -14.081 23.102 1.00 93.75 349 GLU A N 1
ATOM 2811 C CA . GLU A 1 349 ? -12.036 -14.684 23.186 1.00 93.75 349 GLU A CA 1
ATOM 2812 C C . GLU A 1 349 ? -11.123 -14.016 24.234 1.00 93.75 349 GLU A C 1
ATOM 2814 O O . GLU A 1 349 ? -10.154 -14.639 24.678 1.00 93.75 349 GLU A O 1
ATOM 2819 N N . ASP A 1 350 ? -11.410 -12.777 24.654 1.00 92.88 350 ASP A N 1
ATOM 2820 C CA . ASP A 1 350 ? -10.589 -12.028 25.614 1.00 92.88 350 ASP A CA 1
ATOM 2821 C C . ASP A 1 350 ? -11.081 -12.233 27.052 1.00 92.88 350 ASP A C 1
ATOM 2823 O O . ASP A 1 350 ? -11.975 -11.550 27.547 1.00 92.88 350 ASP A O 1
ATOM 2827 N N . HIS A 1 351 ? -10.448 -13.180 27.742 1.00 89.25 351 HIS A N 1
ATOM 2828 C CA . HIS A 1 351 ? -10.782 -13.548 29.119 1.00 89.25 351 HIS A CA 1
ATOM 2829 C C . HIS A 1 351 ? -10.409 -12.471 30.146 1.00 89.25 351 HIS A C 1
ATOM 2831 O O . HIS A 1 351 ? -10.921 -12.484 31.262 1.00 89.25 351 HIS A O 1
ATOM 2837 N N . HIS A 1 352 ? -9.496 -11.566 29.792 1.00 87.00 352 HIS A N 1
ATOM 2838 C CA . HIS A 1 352 ? -8.949 -10.568 30.708 1.00 87.00 352 HIS A CA 1
ATOM 2839 C C . HIS A 1 352 ? -9.581 -9.181 30.505 1.00 87.00 352 HIS A C 1
ATOM 2841 O O . HIS A 1 352 ? -9.270 -8.264 31.263 1.00 87.00 352 HIS A O 1
ATOM 2847 N N . GLY A 1 353 ? -10.434 -9.003 29.487 1.00 88.88 353 GLY A N 1
ATOM 2848 C CA . GLY A 1 353 ? -11.046 -7.711 29.153 1.00 88.88 353 GLY A CA 1
ATOM 2849 C C . GLY A 1 353 ? -10.032 -6.641 28.726 1.00 88.88 353 GLY A C 1
ATOM 2850 O O . GLY A 1 353 ? -10.301 -5.445 28.836 1.00 88.88 353 GLY A O 1
ATOM 2851 N N . ILE A 1 354 ? -8.861 -7.066 28.249 1.00 91.50 354 ILE A N 1
ATOM 2852 C CA . ILE A 1 354 ? -7.755 -6.216 27.798 1.00 91.50 354 ILE A CA 1
ATOM 2853 C C . ILE A 1 354 ? -8.214 -5.264 26.691 1.00 91.50 354 ILE A C 1
ATOM 2855 O O . ILE A 1 354 ? -8.002 -4.058 26.772 1.00 91.50 354 ILE A O 1
ATOM 2859 N N . VAL A 1 355 ? -8.855 -5.811 25.660 1.00 92.81 355 VAL A N 1
ATOM 2860 C CA . VAL A 1 355 ? -9.259 -5.078 24.455 1.00 92.81 355 VAL A CA 1
ATOM 2861 C C . VAL A 1 355 ? -10.403 -4.121 24.757 1.00 92.81 355 VAL A C 1
ATOM 2863 O O . VAL A 1 355 ? -10.462 -3.024 24.204 1.00 92.81 355 VAL A O 1
ATOM 2866 N N . GLN A 1 356 ? -11.318 -4.544 25.632 1.00 90.69 356 GLN A N 1
ATOM 2867 C CA . GLN A 1 356 ? -12.546 -3.818 25.956 1.00 90.69 356 GLN A CA 1
ATOM 2868 C C . GLN A 1 356 ? -12.248 -2.450 26.586 1.00 90.69 356 GLN A C 1
ATOM 2870 O O . GLN A 1 356 ? -12.942 -1.474 26.308 1.00 90.69 356 GLN A O 1
ATOM 2875 N N . LYS A 1 357 ? -11.149 -2.355 27.344 1.00 91.25 357 LYS A N 1
ATOM 2876 C CA . LYS A 1 357 ? -10.651 -1.101 27.919 1.00 91.25 357 LYS A CA 1
ATOM 2877 C C . LYS A 1 357 ? -10.307 -0.044 26.861 1.00 91.25 357 LYS A C 1
ATOM 2879 O O . LYS A 1 357 ? -10.518 1.141 27.101 1.00 91.25 357 LYS A O 1
ATOM 2884 N N . ASP A 1 358 ? -9.780 -0.456 25.709 1.00 93.12 358 ASP A N 1
ATOM 2885 C CA . ASP A 1 358 ? -9.268 0.459 24.679 1.00 93.12 358 ASP A CA 1
ATOM 2886 C C . ASP A 1 358 ? -10.282 0.749 23.561 1.00 93.12 358 ASP A C 1
ATOM 2888 O O . ASP A 1 358 ? -9.995 1.531 22.650 1.00 93.12 358 ASP A O 1
ATOM 2892 N N . ILE A 1 359 ? -11.488 0.172 23.628 1.00 93.44 359 ILE A N 1
ATOM 2893 C CA . ILE A 1 359 ? -12.576 0.435 22.673 1.00 93.44 359 ILE A CA 1
ATOM 2894 C C . ILE A 1 359 ? -12.869 1.933 22.516 1.00 93.44 359 ILE A C 1
ATOM 2896 O O . ILE A 1 359 ? -12.984 2.372 21.370 1.00 93.44 359 ILE A O 1
ATOM 2900 N N . PRO A 1 360 ? -12.929 2.753 23.585 1.00 92.62 360 PRO A N 1
ATOM 2901 C CA . PRO A 1 360 ? -13.209 4.182 23.437 1.00 92.62 360 PRO A CA 1
ATOM 2902 C C . PRO A 1 360 ? -12.135 4.894 22.612 1.00 92.62 360 PRO A C 1
ATOM 2904 O O . PRO A 1 360 ? -12.439 5.672 21.707 1.00 92.62 360 PRO A O 1
ATOM 2907 N N . THR A 1 361 ? -10.869 4.551 22.856 1.00 93.94 361 THR A N 1
ATOM 2908 C CA . THR A 1 361 ? -9.714 5.063 22.109 1.00 93.94 361 THR A CA 1
ATOM 2909 C C . THR A 1 361 ? -9.772 4.650 20.638 1.00 93.94 361 THR A C 1
ATOM 2911 O O . THR A 1 361 ? -9.558 5.479 19.751 1.00 93.94 361 THR A O 1
ATOM 2914 N N . ILE A 1 362 ? -10.109 3.386 20.360 1.00 95.50 362 ILE A N 1
ATOM 2915 C CA . ILE A 1 362 ? -10.255 2.854 18.997 1.00 95.50 362 ILE A CA 1
ATOM 2916 C C . ILE A 1 362 ? -11.378 3.581 18.249 1.00 95.50 362 ILE A C 1
ATOM 2918 O O . ILE A 1 362 ? -11.185 4.023 17.114 1.00 95.50 362 ILE A O 1
ATOM 2922 N N . VAL A 1 363 ? -12.541 3.735 18.883 1.00 94.31 363 VAL A N 1
ATOM 2923 C CA . VAL A 1 363 ? -13.707 4.399 18.291 1.00 94.31 363 VAL A CA 1
ATOM 2924 C C . VAL A 1 363 ? -13.403 5.865 17.990 1.00 94.31 363 VAL A C 1
ATOM 2926 O O . VAL A 1 363 ? -13.665 6.317 16.875 1.00 94.31 363 VAL A O 1
ATOM 2929 N N . ASN A 1 364 ? -12.770 6.588 18.915 1.00 94.12 364 ASN A N 1
ATOM 2930 C CA . ASN A 1 364 ? -12.372 7.980 18.698 1.00 94.12 364 ASN A CA 1
ATOM 2931 C C . ASN A 1 364 ? -11.367 8.130 17.542 1.00 94.12 364 ASN A C 1
ATOM 2933 O O . ASN A 1 364 ? -11.512 9.036 16.719 1.00 94.12 364 ASN A O 1
ATOM 2937 N N . ALA A 1 365 ? -10.397 7.218 17.413 1.00 95.62 365 ALA A N 1
ATOM 2938 C CA . ALA A 1 365 ? -9.456 7.222 16.291 1.00 95.62 365 ALA A CA 1
ATOM 2939 C C . ALA A 1 365 ? -10.164 6.981 14.940 1.00 95.62 365 ALA A C 1
ATOM 2941 O O . ALA A 1 365 ? -9.910 7.690 13.963 1.00 95.62 365 ALA A O 1
ATOM 2942 N N . LEU A 1 366 ? -11.103 6.028 14.881 1.00 95.69 366 LEU A N 1
ATOM 2943 C CA . LEU A 1 366 ? -11.901 5.760 13.677 1.00 95.69 366 LEU A CA 1
ATOM 2944 C C . LEU A 1 366 ? -12.815 6.942 13.311 1.00 95.69 366 LEU A C 1
ATOM 2946 O O . LEU A 1 366 ? -12.905 7.310 12.136 1.00 95.69 366 LEU A O 1
ATOM 2950 N N . LEU A 1 367 ? -13.462 7.567 14.300 1.00 94.44 367 LEU A N 1
ATOM 2951 C CA . LEU A 1 367 ? -14.298 8.755 14.098 1.00 94.44 367 LEU A CA 1
ATOM 2952 C C . LEU A 1 367 ? -13.473 9.954 13.614 1.00 94.44 367 LEU A C 1
ATOM 2954 O O . LEU A 1 367 ? -13.905 10.649 12.696 1.00 94.44 367 LEU A O 1
ATOM 2958 N N . SER A 1 368 ? -12.269 10.159 14.155 1.00 93.88 368 SER A N 1
ATOM 2959 C CA . SER A 1 368 ? -11.337 11.202 13.705 1.00 93.88 368 SER A CA 1
ATOM 2960 C C . SER A 1 368 ? -11.022 11.069 12.210 1.00 93.88 368 SER A C 1
ATOM 2962 O O . SER A 1 368 ? -11.160 12.032 11.450 1.00 93.88 368 SER A O 1
ATOM 2964 N N . VAL A 1 369 ? -10.699 9.855 11.747 1.00 93.81 369 VAL A N 1
ATOM 2965 C CA . VAL A 1 369 ? -10.461 9.589 10.318 1.00 93.81 369 VAL A CA 1
ATOM 2966 C C . VAL A 1 369 ? -11.733 9.791 9.488 1.00 93.81 369 VAL A C 1
ATOM 2968 O O . VAL A 1 369 ? -11.671 10.398 8.417 1.00 93.81 369 VAL A O 1
ATOM 2971 N N . LYS A 1 370 ? -12.901 9.343 9.975 1.00 93.38 370 LYS A N 1
ATOM 2972 C CA . LYS A 1 370 ? -14.194 9.549 9.295 1.00 93.38 370 LYS A CA 1
ATOM 2973 C C . LYS A 1 370 ? -14.480 11.037 9.076 1.00 93.38 370 LYS A C 1
ATOM 2975 O O . LYS A 1 370 ? -14.786 11.437 7.954 1.00 93.38 370 LYS A O 1
ATOM 2980 N N . GLN A 1 371 ? -14.316 11.860 10.110 1.00 91.69 371 GLN A N 1
ATOM 2981 C CA . GLN A 1 371 ? -14.518 13.310 10.039 1.00 91.69 371 GLN A CA 1
ATOM 2982 C C . GLN A 1 371 ? -13.543 13.983 9.063 1.00 91.69 371 GLN A C 1
ATOM 2984 O O . GLN A 1 371 ? -13.959 14.821 8.257 1.00 91.69 371 GLN A O 1
ATOM 2989 N N . ALA A 1 372 ? -12.262 13.596 9.086 1.00 90.12 372 ALA A N 1
ATOM 2990 C CA . ALA A 1 372 ? -11.263 14.106 8.149 1.00 90.12 372 ALA A CA 1
ATOM 2991 C C . ALA A 1 372 ? -11.632 13.770 6.691 1.00 90.12 372 ALA A C 1
ATOM 2993 O O . ALA A 1 372 ? -11.562 14.634 5.814 1.00 90.12 372 ALA A O 1
ATOM 2994 N N . LEU A 1 373 ? -12.102 12.546 6.431 1.00 89.69 373 LEU A N 1
ATOM 2995 C CA . LEU A 1 373 ? -12.556 12.117 5.105 1.00 89.69 373 LEU A CA 1
ATOM 2996 C C . LEU A 1 373 ? -13.839 12.832 4.656 1.00 89.69 373 LEU A C 1
ATOM 2998 O O . LEU A 1 373 ? -13.924 13.252 3.502 1.00 89.69 373 LEU A O 1
ATOM 3002 N N . ASP A 1 374 ? -14.818 13.021 5.545 1.00 87.50 374 ASP A N 1
ATOM 3003 C CA . ASP A 1 374 ? -16.055 13.763 5.255 1.00 87.50 374 ASP A CA 1
ATOM 3004 C C . ASP A 1 374 ? -15.769 15.226 4.884 1.00 87.50 374 ASP A C 1
ATOM 3006 O O . ASP A 1 374 ? -16.362 15.777 3.949 1.00 87.50 374 ASP A O 1
ATOM 3010 N N . LYS A 1 375 ? -14.828 15.863 5.591 1.00 85.62 375 LYS A N 1
ATOM 3011 C CA . LYS A 1 375 ? -14.376 17.227 5.295 1.00 85.62 375 LYS A CA 1
ATOM 3012 C C . LYS A 1 375 ? -13.718 17.307 3.917 1.00 85.62 375 LYS A C 1
ATOM 3014 O O . LYS A 1 375 ? -14.039 18.206 3.139 1.00 85.62 375 LYS A O 1
ATOM 3019 N N . GLN A 1 376 ? -12.864 16.334 3.597 1.00 76.75 376 GLN A N 1
ATOM 3020 C CA . GLN A 1 376 ? -12.193 16.251 2.300 1.00 76.75 376 GLN A CA 1
ATOM 3021 C C . GLN A 1 376 ? -13.157 15.941 1.153 1.00 76.75 376 GLN A C 1
ATOM 3023 O O . GLN A 1 376 ? -12.993 16.450 0.053 1.00 76.75 376 GLN A O 1
ATOM 3028 N N . GLN A 1 377 ? -14.215 15.165 1.382 1.00 75.94 377 GLN A N 1
ATOM 3029 C CA . GLN A 1 377 ? -15.225 14.926 0.353 1.00 75.94 377 GLN A CA 1
ATOM 3030 C C . GLN A 1 377 ? -15.896 16.237 -0.083 1.00 75.94 377 GLN A C 1
ATOM 3032 O O . GLN A 1 377 ? -16.071 16.475 -1.277 1.00 75.94 377 GLN A O 1
ATOM 3037 N N . LYS A 1 378 ? -16.227 17.115 0.870 1.00 69.06 378 LYS A N 1
ATOM 3038 C CA . LYS A 1 378 ? -16.843 18.415 0.571 1.00 69.06 378 LYS A CA 1
ATOM 3039 C C . LYS A 1 378 ? -15.900 19.331 -0.216 1.00 69.06 378 LYS A C 1
ATOM 3041 O O . LYS A 1 378 ? -16.366 19.997 -1.134 1.00 69.06 378 LYS A O 1
ATOM 3046 N N . SER A 1 379 ? -14.598 19.338 0.089 1.00 64.69 379 SER A N 1
ATOM 3047 C CA . SER A 1 379 ? -13.596 20.149 -0.626 1.00 64.69 379 SER A CA 1
ATOM 3048 C C . SER A 1 379 ? -13.240 19.579 -2.005 1.00 64.69 379 SER A C 1
ATOM 3050 O O . SER A 1 379 ? -13.187 20.321 -2.983 1.00 64.69 379 SER A O 1
ATOM 3052 N N . VAL A 1 380 ? -13.066 18.259 -2.115 1.00 59.44 380 VAL A N 1
ATOM 3053 C CA . VAL A 1 380 ? -12.717 17.558 -3.360 1.00 59.44 380 VAL A CA 1
ATOM 3054 C C . VAL A 1 380 ? -13.860 17.612 -4.375 1.00 59.44 380 VAL A C 1
ATOM 3056 O O . VAL A 1 380 ? -13.606 17.815 -5.561 1.00 59.44 380 VAL A O 1
ATOM 3059 N N . ILE A 1 381 ? -15.118 17.484 -3.933 1.00 54.69 381 ILE A N 1
ATOM 3060 C CA . ILE A 1 381 ? -16.291 17.652 -4.809 1.00 54.69 381 ILE A CA 1
ATOM 3061 C C . ILE A 1 381 ? -16.409 19.105 -5.294 1.00 54.69 381 ILE A C 1
ATOM 3063 O O . ILE A 1 381 ? -16.787 19.326 -6.443 1.00 54.69 381 ILE A O 1
ATOM 3067 N N . LEU A 1 382 ? -16.049 20.093 -4.463 1.00 48.94 382 LEU A N 1
ATOM 3068 C CA . LEU A 1 382 ? -16.056 21.505 -4.862 1.00 48.94 382 LEU A CA 1
ATOM 3069 C C . LEU A 1 382 ? -14.941 21.838 -5.871 1.00 48.94 382 LEU A C 1
ATOM 3071 O O . LEU A 1 382 ? -15.138 22.689 -6.736 1.00 48.94 382 LEU A O 1
ATOM 3075 N N . ALA A 1 383 ? -13.783 21.177 -5.763 1.00 51.12 383 ALA A N 1
ATOM 3076 C CA . ALA A 1 383 ? -12.611 21.424 -6.604 1.00 51.12 383 ALA A CA 1
ATOM 3077 C C . ALA A 1 383 ? -12.652 20.685 -7.961 1.00 51.12 383 ALA A C 1
ATOM 3079 O O . ALA A 1 383 ? -12.203 21.224 -8.972 1.00 51.12 383 ALA A O 1
ATOM 3080 N N . ARG A 1 384 ? -13.220 19.471 -8.031 1.00 53.31 384 ARG A N 1
ATOM 3081 C CA . ARG A 1 384 ? -13.153 18.591 -9.220 1.00 53.31 384 ARG A CA 1
ATOM 3082 C C . ARG A 1 384 ? -14.207 18.865 -10.300 1.00 53.31 384 ARG A C 1
ATOM 3084 O O . ARG A 1 384 ? -14.896 17.956 -10.760 1.00 53.31 384 ARG A O 1
ATOM 3091 N N . ARG A 1 385 ? -14.283 20.098 -10.807 1.00 42.66 385 ARG A N 1
ATOM 3092 C CA . ARG A 1 385 ? -15.015 20.373 -12.062 1.00 42.66 385 ARG A CA 1
ATOM 3093 C C . ARG A 1 385 ? -14.238 20.029 -13.342 1.00 42.66 385 ARG A C 1
ATOM 3095 O O . ARG A 1 385 ? -14.712 20.369 -14.421 1.00 42.66 385 ARG A O 1
ATOM 3102 N N . LEU A 1 386 ? -13.095 19.337 -13.274 1.00 42.66 386 LEU A N 1
ATOM 3103 C CA . LEU A 1 386 ? -12.333 18.983 -14.473 1.00 42.66 386 LEU A CA 1
ATOM 3104 C C . LEU A 1 386 ? -11.543 17.666 -14.321 1.00 42.66 386 LEU A C 1
ATOM 3106 O O . LEU A 1 386 ? -10.725 17.532 -13.422 1.00 42.66 386 LEU A O 1
ATOM 3110 N N . GLN A 1 387 ? -11.757 16.771 -15.293 1.00 48.03 387 GLN A N 1
ATOM 3111 C CA . GLN A 1 387 ? -10.912 15.657 -15.758 1.00 48.03 387 GLN A CA 1
ATOM 3112 C C . GLN A 1 387 ? -11.161 14.202 -15.301 1.00 48.03 387 GLN A C 1
ATOM 3114 O O . GLN A 1 387 ? -11.450 13.868 -14.156 1.00 48.03 387 GLN A O 1
ATOM 3119 N N . THR A 1 388 ? -11.013 13.337 -16.310 1.00 48.84 388 THR A N 1
ATOM 3120 C CA . THR A 1 388 ? -11.343 11.908 -16.418 1.00 48.84 388 THR A CA 1
ATOM 3121 C C . THR A 1 388 ? -10.244 10.976 -15.870 1.00 48.84 388 THR A C 1
ATOM 3123 O O . THR A 1 388 ? -10.478 9.777 -15.738 1.00 48.84 388 THR A O 1
ATOM 3126 N N . GLU A 1 389 ? -9.068 11.497 -15.496 1.00 50.12 389 GLU A N 1
ATOM 3127 C CA . GLU A 1 389 ? -7.896 10.682 -15.111 1.00 50.12 389 GLU A CA 1
ATOM 3128 C C . GLU A 1 389 ? -7.876 10.215 -13.637 1.00 50.12 389 GLU A C 1
ATOM 3130 O O . GLU A 1 389 ? -7.142 9.300 -13.278 1.00 50.12 389 GLU A O 1
ATOM 3135 N N . ASP A 1 390 ? -8.758 10.732 -12.775 1.00 66.62 390 ASP A N 1
ATOM 3136 C CA . ASP A 1 390 ? -8.771 10.442 -11.328 1.00 66.62 390 ASP A CA 1
ATOM 3137 C C . ASP A 1 390 ? -9.612 9.193 -10.935 1.00 66.62 390 ASP A C 1
ATOM 3139 O O . ASP A 1 390 ? -10.189 9.133 -9.842 1.00 66.62 390 ASP A O 1
ATOM 3143 N N . LYS A 1 391 ? -9.733 8.172 -11.802 1.00 80.31 391 LYS A N 1
ATOM 3144 C CA . LYS A 1 391 ? -10.540 6.965 -11.494 1.00 80.31 391 LYS A CA 1
ATOM 3145 C C . LYS A 1 391 ? -9.981 6.184 -10.297 1.00 80.31 391 LYS A C 1
ATOM 3147 O O . LYS A 1 391 ? -10.726 5.934 -9.354 1.00 80.31 391 LYS A O 1
ATOM 3152 N N . LEU A 1 392 ? -8.682 5.879 -10.299 1.00 78.56 392 LEU A N 1
ATOM 3153 C CA . LEU A 1 392 ? -8.027 5.108 -9.231 1.00 78.56 392 LEU A CA 1
ATOM 3154 C C . LEU A 1 392 ? -8.063 5.834 -7.884 1.00 78.56 392 LEU A C 1
ATOM 3156 O O . LEU A 1 392 ? -8.384 5.248 -6.859 1.00 78.56 392 LEU A O 1
ATOM 3160 N N . ILE A 1 393 ? -7.799 7.142 -7.879 1.00 78.94 393 ILE A N 1
ATOM 3161 C CA . ILE A 1 393 ? -7.827 7.948 -6.650 1.00 78.94 393 ILE A CA 1
ATOM 3162 C C . ILE A 1 393 ? -9.239 7.985 -6.066 1.00 78.94 393 ILE A C 1
ATOM 3164 O O . ILE A 1 393 ? -9.411 7.919 -4.849 1.00 78.94 393 ILE A O 1
ATOM 3168 N N . ARG A 1 394 ? -10.261 8.077 -6.926 1.00 81.25 394 ARG A N 1
ATOM 3169 C CA . ARG A 1 394 ? -11.656 7.993 -6.493 1.00 81.25 394 ARG A CA 1
ATOM 3170 C C . ARG A 1 394 ? -11.959 6.626 -5.888 1.00 81.25 394 ARG A C 1
ATOM 3172 O O . ARG A 1 394 ? -12.573 6.590 -4.831 1.00 81.25 394 ARG A O 1
ATOM 3179 N N . GLU A 1 395 ? -11.502 5.546 -6.517 1.00 85.38 395 GLU A N 1
ATOM 3180 C CA . GLU A 1 395 ? -11.676 4.177 -6.018 1.00 85.38 395 GLU A CA 1
ATOM 3181 C C . GLU A 1 395 ? -11.004 3.976 -4.654 1.00 85.38 395 GLU A C 1
ATOM 3183 O O . GLU A 1 395 ? -11.660 3.504 -3.723 1.00 85.38 395 GLU A O 1
ATOM 3188 N N . ILE A 1 396 ? -9.752 4.416 -4.489 1.00 87.06 396 ILE A N 1
ATOM 3189 C CA . ILE A 1 396 ? -9.022 4.367 -3.211 1.00 87.06 396 ILE A CA 1
ATOM 3190 C C . ILE A 1 396 ? -9.775 5.166 -2.144 1.00 87.06 396 ILE A C 1
ATOM 3192 O O . ILE A 1 396 ? -10.060 4.646 -1.067 1.00 87.06 396 ILE A O 1
ATOM 3196 N N . PHE A 1 397 ? -10.184 6.399 -2.456 1.00 87.62 397 PHE A N 1
ATOM 3197 C CA . PHE A 1 397 ? -10.938 7.242 -1.527 1.00 87.62 397 PHE A CA 1
ATOM 3198 C C . PHE A 1 397 ? -12.262 6.593 -1.094 1.00 87.62 397 PHE A C 1
ATOM 3200 O O . PHE A 1 397 ? -12.586 6.562 0.095 1.00 87.62 397 PHE A O 1
ATOM 3207 N N . THR A 1 398 ? -13.030 6.039 -2.041 1.00 89.00 398 THR A N 1
ATOM 3208 C CA . THR A 1 398 ? -14.283 5.335 -1.732 1.00 89.00 398 THR A CA 1
ATOM 3209 C C . THR A 1 398 ? -14.048 4.066 -0.922 1.00 89.00 398 THR A C 1
ATOM 3211 O O . THR A 1 398 ? -14.826 3.776 -0.012 1.00 89.00 398 THR A O 1
ATOM 3214 N N . SER A 1 399 ? -12.971 3.335 -1.210 1.00 91.69 399 SER A N 1
ATOM 3215 C CA . SER A 1 399 ? -12.619 2.091 -0.521 1.00 91.69 399 SER A CA 1
ATOM 3216 C C . SER A 1 399 ? -12.220 2.368 0.922 1.00 91.69 399 SER A C 1
ATOM 3218 O O . SER A 1 399 ? -12.756 1.741 1.832 1.00 91.69 399 SER A O 1
ATOM 3220 N N . LEU A 1 400 ? -11.382 3.382 1.141 1.00 93.50 400 LEU A N 1
ATOM 3221 C CA . LEU A 1 400 ? -10.978 3.840 2.464 1.00 93.50 400 LEU A CA 1
ATOM 3222 C C . LEU A 1 400 ? -12.180 4.288 3.301 1.00 93.50 400 LEU A C 1
ATOM 3224 O O . LEU A 1 400 ? -12.369 3.813 4.419 1.00 93.50 400 LEU A O 1
ATOM 3228 N N . ARG A 1 401 ? -13.040 5.154 2.751 1.00 92.25 401 ARG A N 1
ATOM 3229 C CA . ARG A 1 401 ? -14.271 5.594 3.429 1.00 92.25 401 ARG A CA 1
ATOM 3230 C C . ARG A 1 401 ? -15.147 4.405 3.820 1.00 92.25 401 ARG A C 1
ATOM 3232 O O . ARG A 1 401 ? -15.652 4.354 4.940 1.00 92.25 401 ARG A O 1
ATOM 3239 N N . SER A 1 402 ? -15.322 3.461 2.901 1.00 92.31 402 SER A N 1
ATOM 3240 C CA . SER A 1 402 ? -16.135 2.267 3.134 1.00 92.31 402 SER A CA 1
ATOM 3241 C C . SER A 1 402 ? -15.524 1.370 4.209 1.00 92.31 402 SER A C 1
ATOM 3243 O O . SER A 1 402 ? -16.262 0.863 5.046 1.00 92.31 402 SER A O 1
ATOM 3245 N N . ALA A 1 403 ? -14.197 1.208 4.234 1.00 95.69 403 ALA A N 1
ATOM 3246 C CA . ALA A 1 403 ? -13.497 0.438 5.260 1.00 95.69 403 ALA A CA 1
ATOM 3247 C C . ALA A 1 403 ? -13.674 1.058 6.653 1.00 95.69 403 ALA A C 1
ATOM 3249 O O . ALA A 1 403 ? -14.100 0.361 7.568 1.00 95.69 403 ALA A O 1
ATOM 3250 N N . ILE A 1 404 ? -13.468 2.372 6.804 1.00 96.44 404 ILE A N 1
ATOM 3251 C CA . ILE A 1 404 ? -13.662 3.067 8.091 1.00 96.44 404 ILE A CA 1
ATOM 3252 C C . ILE A 1 404 ? -15.114 2.954 8.574 1.00 96.44 404 ILE A C 1
ATOM 3254 O O . ILE A 1 404 ? -15.354 2.607 9.731 1.00 96.44 404 ILE A O 1
ATOM 3258 N N . LYS A 1 405 ? -16.094 3.185 7.689 1.00 94.50 405 LYS A N 1
ATOM 3259 C CA . LYS A 1 405 ? -17.517 3.024 8.027 1.00 94.50 405 LYS A CA 1
ATOM 3260 C C . LYS A 1 405 ? -17.847 1.595 8.436 1.00 94.50 405 LYS A C 1
ATOM 3262 O O . LYS A 1 405 ? -18.518 1.394 9.441 1.00 94.50 405 LYS A O 1
ATOM 3267 N N . ARG A 1 406 ? -17.348 0.602 7.697 1.00 95.12 406 ARG A N 1
ATOM 3268 C CA . ARG A 1 406 ? -17.542 -0.818 8.012 1.00 95.12 406 ARG A CA 1
ATOM 3269 C C . ARG A 1 406 ? -16.935 -1.184 9.364 1.00 95.12 406 ARG A C 1
ATOM 3271 O O . ARG A 1 406 ? -17.575 -1.906 10.119 1.00 95.12 406 ARG A O 1
ATOM 3278 N N . SER A 1 407 ? -15.748 -0.673 9.685 1.00 96.38 407 SER A N 1
ATOM 3279 C CA . SER A 1 407 ? -15.103 -0.869 10.986 1.00 96.38 407 SER A CA 1
ATOM 3280 C C . SER A 1 407 ? -15.920 -0.273 12.134 1.00 96.38 407 SER A C 1
ATOM 3282 O O . SER A 1 407 ? -16.083 -0.928 13.161 1.00 96.38 407 SER A O 1
ATOM 3284 N N . LEU A 1 408 ? -16.488 0.925 11.951 1.00 94.62 408 LEU A N 1
ATOM 3285 C CA . LEU A 1 408 ? -17.391 1.544 12.929 1.00 94.62 408 LEU A CA 1
ATOM 3286 C C . LEU A 1 408 ? -18.686 0.743 13.093 1.00 94.62 408 LEU A C 1
ATOM 3288 O O . LEU A 1 408 ? -19.023 0.377 14.214 1.00 94.62 408 LEU A O 1
ATOM 3292 N N . TYR A 1 409 ? -19.365 0.393 11.996 1.00 95.31 409 TYR A N 1
ATOM 3293 C CA . TYR A 1 409 ? -20.566 -0.450 12.036 1.00 95.31 409 TYR A CA 1
ATOM 3294 C C . TYR A 1 409 ? -20.306 -1.790 12.725 1.00 95.31 409 TYR A C 1
ATOM 3296 O O . TYR A 1 409 ? -21.121 -2.238 13.528 1.00 95.31 409 TYR A O 1
ATOM 3304 N N . ARG A 1 410 ? -19.157 -2.417 12.451 1.00 94.56 410 ARG A N 1
ATOM 3305 C CA . ARG A 1 410 ? -18.754 -3.678 13.078 1.00 94.56 410 ARG A CA 1
ATOM 3306 C C . ARG A 1 410 ? -18.678 -3.551 14.600 1.00 94.56 410 ARG A C 1
ATOM 3308 O O . ARG A 1 410 ? -19.196 -4.426 15.285 1.00 94.56 410 ARG A O 1
ATOM 3315 N N . ILE A 1 411 ? -18.077 -2.482 15.121 1.00 93.38 411 ILE A N 1
ATOM 3316 C CA . ILE A 1 411 ? -18.004 -2.246 16.569 1.00 93.38 411 ILE A CA 1
ATOM 3317 C C . ILE A 1 411 ? -19.397 -1.920 17.114 1.00 93.38 411 ILE A C 1
ATOM 3319 O O . ILE A 1 411 ? -19.877 -2.619 17.997 1.00 93.38 411 ILE A O 1
ATOM 3323 N N . VAL A 1 412 ? -20.074 -0.918 16.548 1.00 92.00 412 VAL A N 1
ATOM 3324 C CA . VAL A 1 412 ? -21.365 -0.407 17.039 1.00 92.00 412 VAL A CA 1
ATOM 3325 C C . VAL A 1 412 ? -22.432 -1.498 17.115 1.00 92.00 412 VAL A C 1
ATOM 3327 O O . VAL A 1 412 ? -23.112 -1.601 18.125 1.00 92.00 412 VAL A O 1
ATOM 3330 N N . THR A 1 413 ? -22.536 -2.350 16.092 1.00 91.94 413 THR A N 1
ATOM 3331 C CA . THR A 1 413 ? -23.559 -3.411 16.040 1.00 91.94 413 THR A CA 1
ATOM 3332 C C . THR A 1 413 ? -23.312 -4.509 17.080 1.00 91.94 413 THR A C 1
ATOM 3334 O O . THR A 1 413 ? -24.255 -5.069 17.620 1.00 91.94 413 THR A O 1
ATOM 3337 N N . ASN A 1 414 ? -22.049 -4.840 17.375 1.00 91.75 414 ASN A N 1
ATOM 3338 C CA . ASN A 1 414 ? -21.726 -5.904 18.336 1.00 91.75 414 ASN A CA 1
ATOM 3339 C C . ASN A 1 414 ? -21.660 -5.394 19.782 1.00 91.75 414 ASN A C 1
ATOM 3341 O O . ASN A 1 414 ? -21.935 -6.148 20.710 1.00 91.75 414 ASN A O 1
ATOM 3345 N N . PHE A 1 415 ? -21.307 -4.123 19.977 1.00 90.56 415 PHE A N 1
ATOM 3346 C CA . PHE A 1 415 ? -21.231 -3.491 21.292 1.00 90.56 415 PHE A CA 1
ATOM 3347 C C . PHE A 1 415 ? -22.503 -2.732 21.678 1.00 90.56 415 PHE A C 1
ATOM 3349 O O . PHE A 1 415 ? -22.521 -2.157 22.760 1.00 90.56 415 PHE A O 1
ATOM 3356 N N . GLU A 1 416 ? -23.559 -2.744 20.857 1.00 88.44 416 GLU A N 1
ATOM 3357 C CA . GLU A 1 416 ? -24.832 -2.048 21.113 1.00 88.44 416 GLU A CA 1
ATOM 3358 C C . GLU A 1 416 ? -25.346 -2.193 22.561 1.00 88.44 416 GLU A C 1
ATOM 3360 O O . GLU A 1 416 ? -25.634 -1.161 23.174 1.00 88.44 416 GLU A O 1
ATOM 3365 N N . PRO A 1 417 ? -25.370 -3.398 23.175 1.00 87.12 417 PRO A N 1
ATOM 3366 C CA . PRO A 1 417 ? -25.839 -3.564 24.555 1.00 87.12 417 PRO A CA 1
ATOM 3367 C C . PRO A 1 417 ? -24.971 -2.851 25.602 1.00 87.12 417 PRO A C 1
ATOM 3369 O O . PRO A 1 417 ? -25.451 -2.544 26.688 1.00 87.12 417 PRO A O 1
ATOM 3372 N N . TYR A 1 418 ? -23.704 -2.597 25.273 1.00 86.38 418 TYR A N 1
ATOM 3373 C CA . TYR A 1 418 ? -22.666 -2.096 26.173 1.00 86.38 418 TYR A CA 1
ATOM 3374 C C . TYR A 1 418 ? -22.276 -0.640 25.885 1.00 86.38 418 TYR A C 1
ATOM 3376 O O . TYR A 1 418 ? -21.397 -0.103 26.552 1.00 86.38 418 TYR A O 1
ATOM 3384 N N . ILE A 1 419 ? -22.899 0.032 24.905 1.00 82.19 419 ILE A N 1
ATOM 3385 C CA . ILE A 1 419 ? -22.498 1.388 24.479 1.00 82.19 419 ILE A CA 1
ATOM 3386 C C . ILE A 1 419 ? -22.513 2.400 25.629 1.00 82.19 419 ILE A C 1
ATOM 3388 O O . ILE A 1 419 ? -21.633 3.259 25.691 1.00 82.19 419 ILE A O 1
ATOM 3392 N N . ASN A 1 420 ? -23.472 2.283 26.548 1.00 81.12 420 ASN A N 1
ATOM 3393 C CA . ASN A 1 420 ? -23.572 3.176 27.704 1.00 81.12 420 ASN A CA 1
ATOM 3394 C C . ASN A 1 420 ? -22.439 2.954 28.722 1.00 81.12 420 ASN A C 1
ATOM 3396 O O . ASN A 1 420 ? -22.072 3.886 29.433 1.00 81.12 420 ASN A O 1
ATOM 3400 N N . ASP A 1 421 ? -21.851 1.756 28.744 1.00 82.75 421 ASP A N 1
ATOM 3401 C CA . ASP A 1 421 ? -20.779 1.374 29.667 1.00 82.75 421 ASP A CA 1
ATOM 3402 C C . ASP A 1 421 ? -19.386 1.718 29.116 1.00 82.75 421 ASP A C 1
ATOM 3404 O O . ASP A 1 421 ? -18.406 1.748 29.858 1.00 82.75 421 ASP A O 1
ATOM 3408 N N . LEU A 1 422 ? -19.277 2.024 27.816 1.00 78.88 422 LEU A N 1
ATOM 3409 C CA . LEU A 1 422 ? -18.009 2.314 27.140 1.00 78.88 422 LEU A CA 1
ATOM 3410 C C . LEU A 1 422 ? -17.406 3.693 27.486 1.00 78.88 422 LEU A C 1
ATOM 3412 O O . LEU A 1 422 ? -16.398 4.060 26.896 1.00 78.88 422 LEU A O 1
ATOM 3416 N N . CYS A 1 423 ? -17.963 4.470 28.424 1.00 79.00 423 CYS A N 1
ATOM 3417 C CA . CYS A 1 423 ? -17.409 5.768 28.862 1.00 79.00 423 CYS A CA 1
ATOM 3418 C C . CYS A 1 423 ? -16.983 6.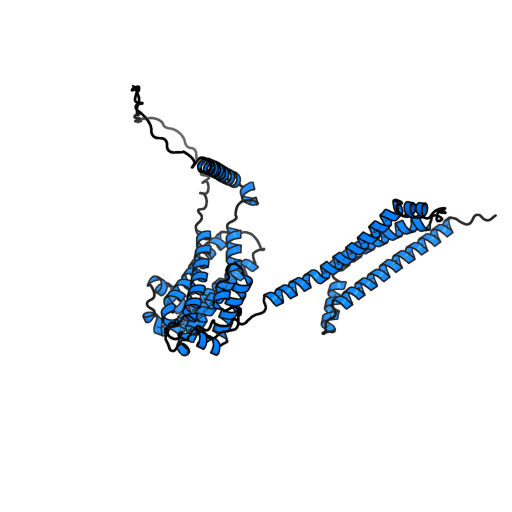699 27.700 1.00 79.00 423 CYS A C 1
ATOM 3420 O O . CYS A 1 423 ? -15.945 7.361 27.759 1.00 79.00 423 CYS A O 1
ATOM 3422 N N . LEU A 1 424 ? -17.762 6.719 26.615 1.00 81.56 424 LEU A N 1
ATOM 3423 C CA . LEU A 1 424 ? -17.484 7.522 25.423 1.00 81.56 424 LEU A CA 1
ATOM 3424 C C . LEU A 1 424 ? -17.826 9.001 25.663 1.00 81.56 424 LEU A C 1
ATOM 3426 O O . LEU A 1 424 ? -18.777 9.329 26.372 1.00 81.56 424 LEU A O 1
ATOM 3430 N N . GLU A 1 425 ? -17.081 9.909 25.027 1.00 83.31 425 GLU A N 1
ATOM 3431 C CA . GLU A 1 425 ? -17.405 11.340 25.045 1.00 83.31 425 GLU A CA 1
ATOM 3432 C C . GLU A 1 425 ? -18.777 11.604 24.402 1.00 83.31 425 GLU A C 1
ATOM 3434 O O . GLU A 1 425 ? -19.125 10.990 23.393 1.00 83.31 425 GLU A O 1
ATOM 3439 N N . SER A 1 426 ? -19.533 12.581 24.922 1.00 77.00 426 SER A N 1
ATOM 3440 C CA . SER A 1 426 ? -20.888 12.905 24.431 1.00 77.00 426 SER A CA 1
ATOM 3441 C C . SER A 1 426 ? -20.934 13.156 22.916 1.00 77.00 426 SER A C 1
ATOM 3443 O O . SER A 1 426 ? -21.843 12.688 22.236 1.00 77.00 426 SER A O 1
ATOM 3445 N N . ALA A 1 427 ? -19.922 13.832 22.364 1.00 81.12 427 ALA A N 1
ATOM 3446 C CA . ALA A 1 427 ? -19.826 14.099 20.929 1.00 81.12 427 ALA A CA 1
ATOM 3447 C C . ALA A 1 427 ? -19.581 12.825 20.096 1.00 81.12 427 ALA A C 1
ATOM 3449 O O . ALA A 1 427 ? -20.077 12.710 18.974 1.00 81.12 427 ALA A O 1
ATOM 3450 N N . ALA A 1 428 ? -18.831 11.858 20.633 1.00 80.44 428 ALA A N 1
ATOM 3451 C CA . ALA A 1 428 ? -18.622 10.566 19.989 1.00 80.44 428 ALA A CA 1
ATOM 3452 C C . ALA A 1 428 ? -19.912 9.736 20.017 1.00 80.44 428 ALA A C 1
ATOM 3454 O O . ALA A 1 428 ? -20.283 9.159 18.999 1.00 80.44 428 ALA A O 1
ATOM 3455 N N . VAL A 1 429 ? -20.645 9.745 21.136 1.00 81.00 429 VAL A N 1
ATOM 3456 C CA . VAL A 1 429 ? -21.940 9.056 21.266 1.00 81.00 429 VAL A CA 1
ATOM 3457 C C . VAL A 1 429 ? -22.956 9.583 20.250 1.00 81.00 429 VAL A C 1
ATOM 3459 O O . VAL A 1 429 ? -23.572 8.786 19.547 1.00 81.00 429 VAL A O 1
ATOM 3462 N N . GLU A 1 430 ? -23.084 10.903 20.092 1.00 82.69 430 GLU A N 1
ATOM 3463 C CA . GLU A 1 430 ? -23.965 11.508 19.078 1.00 82.69 430 GLU A CA 1
ATOM 3464 C C . GLU A 1 430 ? -23.611 11.065 17.650 1.00 82.69 430 GLU A C 1
ATOM 3466 O O . GLU A 1 430 ? -24.493 10.772 16.841 1.00 82.69 430 GLU A O 1
ATOM 3471 N N . GLN A 1 431 ? -22.318 10.963 17.331 1.00 83.38 431 GLN A N 1
ATOM 3472 C CA . GLN A 1 431 ? -21.884 10.467 16.024 1.00 83.38 431 GLN A CA 1
ATOM 3473 C C . GLN A 1 431 ? -22.143 8.974 15.846 1.00 83.38 431 GLN A C 1
ATOM 3475 O O . GLN A 1 431 ? -22.446 8.550 14.738 1.00 83.38 431 GLN A O 1
ATOM 3480 N N . LEU A 1 432 ? -22.053 8.170 16.904 1.00 84.62 432 LEU A N 1
ATOM 3481 C CA . LEU A 1 432 ? -22.355 6.738 16.847 1.00 84.62 432 LEU A CA 1
ATOM 3482 C C . LEU A 1 432 ? -23.859 6.472 16.760 1.00 84.62 432 LEU A C 1
ATOM 3484 O O . LEU A 1 432 ? -24.257 5.477 16.162 1.00 84.62 432 LEU A O 1
ATOM 3488 N N . GLN A 1 433 ? -24.706 7.374 17.265 1.00 82.12 433 GLN A N 1
ATOM 3489 C CA . GLN A 1 433 ? -26.159 7.267 17.111 1.00 82.12 433 GLN A CA 1
ATOM 3490 C C . GLN A 1 433 ? -26.595 7.257 15.639 1.00 82.12 433 GLN A C 1
ATOM 3492 O O . GLN A 1 433 ? -27.591 6.611 15.309 1.00 82.12 433 GLN A O 1
ATOM 3497 N N . SER A 1 434 ? -25.879 7.922 14.723 1.00 85.56 434 SER A N 1
ATOM 3498 C CA . SER A 1 434 ? -26.199 7.816 13.291 1.00 85.56 434 SER A CA 1
ATOM 3499 C C . SER A 1 434 ? -25.873 6.429 12.723 1.00 85.56 434 SER A C 1
ATOM 3501 O O . SER A 1 434 ? -26.631 5.935 11.887 1.00 85.56 434 SER A O 1
ATOM 3503 N N . PHE A 1 435 ? -24.824 5.772 13.228 1.00 86.62 435 PHE A N 1
ATOM 3504 C CA . PHE A 1 435 ? -24.485 4.386 12.894 1.00 86.62 435 PHE A CA 1
ATOM 3505 C C . PHE A 1 435 ? -25.469 3.385 13.517 1.00 86.62 435 PHE A C 1
ATOM 3507 O O . PHE A 1 435 ? -25.915 2.481 12.821 1.00 86.62 435 PHE A O 1
ATOM 3514 N N . LEU A 1 436 ? -25.890 3.572 14.774 1.00 83.75 436 LEU A N 1
ATOM 3515 C CA . LEU A 1 436 ? -26.923 2.733 15.410 1.00 83.75 436 LEU A CA 1
ATOM 3516 C C . LEU A 1 436 ? -28.254 2.772 14.649 1.00 83.75 436 LEU A C 1
ATOM 3518 O O . LEU A 1 436 ? -28.944 1.768 14.520 1.00 83.75 436 LEU A O 1
ATOM 3522 N N . ASN A 1 437 ? -28.596 3.938 14.101 1.00 85.81 437 ASN A N 1
ATOM 3523 C CA . ASN A 1 437 ? -29.810 4.129 13.314 1.00 85.81 437 ASN A CA 1
ATOM 3524 C C . ASN A 1 437 ? -29.647 3.769 11.824 1.00 85.81 437 ASN A C 1
ATOM 3526 O O . ASN A 1 437 ? -30.555 4.058 11.045 1.00 85.81 437 ASN A O 1
ATOM 3530 N N . TYR A 1 438 ? -28.507 3.201 11.410 1.00 84.44 438 TYR A N 1
ATOM 3531 C CA . TYR A 1 438 ? -28.206 2.839 10.016 1.00 84.44 438 TYR A CA 1
ATOM 3532 C C . TYR A 1 438 ? -28.383 3.995 9.011 1.00 84.44 438 TYR A C 1
ATOM 3534 O O . TYR A 1 438 ? -28.865 3.806 7.894 1.00 84.44 438 TYR A O 1
ATOM 3542 N N . LYS A 1 439 ? -28.015 5.220 9.411 1.00 79.56 439 LYS A N 1
ATOM 3543 C CA . LYS A 1 439 ? -28.153 6.438 8.587 1.00 79.56 439 LYS A CA 1
ATOM 3544 C C . LYS A 1 439 ? -26.880 6.817 7.817 1.00 79.56 439 LYS A C 1
ATOM 3546 O O . LYS A 1 439 ? -26.906 7.796 7.072 1.00 79.56 439 LYS A O 1
ATOM 3551 N N . GLU A 1 440 ? -25.776 6.094 8.014 1.00 77.75 440 GLU A N 1
ATOM 3552 C CA . GLU A 1 440 ? -24.434 6.411 7.485 1.00 77.75 440 GLU A CA 1
ATOM 3553 C C . GLU A 1 440 ? -23.957 5.504 6.357 1.00 77.75 440 GLU A C 1
ATOM 3555 O O . GLU A 1 440 ? -24.163 4.276 6.433 1.00 77.75 440 GLU A O 1
#

Foldseek 3Di:
DDDPDPVVVVVVLVVVLVVVLVVVLVVVLVVVLVVLLVVQDDPDPVVSVVVSVCVCPDPVVVVLSVVLSVLSVVLSVLVSVVVVDDDDDDPDPVSVVVVCVPPSNVVNVVSVVVNVVSVVVVVCVVCVVVVVVVVVCVLQDADAAAAPQPDPDDPPPDRDHLLNLCVPPVDVSSNLSSLVNLLCCLPPPLVVLLVQLDAHPPPRHSVSVVSLLVSLLVVLVVLLVLLVVLLPDDDDDDPPPDDDDDDDDDDDDDDDDDDDDDDDDDDDDDDDDDDDDDDDDDDDDVVVVVVVVVVVVVVVVVVQCVDPVSCVVPNDDSVVSLVVSLVSCSSNLSSLSSLLSSLLCCVPSNPPCNSLLCVQSSLVSLVSSLVSLVSVVVVVVVPPPDDDPCPVSVVSSVSSNVSSLVSLLSNCVRCVVPVVVSPHDPVSVVVSVCSVVVND